Protein AF-0000000083438625 (afdb_homodimer)

Sequence (570 aa):
MAAPTTNSTYMTPGIAPRASGLEGDMKPTLLAFHGSGSNATVHTVQLARLMRVIKGHFEVESLEAPFPSQPGPGVLPFFEGCGPFKRWMQSTVTISDMKAGNSTNAMSPEVEDLVRTTVKRINSSGGKVVGLIGFSQGTKVVAGLLKGCQMRRALADKGADVTELDHLNFALGLSVCGSYPPPLIPPSVTAALEASGMSEEERKELLAKKIELPAFHVQGLQDQWKWAGQGLIDGWYEIGEGKSVVRHWEQGHLYPVKPEESEEIGDWMLGVLGLVEGQMGNQARMAAPTTNSTYMTPGIAPRASGLEGDMKPTLLAFHGSGSNATVHTVQLARLMRVIKGHFEVESLEAPFPSQPGPGVLPFFEGCGPFKRWMQSTVTISDMKAGNSTNAMSPEVEDLVRTTVKRINSSGGKVVGLIGFSQGTKVVAGLLKGCQMRRALADKGADVTELDHLNFALGLSVCGSYPPPLIPPSVTAALEASGMSEEERKELLAKKIELPAFHVQGLQDQWKWAGQGLIDGWYEIGEGKSVVRHWEQGHLYPVKPEESEEIGDWMLGVLGLVEGQMGNQAR

Organism: NCBI:txid156630

Radius of gyration: 29.18 Å; Cα contacts (8 Å, |Δi|>4): 1058; chains: 2; bounding box: 68×134×64 Å

Nearest PDB structures (foldseek):
  5cjj-assembly1_A  TM=3.189E-01  e=8.755E-01  Campylobacter jejuni subsp. jejuni NCTC 11168 = ATCC 700819
  3rm4-assembly1_A  TM=2.642E-01  e=8.248E-01  Homo sapiens
  6le8-assembly1_A  TM=2.563E-01  e=2.019E+00  Caenorhabditis elegans
  6jm8-assembly1_A  TM=2.545E-01  e=2.414E+00  Ostrinia furnacalis
  6jmb-assembly1_A  TM=2.681E-01  e=3.666E+00  Ostrinia furnacalis

Foldseek 3Di:
DDPPPPPPPPPPPPQDPQVVVVPDPDAAEAEEEEAAQAFQVLVCVQCVLLCVQAVVRYHYGYHGADAFDHHDPPCPPVVPPVDRTHHQDHDDDDPVCLVVQVDDQAGDPVNVVRLQVVQVVQVVVVHHHAEYEYAERRVLARLQLLLLLQLLVVLVVVVADSVVVVSSHYQEYEYEQYAADDRHHYVVSVVSLVVSPDDPVVSVVSVQDARFHEYEYEAEPAEPRSVRRVNHCVRHFDDDPNGYDYDYDHDYSGPDDDSVVSNVVNVVVCVSSVNDDDPPPPPPD/DDDPPPPPPPPPPPQDPQVVVVPDPDAAEAEEEEAAQAFQVLVCVQCVLLCVQAVVRYHYGYHGADAFDHHDPPCPPVVPPVDRTHHQDHDDDDPVCLVVQVDDQAGDPVVVVRLQVVQVVQVVVVHHHAEYEYAERRVLARLQLLLLLQLLVVLVVVVADSVVVVSSHYQEYEYEQYAADDRHHYVVSVVSLVVSPDDPVVSVVSVQDARFHEYEYEAEPAEPRSVRRVNHCVRHFDDDPNGYDYDYDHDYSGPDDDSVVSNVVNVVVCVSSVVDPDPPPPVPD

Solvent-accessible surface area (backbone atoms only — not comparable to full-atom values): 30880 Å² total; per-residue (Å²): 134,83,76,79,78,78,77,77,76,76,76,70,74,76,71,71,76,60,64,68,76,66,70,54,97,58,55,42,26,30,43,30,32,38,30,48,16,29,29,28,60,59,38,44,60,63,40,9,67,46,30,66,61,33,53,90,61,35,40,76,49,58,45,62,50,85,30,82,39,64,70,23,89,79,36,60,74,83,47,49,44,58,64,84,24,13,17,79,57,89,66,88,75,54,70,68,37,40,75,68,49,69,46,71,42,65,33,48,68,68,58,48,50,52,52,41,54,49,43,49,53,40,42,75,71,71,36,43,59,42,30,34,35,11,28,26,54,14,20,24,47,42,45,6,48,51,42,38,23,53,48,45,51,56,41,41,75,73,69,39,90,50,72,90,49,63,69,45,56,62,65,38,35,39,26,37,40,27,31,46,34,45,41,23,33,42,58,68,51,58,50,48,55,71,68,58,74,60,52,71,68,53,49,50,50,62,70,65,51,51,35,53,62,28,26,45,35,37,37,21,72,63,19,94,54,39,68,30,19,48,46,26,44,71,70,41,42,38,74,47,91,81,19,22,48,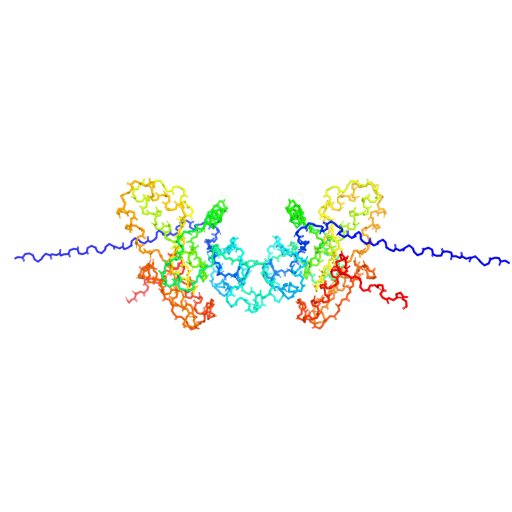81,44,79,44,97,36,42,83,65,69,76,78,53,68,68,56,32,44,51,54,38,52,48,55,33,50,76,52,61,70,52,83,78,88,63,74,84,73,71,120,131,84,76,81,77,78,78,79,76,73,76,71,75,79,70,70,78,61,64,67,74,67,70,55,97,56,55,44,25,29,43,31,31,36,31,48,17,28,28,29,59,60,37,43,60,63,41,8,66,45,31,66,61,34,52,91,61,35,39,75,47,57,44,61,50,86,30,83,38,64,71,23,88,79,36,61,73,84,47,48,43,57,63,82,22,12,17,80,58,89,66,88,75,54,71,69,37,42,75,67,47,70,46,72,40,64,32,48,69,67,58,46,50,52,51,41,52,50,43,48,53,39,41,75,72,71,36,43,58,40,31,34,34,11,29,26,54,14,20,23,46,44,45,5,48,52,43,40,24,54,48,45,51,55,40,41,76,72,69,39,90,50,74,92,48,64,69,44,58,61,66,38,36,38,28,37,40,27,32,45,33,46,40,23,32,42,57,69,50,57,52,47,54,71,67,57,75,62,52,71,69,56,51,49,50,61,70,66,51,51,34,54,63,26,28,45,34,36,39,24,71,63,19,92,55,39,66,30,20,48,47,27,44,71,70,42,41,37,74,46,91,82,19,22,48,80,45,79,44,97,37,41,86,63,70,79,79,53,67,68,56,33,43,50,52,39,52,48,54,32,49,75,52,60,70,51,83,76,87,59,71,80,74,67,124

pLDDT: mean 86.84, std 20.91, range [19.53, 98.94]

InterPro domains:
  IPR005645 Serine hydrolase domain [PF03959] (27-263)
  IPR029058 Alpha/Beta hydrolase fold [G3DSA:3.40.50.1820] (25-273)
  IPR029058 Alpha/Beta hydrolase fold [SSF53474] (23-272)
  IPR050593 Lovastatin nonaketide synthase thioesterase [PTHR48070] (27-269)

Secondary structure (DSSP, 8-state):
-------------------TTTTSSS--EEEEEPPTTB-HHHHHHHTHHHHHHHTTT-EEEEE--SEEE---TTTTTTTTT---EEESSSS---HHHHHHT-S--BPPHHHHHHHHHHHHHHHHTT--EEEEEEETTHHHHHHHHHHHHHHHHHHHHTT---GGGTT---SEEEEES--PSSP-B-HHHHHHHHHT---HHHHHHHHHSPB-S-EEEEEETT-TTHHHHHHHHHHHB-BSTTSEEEEEES-SSS---SHHHHHHHHHHHHHHTT-S----S----/-------------------TTTTSSS--EEEEEPPTTB-HHHHHHHTHHHHHHHTTT-EEEEE--SEEE---TTTTTTTTT---EEESSSS---HHHHHHT-S--BPPHHHHHHHHHHHHHHHHTT--EEEEEEETTHHHHHHHHHHHHHHHHHHHHTT---GGGTT---SEEEEES--PSSP-B-HHHHHHHHHS---HHHHHHHHHSPB-S-EEEEEETT-TTHHHHHHHHHHHB-BSTTSEEEEEES-SSS---SHHHHHHHHHHHHHHTT-S----GGG--

Structure (mmCIF, N/CA/C/O backbone):
data_AF-0000000083438625-model_v1
#
loop_
_entity.id
_entity.type
_entity.pdbx_description
1 polymer 'Serine hydrolase domain-containing protein'
#
loop_
_atom_site.group_PDB
_atom_site.id
_atom_site.type_symbol
_atom_site.label_atom_id
_atom_site.label_alt_id
_atom_site.label_comp_id
_atom_site.label_asym_id
_atom_site.label_entity_id
_atom_site.label_seq_id
_atom_site.pdbx_PDB_ins_code
_atom_site.Cartn_x
_atom_site.Cartn_y
_atom_site.Cartn_z
_atom_site.occupancy
_atom_site.B_iso_or_equiv
_atom_site.auth_seq_id
_atom_site.auth_comp_id
_atom_site.auth_asym_id
_atom_site.auth_atom_id
_atom_site.pdbx_PDB_model_num
ATOM 1 N N . MET A 1 1 ? -18.141 -67.5 -27.641 1 19.72 1 MET A N 1
ATOM 2 C CA . MET A 1 1 ? -16.984 -66.812 -27.062 1 19.72 1 MET A CA 1
ATOM 3 C C . MET A 1 1 ? -17.375 -65.438 -26.562 1 19.72 1 MET A C 1
ATOM 5 O O . MET A 1 1 ? -17.938 -64.625 -27.312 1 19.72 1 MET A O 1
ATOM 9 N N . ALA A 1 2 ? -17.516 -65.25 -25.234 1 22.92 2 ALA A N 1
ATOM 10 C CA . ALA A 1 2 ? -18.109 -64.188 -24.422 1 22.92 2 ALA A CA 1
ATOM 11 C C . ALA A 1 2 ? -17.375 -62.875 -24.609 1 22.92 2 ALA A C 1
ATOM 13 O O . ALA A 1 2 ? -16.141 -62.812 -24.547 1 22.92 2 ALA A O 1
ATOM 14 N N . ALA A 1 3 ? -17.906 -61.969 -25.484 1 27.47 3 ALA A N 1
ATOM 15 C CA . ALA A 1 3 ? -17.375 -60.625 -25.75 1 27.47 3 ALA A CA 1
ATOM 16 C C . ALA A 1 3 ? -17.016 -59.906 -24.453 1 27.47 3 ALA A C 1
ATOM 18 O O . ALA A 1 3 ? -17.828 -59.844 -23.531 1 27.47 3 ALA A O 1
ATOM 19 N N . PRO A 1 4 ? -15.672 -59.844 -24.109 1 27.72 4 PRO A N 1
ATOM 20 C CA . PRO A 1 4 ? -15.258 -59.312 -22.812 1 27.72 4 PRO A CA 1
ATOM 21 C C . PRO A 1 4 ? -15.75 -57.875 -22.609 1 27.72 4 PRO A C 1
ATOM 23 O O . PRO A 1 4 ? -15.734 -57.062 -23.531 1 27.72 4 PRO A O 1
ATOM 26 N N . THR A 1 5 ? -16.875 -57.656 -21.938 1 30.73 5 THR A N 1
ATOM 27 C CA . THR A 1 5 ? -17.484 -56.375 -21.531 1 30.73 5 THR A CA 1
ATOM 28 C C . THR A 1 5 ? -16.484 -55.531 -20.734 1 30.73 5 THR A C 1
ATOM 30 O O . THR A 1 5 ? -16.141 -55.906 -19.609 1 30.73 5 THR A O 1
ATOM 33 N N . THR A 1 6 ? -15.445 -54.938 -21.406 1 27.67 6 THR A N 1
ATOM 34 C CA . THR A 1 6 ? -14.469 -54.094 -20.75 1 27.67 6 THR A CA 1
ATOM 35 C C . THR A 1 6 ? -15.156 -52.969 -19.969 1 27.67 6 THR A C 1
ATOM 37 O O . THR A 1 6 ? -15.922 -52.188 -20.547 1 27.67 6 THR A O 1
ATOM 40 N N . ASN A 1 7 ? -15.586 -53.125 -18.703 1 26.38 7 ASN A N 1
ATOM 41 C CA . ASN A 1 7 ? -16.125 -52.219 -17.703 1 26.38 7 ASN A CA 1
ATOM 42 C C . ASN A 1 7 ? -15.219 -51 -17.5 1 26.38 7 ASN A C 1
ATOM 44 O O . ASN A 1 7 ? -14.156 -51.125 -16.875 1 26.38 7 ASN A O 1
ATOM 48 N N . SER A 1 8 ? -14.938 -50.156 -18.531 1 25.41 8 SER A N 1
ATOM 49 C CA . SER A 1 8 ? -14.117 -48.938 -18.406 1 25.41 8 SER A CA 1
ATOM 50 C C . SER A 1 8 ? -14.617 -48.031 -17.281 1 25.41 8 SER A C 1
ATOM 52 O O . SER A 1 8 ? -15.711 -47.469 -17.375 1 25.41 8 SER A O 1
ATOM 54 N N . THR A 1 9 ? -14.477 -48.375 -15.969 1 26.72 9 THR A N 1
ATOM 55 C CA . THR A 1 9 ? -14.789 -47.562 -14.797 1 26.72 9 THR A CA 1
ATOM 56 C C . THR A 1 9 ? -14.141 -46.188 -14.906 1 26.72 9 THR A C 1
ATOM 58 O O . THR A 1 9 ? -12.914 -46.062 -14.875 1 26.72 9 THR A O 1
ATOM 61 N N . TYR A 1 10 ? -14.641 -45.219 -15.688 1 25.69 10 TYR A N 1
ATOM 62 C CA . TYR A 1 10 ? -14.273 -43.812 -15.727 1 25.69 10 TYR A CA 1
ATOM 63 C C . TYR A 1 10 ? -14.203 -43.25 -14.32 1 25.69 10 TYR A C 1
ATOM 65 O O . TYR A 1 10 ? -15.195 -43.25 -13.586 1 25.69 10 TYR A O 1
ATOM 73 N N . MET A 1 11 ? -13.148 -43.406 -13.562 1 26.11 11 MET A N 1
ATOM 74 C CA . MET A 1 11 ? -12.953 -42.75 -12.266 1 26.11 11 MET A CA 1
ATOM 75 C C . MET A 1 11 ? -13.266 -41.281 -12.359 1 26.11 11 MET A C 1
ATOM 77 O O . MET A 1 11 ? -12.719 -40.562 -13.211 1 26.11 11 MET A O 1
ATOM 81 N N . THR A 1 12 ? -14.484 -40.844 -12.07 1 28.58 12 THR A N 1
ATOM 82 C CA . THR A 1 12 ? -14.945 -39.469 -11.938 1 28.58 12 THR A CA 1
ATOM 83 C C . THR A 1 12 ? -13.922 -38.625 -11.172 1 28.58 12 THR A C 1
ATOM 85 O O . THR A 1 12 ? -13.477 -39.031 -10.086 1 28.58 12 THR A O 1
ATOM 88 N N . PRO A 1 13 ? -13.141 -37.906 -11.828 1 27.86 13 PRO A N 1
ATOM 89 C CA . PRO A 1 13 ? -12.18 -37.031 -11.156 1 27.86 13 PRO A CA 1
ATOM 90 C C . PRO A 1 13 ? -12.742 -36.406 -9.891 1 27.86 13 PRO A C 1
ATOM 92 O O . PRO A 1 13 ? -13.945 -36.125 -9.812 1 27.86 13 PRO A O 1
ATOM 95 N N . GLY A 1 14 ? -12.305 -36.812 -8.711 1 28.48 14 GLY A N 1
ATOM 96 C CA . GLY A 1 14 ? -12.664 -36.281 -7.398 1 28.48 14 GLY A CA 1
ATOM 97 C C . GLY A 1 14 ? -12.883 -34.781 -7.398 1 28.48 14 GLY A C 1
ATOM 98 O O . GLY A 1 14 ? -12.086 -34.031 -7.961 1 28.48 14 GLY A O 1
ATOM 99 N N . ILE A 1 15 ? -14.156 -34.375 -7.516 1 31.38 15 ILE A N 1
ATOM 100 C CA . ILE A 1 15 ? -14.602 -33 -7.309 1 31.38 15 ILE A CA 1
ATOM 101 C C . ILE A 1 15 ? -13.82 -32.375 -6.164 1 31.38 15 ILE A C 1
ATOM 103 O O . ILE A 1 15 ? -13.633 -32.969 -5.113 1 31.38 15 ILE A O 1
ATOM 107 N N . ALA A 1 16 ? -12.93 -31.438 -6.457 1 33.31 16 ALA A N 1
ATOM 108 C CA . ALA A 1 16 ? -12.258 -30.672 -5.418 1 33.31 16 ALA A CA 1
ATOM 109 C C . ALA A 1 16 ? -13.188 -30.391 -4.242 1 33.31 16 ALA A C 1
ATOM 111 O O . ALA A 1 16 ? -14.391 -30.219 -4.426 1 33.31 16 ALA A O 1
ATOM 112 N N . PRO A 1 17 ? -12.938 -30.922 -3.035 1 29.42 17 PRO A N 1
ATOM 113 C CA . PRO A 1 17 ? -13.828 -30.625 -1.909 1 29.42 17 PRO A CA 1
ATOM 114 C C . PRO A 1 17 ? -14.445 -29.234 -2.004 1 29.42 17 PRO A C 1
ATOM 116 O O . PRO A 1 17 ? -13.797 -28.297 -2.461 1 29.42 17 PRO A O 1
ATOM 119 N N . ARG A 1 18 ? -15.688 -29.125 -2.18 1 35.09 18 ARG A N 1
ATOM 120 C CA . ARG A 1 18 ? -16.422 -27.875 -2.023 1 35.09 18 ARG A CA 1
ATOM 121 C C . ARG A 1 18 ? -15.898 -27.078 -0.845 1 35.09 18 ARG A C 1
ATOM 123 O O . ARG A 1 18 ? -15.656 -27.625 0.232 1 35.09 18 ARG A O 1
ATOM 130 N N . ALA A 1 19 ? -15.109 -25.984 -1.171 1 36.28 19 ALA A N 1
ATOM 131 C CA . ALA A 1 19 ? -14.797 -25.141 -0.03 1 36.28 19 ALA A CA 1
ATOM 132 C C . ALA A 1 19 ? -15.984 -25.016 0.917 1 36.28 19 ALA A C 1
ATOM 134 O O . ALA A 1 19 ? -16.812 -24.109 0.785 1 36.28 19 ALA A O 1
ATOM 135 N N . SER A 1 20 ? -16.656 -26.047 1.251 1 38.34 20 SER A N 1
ATOM 136 C CA . SER A 1 20 ? -17.781 -26.141 2.164 1 38.34 20 SER A CA 1
ATOM 137 C C . SER A 1 20 ? -17.625 -25.188 3.346 1 38.34 20 SER A C 1
ATOM 139 O O . SER A 1 20 ? -18.609 -24.781 3.963 1 38.34 20 SER A O 1
ATOM 141 N N . GLY A 1 21 ? -16.375 -25.016 3.799 1 38.19 21 GLY A N 1
ATOM 142 C CA . GLY A 1 21 ? -16.156 -24.25 5.016 1 38.19 21 GLY A CA 1
ATOM 143 C C . GLY A 1 21 ? -16.266 -22.75 4.809 1 38.19 21 GLY A C 1
ATOM 144 O O . GLY A 1 21 ? -15.812 -21.969 5.645 1 38.19 21 GLY A O 1
ATOM 145 N N . LEU A 1 22 ? -16.453 -22.359 3.611 1 46.16 22 LEU A N 1
ATOM 146 C CA . LEU A 1 22 ? -16.625 -20.922 3.436 1 46.16 22 LEU A CA 1
ATOM 147 C C . LEU A 1 22 ? -17.859 -20.422 4.168 1 46.16 22 LEU A C 1
ATOM 149 O O . LEU A 1 22 ? -18.516 -19.484 3.721 1 46.16 22 LEU A O 1
ATOM 153 N N . GLU A 1 23 ? -18.328 -21.203 5 1 41.81 23 GLU A N 1
ATOM 154 C CA . GLU A 1 23 ? -19.516 -20.797 5.75 1 41.81 23 GLU A CA 1
ATOM 155 C C . GLU A 1 23 ? -19.297 -19.469 6.457 1 41.81 23 GLU A C 1
ATOM 157 O O . GLU A 1 23 ? -20.25 -18.844 6.922 1 41.81 23 GLU A O 1
ATOM 162 N N . GLY A 1 24 ? -18.047 -19.188 6.879 1 50.16 24 GLY A N 1
ATOM 163 C CA . GLY A 1 24 ? -17.953 -18.031 7.75 1 50.16 24 GLY A CA 1
ATOM 164 C C . GLY A 1 24 ? -18.094 -16.703 7.004 1 50.16 24 GLY A C 1
ATOM 165 O O . GLY A 1 24 ? -18.031 -16.672 5.773 1 50.16 24 GLY A O 1
ATOM 166 N N . ASP A 1 25 ? -18.641 -15.617 7.602 1 65.25 25 ASP A N 1
ATOM 167 C CA . ASP A 1 25 ? -18.984 -14.242 7.246 1 65.25 25 ASP A CA 1
ATOM 168 C C . ASP A 1 25 ? -17.812 -13.547 6.547 1 65.25 25 ASP A C 1
ATOM 170 O O . ASP A 1 25 ? -18.016 -12.562 5.824 1 65.25 25 ASP A O 1
ATOM 174 N N . MET A 1 26 ? -16.594 -14.289 6.406 1 84.31 26 MET A N 1
ATOM 175 C CA . MET A 1 26 ? -15.477 -13.547 5.832 1 84.31 26 MET A CA 1
ATOM 176 C C . MET A 1 26 ? -15.148 -14.055 4.43 1 84.31 26 MET A C 1
ATOM 178 O O . MET A 1 26 ? -15.164 -15.258 4.184 1 84.31 26 MET A O 1
ATOM 182 N N . LYS A 1 27 ? -14.875 -13.266 3.441 1 92.69 27 LYS A N 1
ATOM 183 C CA . LYS A 1 27 ? -14.461 -13.594 2.082 1 92.69 27 LYS A CA 1
ATOM 184 C C . LYS A 1 27 ? -13.125 -14.336 2.078 1 92.69 27 LYS A C 1
ATOM 186 O O . LYS A 1 27 ? -12.219 -14.008 2.85 1 92.69 27 LYS A O 1
ATOM 191 N N . PRO A 1 28 ? -13.039 -15.469 1.288 1 96.38 28 PRO A N 1
ATOM 192 C CA . PRO A 1 28 ? -11.727 -16.109 1.146 1 96.38 28 PRO A CA 1
ATOM 193 C C . PRO A 1 28 ? -10.656 -15.164 0.608 1 96.38 28 PRO A C 1
ATOM 195 O O . PRO A 1 28 ? -10.977 -14.219 -0.118 1 96.38 28 PRO A O 1
ATOM 198 N N . THR A 1 29 ? -9.422 -15.445 0.95 1 98 29 THR A N 1
ATOM 199 C CA . THR A 1 29 ? -8.344 -14.516 0.632 1 98 29 THR A CA 1
ATOM 200 C C . THR A 1 29 ? -7.43 -15.102 -0.446 1 98 29 THR A C 1
ATOM 202 O O . THR A 1 29 ? -7.121 -16.297 -0.428 1 98 29 THR A O 1
ATOM 205 N N . LEU A 1 30 ? -7.07 -14.25 -1.388 1 98.69 30 LEU A N 1
ATOM 206 C CA . LEU A 1 30 ? -6.004 -14.539 -2.342 1 98.69 30 LEU A CA 1
ATOM 207 C C . LEU A 1 30 ? -4.734 -13.773 -1.986 1 98.69 30 LEU A C 1
ATOM 209 O O . LEU A 1 30 ? -4.789 -12.586 -1.666 1 98.69 30 LEU A O 1
ATOM 213 N N . LEU A 1 31 ? -3.57 -14.453 -2.012 1 98.88 31 LEU A N 1
ATOM 214 C CA . LEU A 1 31 ? -2.293 -13.766 -1.866 1 98.88 31 LEU A CA 1
ATOM 215 C C . LEU A 1 31 ? -1.725 -13.383 -3.229 1 98.88 31 LEU A C 1
ATOM 217 O O . LEU A 1 31 ? -1.714 -14.195 -4.152 1 98.88 31 LEU A O 1
ATOM 221 N N . ALA A 1 32 ? -1.279 -12.141 -3.338 1 98.88 32 ALA A N 1
ATOM 222 C CA . ALA A 1 32 ? -0.79 -11.648 -4.621 1 98.88 32 ALA A CA 1
ATOM 223 C C . ALA A 1 32 ? 0.705 -11.352 -4.562 1 98.88 32 ALA A C 1
ATOM 225 O O . ALA A 1 32 ? 1.182 -10.734 -3.605 1 98.88 32 ALA A O 1
ATOM 226 N N . PHE A 1 33 ? 1.437 -11.797 -5.582 1 98.94 33 PHE A N 1
ATOM 227 C CA . PHE A 1 33 ? 2.885 -11.664 -5.695 1 98.94 33 PHE A CA 1
ATOM 228 C C . PHE A 1 33 ? 3.258 -10.82 -6.906 1 98.94 33 PHE A C 1
ATOM 230 O O . PHE A 1 33 ? 3.031 -11.227 -8.047 1 98.94 33 PHE A O 1
ATOM 237 N N . HIS A 1 34 ? 3.898 -9.641 -6.633 1 98.62 34 HIS A N 1
ATOM 238 C CA . HIS A 1 34 ? 4.188 -8.664 -7.672 1 98.62 34 HIS A CA 1
ATOM 239 C C . HIS A 1 34 ? 5.355 -9.109 -8.547 1 98.62 34 HIS A C 1
ATOM 241 O O . HIS A 1 34 ? 6.027 -10.094 -8.227 1 98.62 34 HIS A O 1
ATOM 247 N N . GLY A 1 35 ? 5.555 -8.438 -9.695 1 97.5 35 GLY A N 1
ATOM 248 C CA . GLY A 1 35 ? 6.691 -8.688 -10.57 1 97.5 35 GLY A CA 1
ATOM 249 C C . GLY A 1 35 ? 8 -8.164 -10.016 1 97.5 35 GLY A C 1
ATOM 250 O O . GLY A 1 35 ? 8.008 -7.457 -9.008 1 97.5 35 GLY A O 1
ATOM 251 N N . SER A 1 36 ? 9.062 -8.523 -10.727 1 96.31 36 SER A N 1
ATOM 252 C CA . SER A 1 36 ? 10.359 -7.992 -10.328 1 96.31 36 SER A CA 1
ATOM 253 C C . SER A 1 36 ? 10.422 -6.48 -10.523 1 96.31 36 SER A C 1
ATOM 255 O O . SER A 1 36 ? 9.922 -5.957 -11.516 1 96.31 36 SER A O 1
ATOM 257 N N . GLY A 1 37 ? 11.117 -5.809 -9.594 1 96.38 37 GLY A N 1
ATOM 258 C CA . GLY A 1 37 ? 11.242 -4.363 -9.695 1 96.38 37 GLY A CA 1
ATOM 259 C C . GLY A 1 37 ? 9.938 -3.633 -9.453 1 96.38 37 GLY A C 1
ATOM 260 O O . GLY A 1 37 ? 9.664 -2.615 -10.094 1 96.38 37 GLY A O 1
ATOM 261 N N . SER A 1 38 ? 9.109 -4.137 -8.633 1 97.06 38 SER A N 1
ATOM 262 C CA . SER A 1 38 ? 7.809 -3.598 -8.25 1 97.06 38 SER A CA 1
ATOM 263 C C . SER A 1 38 ? 7.617 -3.635 -6.738 1 97.06 38 SER A C 1
ATOM 265 O O . SER A 1 38 ? 8.594 -3.611 -5.98 1 97.06 38 SER A O 1
ATOM 267 N N . ASN A 1 39 ? 6.457 -3.455 -6.258 1 97.19 39 ASN A N 1
ATOM 268 C CA . ASN A 1 39 ? 6.125 -3.561 -4.84 1 97.19 39 ASN A CA 1
ATOM 269 C C . ASN A 1 39 ? 4.629 -3.771 -4.629 1 97.19 39 ASN A C 1
ATOM 271 O O . ASN A 1 39 ? 3.877 -3.918 -5.594 1 97.19 39 ASN A O 1
ATOM 275 N N . ALA A 1 40 ? 4.254 -3.93 -3.4 1 97.25 40 ALA A N 1
ATOM 276 C CA . ALA A 1 40 ? 2.861 -4.238 -3.082 1 97.25 40 ALA A CA 1
ATOM 277 C C . ALA A 1 40 ? 1.932 -3.121 -3.549 1 97.25 40 ALA A C 1
ATOM 279 O O . ALA A 1 40 ? 0.833 -3.385 -4.043 1 97.25 40 ALA A O 1
ATOM 280 N N . THR A 1 41 ? 2.375 -1.903 -3.439 1 94.69 41 THR A N 1
ATOM 281 C CA . THR A 1 41 ? 1.57 -0.747 -3.818 1 94.69 41 THR A CA 1
ATOM 282 C C . THR A 1 41 ? 1.309 -0.74 -5.32 1 94.69 41 THR A C 1
ATOM 284 O O . THR A 1 41 ? 0.16 -0.636 -5.758 1 94.69 41 THR A O 1
ATOM 287 N N . VAL A 1 42 ? 2.357 -0.862 -6.051 1 95.19 42 VAL A N 1
ATOM 288 C CA . VAL A 1 42 ? 2.25 -0.879 -7.508 1 95.19 42 VAL A CA 1
ATOM 289 C C . VAL A 1 42 ? 1.36 -2.039 -7.945 1 95.19 42 VAL A C 1
ATOM 291 O O . VAL A 1 42 ? 0.497 -1.873 -8.812 1 95.19 42 VAL A O 1
ATOM 294 N N . HIS A 1 43 ? 1.527 -3.129 -7.285 1 97.5 43 HIS A N 1
ATOM 295 C CA . HIS A 1 43 ? 0.752 -4.305 -7.668 1 97.5 43 HIS A CA 1
ATOM 296 C C . HIS A 1 43 ? -0.729 -4.109 -7.359 1 97.5 43 HIS A C 1
ATOM 298 O O . HIS A 1 43 ? -1.589 -4.555 -8.125 1 97.5 43 HIS A O 1
ATOM 304 N N . THR A 1 44 ? -1.033 -3.531 -6.25 1 95.88 44 THR A N 1
ATOM 305 C CA . THR A 1 44 ? -2.42 -3.242 -5.902 1 95.88 44 THR A CA 1
ATOM 306 C C . THR A 1 44 ? -3.082 -2.391 -6.984 1 95.88 44 THR A C 1
ATOM 308 O O . THR A 1 44 ? -4.219 -2.65 -7.379 1 95.88 44 THR A O 1
ATOM 311 N N . VAL A 1 45 ? -2.322 -1.447 -7.469 1 93.25 45 VAL A N 1
ATOM 312 C CA . VAL A 1 45 ? -2.842 -0.588 -8.523 1 93.25 45 VAL A CA 1
ATOM 313 C C . VAL A 1 45 ? -3.006 -1.396 -9.812 1 93.25 45 VAL A C 1
ATOM 315 O O . VAL A 1 45 ? -4.008 -1.253 -10.516 1 93.25 45 VAL A O 1
ATOM 318 N N . GLN A 1 46 ? -2.07 -2.242 -10.094 1 94.12 46 GLN A N 1
ATOM 319 C CA . GLN A 1 46 ? -2.117 -3.062 -11.297 1 94.12 46 GLN A CA 1
ATOM 320 C C . GLN A 1 46 ? -3.283 -4.043 -11.25 1 94.12 46 GLN A C 1
ATOM 322 O O . GLN A 1 46 ? -3.836 -4.41 -12.289 1 94.12 46 GLN A O 1
ATOM 327 N N . LEU A 1 47 ? -3.732 -4.434 -10.062 1 96.81 47 LEU A N 1
ATOM 328 C CA . LEU A 1 47 ? -4.793 -5.414 -9.859 1 96.81 47 LEU A CA 1
ATOM 329 C C . LEU A 1 47 ? -6.164 -4.746 -9.906 1 96.81 47 LEU A C 1
ATOM 331 O O . LEU A 1 47 ? -7.191 -5.426 -9.852 1 96.81 47 LEU A O 1
ATOM 335 N N . ALA A 1 48 ? -6.23 -3.479 -10.062 1 93.69 48 ALA A N 1
ATOM 336 C CA . ALA A 1 48 ? -7.453 -2.707 -9.852 1 93.69 48 ALA A CA 1
ATOM 337 C C . ALA A 1 48 ? -8.578 -3.203 -10.758 1 93.69 48 ALA A C 1
ATOM 339 O O . ALA A 1 48 ? -9.711 -3.375 -10.312 1 93.69 48 ALA A O 1
ATOM 340 N N . ARG A 1 49 ? -8.305 -3.434 -12.016 1 93.44 49 ARG A N 1
ATOM 341 C CA . ARG A 1 49 ? -9.336 -3.869 -12.945 1 93.44 49 ARG A CA 1
ATOM 342 C C . ARG A 1 49 ? -9.852 -5.262 -12.586 1 93.44 49 ARG A C 1
ATOM 344 O O . ARG A 1 49 ? -11.047 -5.527 -12.664 1 93.44 49 ARG A O 1
ATOM 351 N N . LEU A 1 50 ? -8.953 -6.137 -12.25 1 96.94 50 LEU A N 1
ATOM 352 C CA . LEU A 1 50 ? -9.367 -7.465 -11.812 1 96.94 50 LEU A CA 1
ATOM 353 C C . LEU A 1 50 ? -10.188 -7.379 -10.531 1 96.94 50 LEU A C 1
ATOM 355 O O . LEU A 1 50 ? -11.18 -8.094 -10.375 1 96.94 50 LEU A O 1
ATOM 359 N N . MET A 1 51 ? -9.797 -6.48 -9.633 1 95.88 51 MET A N 1
ATOM 360 C CA . MET A 1 51 ? -10.469 -6.332 -8.344 1 95.88 51 MET A CA 1
ATOM 361 C C . MET A 1 51 ? -11.914 -5.883 -8.531 1 95.88 51 MET A C 1
ATOM 363 O O . MET A 1 51 ? -12.789 -6.254 -7.746 1 95.88 51 MET A O 1
ATOM 367 N N . ARG A 1 52 ? -12.219 -5.195 -9.555 1 92.5 52 ARG A N 1
ATOM 368 C CA . ARG A 1 52 ? -13.586 -4.762 -9.828 1 92.5 52 ARG A CA 1
ATOM 369 C C . ARG A 1 52 ? -14.523 -5.957 -9.984 1 92.5 52 ARG A C 1
ATOM 371 O O . ARG A 1 52 ? -15.695 -5.883 -9.625 1 92.5 52 ARG A O 1
ATOM 378 N N . VAL A 1 53 ? -13.914 -7.02 -10.43 1 94.31 53 VAL A N 1
ATOM 379 C CA . VAL A 1 53 ? -14.766 -8.156 -10.773 1 94.31 53 VAL A CA 1
ATOM 380 C C . VAL A 1 53 ? -14.75 -9.172 -9.633 1 94.31 53 VAL A C 1
ATOM 382 O O . VAL A 1 53 ? -15.719 -9.906 -9.43 1 94.31 53 VAL A O 1
ATOM 385 N N . ILE A 1 54 ? -13.719 -9.133 -8.766 1 96.06 54 ILE A N 1
ATOM 386 C CA . ILE A 1 54 ? -13.617 -10.266 -7.852 1 96.06 54 ILE A CA 1
ATOM 387 C C . ILE A 1 54 ? -13.789 -9.781 -6.414 1 96.06 54 ILE A C 1
ATOM 389 O O . ILE A 1 54 ? -13.945 -10.594 -5.496 1 96.06 54 ILE A O 1
ATOM 393 N N . LYS A 1 55 ? -13.789 -8.492 -6.18 1 93 55 LYS A N 1
ATOM 394 C CA . LYS A 1 55 ? -13.781 -7.953 -4.824 1 93 55 LYS A CA 1
ATOM 395 C C . LYS A 1 55 ? -15.039 -8.367 -4.059 1 93 55 LYS A C 1
ATOM 397 O O . LYS A 1 55 ? -15.047 -8.375 -2.826 1 93 55 LYS A O 1
ATOM 402 N N . GLY A 1 56 ? -16.109 -8.703 -4.715 1 92.69 56 GLY A N 1
ATOM 403 C CA . GLY A 1 56 ? -17.328 -9.156 -4.059 1 92.69 56 GLY A CA 1
ATOM 404 C C . GLY A 1 56 ? -17.203 -10.547 -3.471 1 92.69 56 GLY A C 1
ATOM 405 O O . GLY A 1 56 ? -18 -10.945 -2.623 1 92.69 56 GLY A O 1
ATOM 406 N N . HIS A 1 57 ? -16.172 -11.305 -3.895 1 94.81 57 HIS A N 1
ATOM 407 C CA . HIS A 1 57 ? -16.078 -12.711 -3.525 1 94.81 57 HIS A CA 1
ATOM 408 C C . HIS A 1 57 ? -14.766 -13.008 -2.812 1 94.81 57 HIS A C 1
ATOM 410 O O . HIS A 1 57 ? -14.656 -13.984 -2.074 1 94.81 57 HIS A O 1
ATOM 416 N N . PHE A 1 58 ? -13.789 -12.109 -3.047 1 96.56 58 PHE A N 1
ATOM 417 C CA . PHE A 1 58 ? -12.461 -12.391 -2.527 1 96.56 58 PHE A CA 1
ATOM 418 C C . PHE A 1 58 ? -11.875 -11.156 -1.85 1 96.56 58 PHE A C 1
ATOM 420 O O . PHE A 1 58 ? -12.195 -10.023 -2.219 1 96.56 58 PHE A O 1
ATOM 427 N N . GLU A 1 59 ? -11.102 -11.445 -0.875 1 95.25 59 GLU A N 1
ATOM 428 C CA . GLU A 1 59 ? -10.078 -10.492 -0.449 1 95.25 59 GLU A CA 1
ATOM 429 C C . GLU A 1 59 ? -8.742 -10.773 -1.127 1 95.25 59 GLU A C 1
ATOM 431 O O . GLU A 1 59 ? -8.422 -11.93 -1.42 1 95.25 59 GLU A O 1
ATOM 436 N N . VAL A 1 60 ? -8.055 -9.68 -1.434 1 97.31 60 VAL A N 1
ATOM 437 C CA . VAL A 1 60 ? -6.719 -9.859 -1.998 1 97.31 60 VAL A CA 1
ATOM 438 C C . VAL A 1 60 ? -5.688 -9.148 -1.13 1 97.31 60 VAL A C 1
ATOM 440 O O . VAL A 1 60 ? -5.832 -7.961 -0.83 1 97.31 60 VAL A O 1
ATOM 443 N N . GLU A 1 61 ? -4.754 -9.828 -0.697 1 97.12 61 GLU A N 1
ATOM 444 C CA . GLU A 1 61 ? -3.625 -9.234 0.013 1 97.12 61 GLU A CA 1
ATOM 445 C C . GLU A 1 61 ? -2.357 -9.266 -0.836 1 97.12 61 GLU A C 1
ATOM 447 O O . GLU A 1 61 ? -1.808 -10.344 -1.095 1 97.12 61 GLU A O 1
ATOM 452 N N . SER A 1 62 ? -1.873 -8.07 -1.271 1 97.94 62 SER A N 1
ATOM 453 C CA . SER A 1 62 ? -0.629 -7.957 -2.027 1 97.94 62 SER A CA 1
ATOM 454 C C . SER A 1 62 ? 0.584 -7.996 -1.104 1 97.94 62 SER A C 1
ATOM 456 O O . SER A 1 62 ? 0.759 -7.113 -0.262 1 97.94 62 SER A O 1
ATOM 458 N N . LEU A 1 63 ? 1.4 -9.008 -1.273 1 98.69 63 LEU A N 1
ATOM 459 C CA . LEU A 1 63 ? 2.615 -9.133 -0.474 1 98.69 63 LEU A CA 1
ATOM 460 C C . LEU A 1 63 ? 3.758 -8.336 -1.102 1 98.69 63 LEU A C 1
ATOM 462 O O . LEU A 1 63 ? 3.742 -8.062 -2.303 1 98.69 63 LEU A O 1
ATOM 466 N N . GLU A 1 64 ? 4.691 -7.945 -0.28 1 98.25 64 GLU A N 1
ATOM 467 C CA . GLU A 1 64 ? 5.867 -7.234 -0.775 1 98.25 64 GLU A CA 1
ATOM 468 C C . GLU A 1 64 ? 7.125 -8.086 -0.642 1 98.25 64 GLU A C 1
ATOM 470 O O . GLU A 1 64 ? 7.434 -8.586 0.444 1 98.25 64 GLU A O 1
ATOM 475 N N . ALA A 1 65 ? 7.824 -8.219 -1.719 1 98.69 65 ALA A N 1
ATOM 476 C CA . ALA A 1 65 ? 9.039 -9.023 -1.743 1 98.69 65 ALA A CA 1
ATOM 477 C C . ALA A 1 65 ? 10.102 -8.445 -0.814 1 98.69 65 ALA A C 1
ATOM 479 O O . ALA A 1 65 ? 10.125 -7.238 -0.565 1 98.69 65 ALA A O 1
ATOM 480 N N . PRO A 1 66 ? 10.992 -9.312 -0.355 1 98.12 66 PRO A N 1
ATOM 481 C CA . PRO A 1 66 ? 11.93 -8.875 0.678 1 98.12 66 PRO A CA 1
ATOM 482 C C . PRO A 1 66 ? 13.195 -8.242 0.097 1 98.12 66 PRO A C 1
ATOM 484 O O . PRO A 1 66 ? 13.953 -7.598 0.821 1 98.12 66 PRO A O 1
ATOM 487 N N . PHE A 1 67 ? 13.508 -8.352 -1.174 1 97.69 67 PHE A N 1
ATOM 488 C CA . PHE A 1 67 ? 14.828 -7.957 -1.659 1 97.69 67 PHE A CA 1
ATOM 489 C C . PHE A 1 67 ? 14.75 -6.684 -2.488 1 97.69 67 PHE A C 1
ATOM 491 O O . PHE A 1 67 ? 13.883 -6.559 -3.359 1 97.69 67 PHE A O 1
ATOM 498 N N . PRO A 1 68 ? 15.664 -5.719 -2.236 1 95.75 68 PRO A N 1
ATOM 499 C CA . PRO A 1 68 ? 15.648 -4.469 -3.006 1 95.75 68 PRO A CA 1
ATOM 500 C C . PRO A 1 68 ? 15.93 -4.691 -4.492 1 95.75 68 PRO A C 1
ATOM 502 O O . PRO A 1 68 ? 16.641 -5.629 -4.855 1 95.75 68 PRO A O 1
ATOM 505 N N . SER A 1 69 ? 15.359 -3.818 -5.312 1 95.69 69 SER A N 1
ATOM 506 C CA . SER A 1 69 ? 15.539 -3.92 -6.758 1 95.69 69 SER A CA 1
ATOM 507 C C . SER A 1 69 ? 15.391 -2.559 -7.43 1 95.69 69 SER A C 1
ATOM 509 O O . SER A 1 69 ? 14.766 -1.654 -6.883 1 95.69 69 SER A O 1
ATOM 511 N N . GLN A 1 70 ? 16.047 -2.477 -8.539 1 93.12 70 GLN A N 1
ATOM 512 C CA . GLN A 1 70 ? 15.695 -1.389 -9.445 1 93.12 70 GLN A CA 1
ATOM 513 C C . GLN A 1 70 ? 14.312 -1.593 -10.055 1 93.12 70 GLN A C 1
ATOM 515 O O . GLN A 1 70 ? 13.797 -2.713 -10.07 1 93.12 70 GLN A O 1
ATOM 520 N N . PRO A 1 71 ? 13.711 -0.524 -10.492 1 93.56 71 PRO A N 1
ATOM 521 C CA . PRO A 1 71 ? 12.406 -0.69 -11.125 1 93.56 71 PRO A CA 1
ATOM 522 C C . PRO A 1 71 ? 12.445 -1.635 -12.328 1 93.56 71 PRO A C 1
ATOM 524 O O . PRO A 1 71 ? 13.391 -1.594 -13.117 1 93.56 71 PRO A O 1
ATOM 527 N N . GLY A 1 72 ? 11.445 -2.443 -12.391 1 90.81 72 GLY A N 1
ATOM 528 C CA . GLY A 1 72 ? 11.344 -3.373 -13.5 1 90.81 72 GLY A CA 1
ATOM 529 C C . GLY A 1 72 ? 10.844 -2.729 -14.773 1 90.81 72 GLY A C 1
ATOM 530 O O . GLY A 1 72 ? 10.461 -1.556 -14.773 1 90.81 72 GLY A O 1
ATOM 531 N N . PRO A 1 73 ? 10.828 -3.578 -15.828 1 83.06 73 PRO A N 1
ATOM 532 C CA . PRO A 1 73 ? 10.289 -3.072 -17.094 1 83.06 73 PRO A CA 1
ATOM 533 C C . PRO A 1 73 ? 8.828 -2.639 -16.969 1 83.06 73 PRO A C 1
ATOM 535 O O . PRO A 1 73 ? 8.023 -3.326 -16.344 1 83.06 73 PRO A O 1
ATOM 538 N N . GLY A 1 74 ? 8.531 -1.502 -17.516 1 82.94 74 GLY A N 1
ATOM 539 C CA . GLY A 1 74 ? 7.152 -1.029 -17.562 1 82.94 74 GLY A CA 1
ATOM 540 C C . GLY A 1 74 ? 6.73 -0.316 -16.297 1 82.94 74 GLY A C 1
ATOM 541 O O . GLY A 1 74 ? 5.637 0.25 -16.219 1 82.94 74 GLY A O 1
ATOM 542 N N . VAL A 1 75 ? 7.52 -0.358 -15.258 1 87.88 75 VAL A N 1
ATOM 543 C CA . VAL A 1 75 ? 7.172 0.285 -14 1 87.88 75 VAL A CA 1
ATOM 544 C C . VAL A 1 75 ? 7.363 1.795 -14.117 1 87.88 75 VAL A C 1
ATOM 546 O O . VAL A 1 75 ? 6.504 2.572 -13.688 1 87.88 75 VAL A O 1
ATOM 549 N N . LEU A 1 76 ? 8.531 2.135 -14.672 1 81.69 76 LEU A N 1
ATOM 550 C CA . LEU A 1 76 ? 8.758 3.549 -14.953 1 81.69 76 LEU A CA 1
ATOM 551 C C . LEU A 1 76 ? 8.227 3.916 -16.344 1 81.69 76 LEU A C 1
ATOM 553 O O . LEU A 1 76 ? 8.266 3.1 -17.266 1 81.69 76 LEU A O 1
ATOM 557 N N . PRO A 1 77 ? 7.633 5.094 -16.656 1 78.75 77 PRO A N 1
ATOM 558 C CA . PRO A 1 77 ? 7.57 6.238 -15.742 1 78.75 77 PRO A CA 1
ATOM 559 C C . PRO A 1 77 ? 6.301 6.25 -14.891 1 78.75 77 PRO A C 1
ATOM 561 O O . PRO A 1 77 ? 6.168 7.074 -13.984 1 78.75 77 PRO A O 1
ATOM 564 N N . PHE A 1 78 ? 5.441 5.281 -15.117 1 79.12 78 PHE A N 1
ATOM 565 C CA . PHE A 1 78 ? 4.09 5.344 -14.57 1 79.12 78 PHE A CA 1
ATOM 566 C C . PHE A 1 78 ? 4.117 5.367 -13.047 1 79.12 78 PHE A C 1
ATOM 568 O O . PHE A 1 78 ? 3.271 6.004 -12.422 1 79.12 78 PHE A O 1
ATOM 575 N N . PHE A 1 79 ? 5.07 4.723 -12.484 1 89.5 79 PHE A N 1
ATOM 576 C CA . PHE A 1 79 ? 5.117 4.629 -11.031 1 89.5 79 PHE A CA 1
ATOM 577 C C . PHE A 1 79 ? 6.395 5.258 -10.484 1 89.5 79 PHE A C 1
ATOM 579 O O . PHE A 1 79 ? 6.898 4.852 -9.438 1 89.5 79 PHE A O 1
ATOM 586 N N . GLU A 1 80 ? 6.836 6.191 -11.289 1 86.75 80 GLU A N 1
ATOM 587 C CA . GLU A 1 80 ? 7.957 6.969 -10.773 1 86.75 80 GLU A CA 1
ATOM 588 C C . GLU A 1 80 ? 7.617 7.594 -9.422 1 86.75 80 GLU A C 1
ATOM 590 O O . GLU A 1 80 ? 6.531 8.148 -9.242 1 86.75 80 GLU A O 1
ATOM 595 N N . GLY A 1 81 ? 8.461 7.391 -8.391 1 87.69 81 GLY A N 1
ATOM 596 C CA . GLY A 1 81 ? 8.227 7.953 -7.07 1 87.69 81 GLY A CA 1
ATOM 597 C C . GLY A 1 81 ? 7.535 6.984 -6.125 1 87.69 81 GLY A C 1
A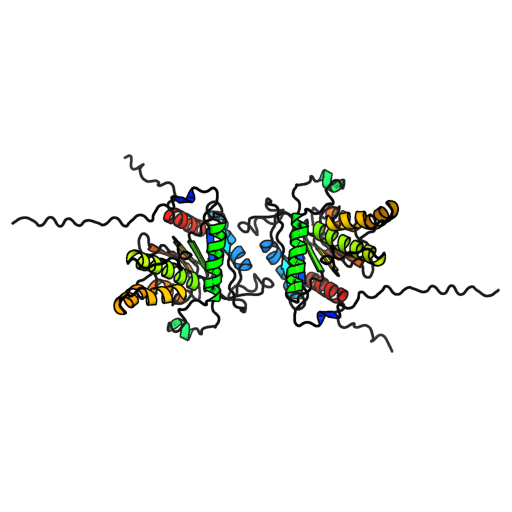TOM 598 O O . GLY A 1 81 ? 7.328 7.297 -4.953 1 87.69 81 GLY A O 1
ATOM 599 N N . CYS A 1 82 ? 7.211 5.801 -6.59 1 91.81 82 CYS A N 1
ATOM 600 C CA . CYS A 1 82 ? 6.473 4.844 -5.777 1 91.81 82 CYS A CA 1
ATOM 601 C C . CYS A 1 82 ? 7.41 3.809 -5.168 1 91.81 82 CYS A C 1
ATOM 603 O O . CYS A 1 82 ? 6.957 2.773 -4.672 1 91.81 82 CYS A O 1
ATOM 605 N N . GLY A 1 83 ? 8.68 4.086 -5.23 1 92.25 83 GLY A N 1
ATOM 606 C CA . GLY A 1 83 ? 9.625 3.174 -4.609 1 92.25 83 GLY A CA 1
ATOM 607 C C . GLY A 1 83 ? 9.57 3.193 -3.094 1 92.25 83 GLY A C 1
ATOM 608 O O . GLY A 1 83 ? 8.781 3.943 -2.508 1 92.25 83 GLY A O 1
ATOM 609 N N . PRO A 1 84 ? 10.453 2.33 -2.43 1 93.12 84 PRO A N 1
ATOM 610 C CA . PRO A 1 84 ? 11.461 1.434 -3.01 1 93.12 84 PRO A CA 1
ATOM 611 C C . PRO A 1 84 ? 10.836 0.23 -3.715 1 93.12 84 PRO A C 1
ATOM 613 O O . PRO A 1 84 ? 9.789 -0.265 -3.293 1 93.12 84 PRO A O 1
ATOM 616 N N . PHE A 1 85 ? 11.508 -0.264 -4.723 1 96 85 PHE A N 1
ATOM 617 C CA . PHE A 1 85 ? 11.055 -1.414 -5.496 1 96 85 PHE A CA 1
ATOM 618 C C . PHE A 1 85 ? 11.758 -2.686 -5.035 1 96 85 PHE A C 1
ATOM 620 O O . PHE A 1 85 ? 12.852 -2.627 -4.465 1 96 85 PHE A O 1
ATOM 627 N N . LYS A 1 86 ? 11.039 -3.814 -5.227 1 98.06 86 LYS A N 1
ATOM 628 C CA . LYS A 1 86 ? 11.477 -5.074 -4.629 1 98.06 86 LYS A CA 1
ATOM 629 C C . LYS A 1 86 ? 11.406 -6.215 -5.645 1 98.06 86 LYS A C 1
ATOM 631 O O . LYS A 1 86 ? 10.82 -6.062 -6.715 1 98.06 86 LYS A O 1
ATOM 636 N N . ARG A 1 87 ? 12.078 -7.293 -5.312 1 97.94 87 ARG A N 1
ATOM 637 C CA . ARG A 1 87 ? 12.016 -8.508 -6.113 1 97.94 87 ARG A CA 1
ATOM 638 C C . ARG A 1 87 ? 12.039 -9.75 -5.23 1 97.94 87 ARG A C 1
ATOM 640 O O . ARG A 1 87 ? 12.414 -9.68 -4.059 1 97.94 87 ARG A O 1
ATOM 647 N N . TRP A 1 88 ? 11.625 -10.875 -5.746 1 98.25 88 TRP A N 1
ATOM 648 C CA . TRP A 1 88 ? 11.422 -12.086 -4.965 1 98.25 88 TRP A CA 1
ATOM 649 C C . TRP A 1 88 ? 12.688 -12.938 -4.941 1 98.25 88 TRP A C 1
ATOM 651 O O . TRP A 1 88 ? 12.836 -13.82 -4.09 1 98.25 88 TRP A O 1
ATOM 661 N N . MET A 1 89 ? 13.578 -12.695 -5.887 1 96.19 89 MET A N 1
ATOM 662 C CA . MET A 1 89 ? 14.836 -13.43 -5.969 1 96.19 89 MET A CA 1
ATOM 663 C C . MET A 1 89 ? 16.016 -12.523 -5.629 1 96.19 89 MET A C 1
ATOM 665 O O . MET A 1 89 ? 16.047 -11.359 -6.027 1 96.19 89 MET A O 1
ATOM 669 N N . GLN A 1 90 ? 16.969 -13.07 -4.93 1 90.25 90 GLN A N 1
ATOM 670 C CA . GLN A 1 90 ? 18.109 -12.305 -4.461 1 90.25 90 GLN A CA 1
ATOM 671 C C . GLN A 1 90 ? 19.016 -11.891 -5.625 1 90.25 90 GLN A C 1
ATOM 673 O O . GLN A 1 90 ? 19.547 -10.781 -5.641 1 90.25 90 GLN A O 1
ATOM 678 N N . SER A 1 91 ? 19.188 -12.797 -6.461 1 81.06 91 SER A N 1
ATOM 679 C CA . SER A 1 91 ? 20.141 -12.516 -7.539 1 81.06 91 SER A CA 1
ATOM 680 C C . SER A 1 91 ? 19.422 -12.367 -8.875 1 81.06 91 SER A C 1
ATOM 682 O O . SER A 1 91 ? 18.344 -12.945 -9.078 1 81.06 91 SER A O 1
ATOM 684 N N . THR A 1 92 ? 20.047 -11.438 -9.602 1 77.12 92 THR A N 1
ATOM 685 C CA . THR A 1 92 ? 19.562 -11.32 -10.977 1 77.12 92 THR A CA 1
ATOM 686 C C . THR A 1 92 ? 20.141 -12.438 -11.844 1 77.12 92 THR A C 1
ATOM 688 O O . THR A 1 92 ? 21.203 -12.977 -11.539 1 77.12 92 THR A O 1
ATOM 691 N N . VAL A 1 93 ? 19.359 -12.898 -12.719 1 76.44 93 VAL A N 1
ATOM 692 C CA . VAL A 1 93 ? 19.781 -13.961 -13.633 1 76.44 93 VAL A CA 1
ATOM 693 C C . VAL A 1 93 ? 19.844 -13.422 -15.055 1 76.44 93 VAL A C 1
ATOM 695 O O . VAL A 1 93 ? 19.031 -12.594 -15.453 1 76.44 93 VAL A O 1
ATOM 698 N N . THR A 1 94 ? 20.875 -13.867 -15.75 1 78.25 94 THR A N 1
ATOM 699 C CA . THR A 1 94 ? 21 -13.469 -17.156 1 78.25 94 THR A CA 1
ATOM 700 C C . THR A 1 94 ? 19.953 -14.156 -18.016 1 78.25 94 THR A C 1
ATOM 702 O O . THR A 1 94 ? 19.391 -15.188 -17.625 1 78.25 94 THR A O 1
ATOM 705 N N . ILE A 1 95 ? 19.766 -13.594 -19.156 1 77.19 95 ILE A N 1
ATOM 706 C CA . ILE A 1 95 ? 18.812 -14.164 -20.094 1 77.19 95 ILE A CA 1
ATOM 707 C C . ILE A 1 95 ? 19.266 -15.562 -20.516 1 77.19 95 ILE A C 1
ATOM 709 O O . ILE A 1 95 ? 18.438 -16.469 -20.641 1 77.19 95 ILE A O 1
ATOM 713 N N . SER A 1 96 ? 20.562 -15.695 -20.688 1 77.25 96 SER A N 1
ATOM 714 C CA . SER A 1 96 ? 21.109 -17 -21.062 1 77.25 96 SER A CA 1
ATOM 715 C C . SER A 1 96 ? 20.844 -18.047 -19.984 1 77.25 96 SER A C 1
ATOM 717 O O . SER A 1 96 ? 20.5 -19.188 -20.297 1 77.25 96 SER A O 1
ATOM 719 N N . ASP A 1 97 ? 20.984 -17.625 -18.797 1 80.56 97 ASP A N 1
ATOM 720 C CA . ASP A 1 97 ? 20.734 -18.547 -17.688 1 80.56 97 ASP A CA 1
ATOM 721 C C . ASP A 1 97 ? 19.25 -18.875 -17.578 1 80.56 97 ASP A C 1
ATOM 723 O O . ASP A 1 97 ? 18.891 -20.016 -17.25 1 80.56 97 ASP A O 1
ATOM 727 N N . MET A 1 98 ? 18.422 -18.031 -17.875 1 76.88 98 MET A N 1
ATOM 728 C CA . MET A 1 98 ? 16.984 -18.234 -17.859 1 76.88 98 MET A CA 1
ATOM 729 C C . MET A 1 98 ? 16.562 -19.266 -18.891 1 76.88 98 MET A C 1
ATOM 731 O O . MET A 1 98 ? 15.82 -20.203 -18.578 1 76.88 98 MET A O 1
ATOM 735 N N . LYS A 1 99 ? 17.188 -19.125 -20.031 1 76.5 99 LYS A N 1
ATOM 736 C CA . LYS A 1 99 ? 16.828 -20 -21.141 1 76.5 99 LYS A CA 1
ATOM 737 C C . LYS A 1 99 ? 17.344 -21.422 -20.906 1 76.5 99 LYS A C 1
ATOM 739 O O . LYS A 1 99 ? 16.719 -22.391 -21.312 1 76.5 99 LYS A O 1
ATOM 744 N N . ALA A 1 100 ? 18.453 -21.438 -20.188 1 76.56 100 ALA A N 1
ATOM 745 C CA . ALA A 1 100 ? 19.094 -22.734 -19.953 1 76.56 100 ALA A CA 1
ATOM 746 C C . ALA A 1 100 ? 18.469 -23.453 -18.766 1 76.56 100 ALA A C 1
ATOM 748 O O . ALA A 1 100 ? 18.75 -24.625 -18.5 1 76.56 100 ALA A O 1
ATOM 749 N N . GLY A 1 101 ? 17.656 -22.797 -18.094 1 76.25 101 GLY A N 1
ATOM 750 C CA . GLY A 1 101 ? 17.062 -23.406 -16.922 1 76.25 101 GLY A CA 1
ATOM 751 C C . GLY A 1 101 ? 18 -23.484 -15.742 1 76.25 101 GLY A C 1
ATOM 752 O O . GLY A 1 101 ? 17.828 -24.328 -14.852 1 76.25 101 GLY A O 1
ATOM 753 N N . ASN A 1 102 ? 19.031 -22.672 -15.695 1 78.69 102 ASN A N 1
ATOM 754 C CA . ASN A 1 102 ? 20.078 -22.719 -14.68 1 78.69 102 ASN A CA 1
ATOM 755 C C . ASN A 1 102 ? 19.766 -21.797 -13.508 1 78.69 102 ASN A C 1
ATOM 757 O O . ASN A 1 102 ? 20.578 -21.641 -12.594 1 78.69 102 ASN A O 1
ATOM 761 N N . SER A 1 103 ? 18.641 -21.344 -13.477 1 85.56 103 SER A N 1
ATOM 762 C CA . SER A 1 103 ? 18.234 -20.5 -12.359 1 85.56 103 SER A CA 1
ATOM 763 C C . SER A 1 103 ? 17.859 -21.328 -11.141 1 85.56 103 SER A C 1
ATOM 765 O O . SER A 1 103 ? 17.531 -22.516 -11.258 1 85.56 103 SER A O 1
ATOM 767 N N . THR A 1 104 ? 17.953 -20.734 -9.992 1 88.75 104 THR A N 1
ATOM 768 C CA . THR A 1 104 ? 17.625 -21.438 -8.758 1 88.75 104 THR A CA 1
ATOM 769 C C . THR A 1 104 ? 16.156 -21.859 -8.758 1 88.75 104 THR A C 1
ATOM 771 O O . THR A 1 104 ? 15.297 -21.156 -9.289 1 88.75 104 THR A O 1
ATOM 774 N N . ASN A 1 105 ? 15.914 -23.047 -8.164 1 92.06 105 ASN A N 1
ATOM 775 C CA . ASN A 1 105 ? 14.555 -23.516 -7.934 1 92.06 105 ASN A CA 1
ATOM 776 C C . ASN A 1 105 ? 14.164 -23.406 -6.461 1 92.06 105 ASN A C 1
ATOM 778 O O . ASN A 1 105 ? 13.094 -23.859 -6.066 1 92.06 105 ASN A O 1
ATOM 782 N N . ALA A 1 106 ? 15.047 -22.844 -5.703 1 94.19 106 ALA A N 1
ATOM 783 C CA . ALA A 1 106 ? 14.805 -22.75 -4.266 1 94.19 106 ALA A CA 1
ATOM 784 C C . ALA A 1 106 ? 14.219 -21.391 -3.898 1 94.19 106 ALA A C 1
ATOM 786 O O . ALA A 1 106 ? 14.781 -20.344 -4.242 1 94.19 106 ALA A O 1
ATOM 787 N N . MET A 1 107 ? 13.094 -21.438 -3.26 1 97.56 107 MET A N 1
ATOM 788 C CA . MET A 1 107 ? 12.547 -20.219 -2.66 1 97.56 107 MET A CA 1
ATOM 789 C C . MET A 1 107 ? 13.422 -19.75 -1.499 1 97.56 107 MET A C 1
ATOM 791 O O . MET A 1 107 ? 13.883 -20.562 -0.698 1 97.56 107 MET A O 1
ATOM 795 N N . SER A 1 108 ? 13.68 -18.438 -1.414 1 97.31 108 SER A N 1
ATOM 796 C CA . SER A 1 108 ? 14.438 -17.953 -0.267 1 97.31 108 SER A CA 1
ATOM 797 C C . SER A 1 108 ? 13.672 -18.172 1.034 1 97.31 108 SER A C 1
ATOM 799 O O . SER A 1 108 ? 12.445 -18.109 1.057 1 97.31 108 SER A O 1
ATOM 801 N N . PRO A 1 109 ? 14.398 -18.438 2.145 1 97.31 109 PRO A N 1
ATOM 802 C CA . PRO A 1 109 ? 13.734 -18.562 3.443 1 97.31 109 PRO A CA 1
ATOM 803 C C . PRO A 1 109 ? 12.906 -17.344 3.816 1 97.31 109 PRO A C 1
ATOM 805 O O . PRO A 1 109 ? 11.875 -17.469 4.477 1 97.31 109 PRO A O 1
ATOM 808 N N . GLU A 1 110 ? 13.352 -16.156 3.373 1 98.06 110 GLU A N 1
ATOM 809 C CA . GLU A 1 110 ? 12.633 -14.922 3.672 1 98.06 110 GLU A CA 1
ATOM 810 C C . GLU A 1 110 ? 11.258 -14.914 3.018 1 98.06 110 GLU A C 1
ATOM 812 O O . GLU A 1 110 ? 10.273 -14.508 3.639 1 98.06 110 GLU A O 1
ATOM 817 N N . VAL A 1 111 ? 11.219 -15.367 1.808 1 98.62 111 VAL A N 1
ATOM 818 C CA . VAL A 1 111 ? 9.961 -15.398 1.073 1 98.62 111 VAL A CA 1
ATOM 819 C C . VAL A 1 111 ? 9.023 -16.438 1.688 1 98.62 111 VAL A C 1
ATOM 821 O O . VAL A 1 111 ? 7.84 -16.172 1.896 1 98.62 111 VAL A O 1
ATOM 824 N N . GLU A 1 112 ? 9.562 -17.625 1.964 1 98.5 112 GLU A N 1
ATOM 825 C CA . GLU A 1 112 ? 8.734 -18.656 2.562 1 98.5 112 GLU A CA 1
ATOM 826 C C . GLU A 1 112 ? 8.18 -18.219 3.91 1 98.5 112 GLU A C 1
ATOM 828 O O . GLU A 1 112 ? 7.004 -18.453 4.211 1 98.5 112 GLU A O 1
ATOM 833 N N . ASP A 1 113 ? 9.031 -17.625 4.727 1 98.38 113 ASP A N 1
ATOM 834 C CA . ASP A 1 113 ? 8.594 -17.141 6.027 1 98.38 113 ASP A CA 1
ATOM 835 C C . ASP A 1 113 ? 7.484 -16.109 5.883 1 98.38 113 ASP A C 1
ATOM 837 O O . ASP A 1 113 ? 6.535 -16.078 6.668 1 98.38 113 ASP A O 1
ATOM 841 N N . LEU A 1 114 ? 7.645 -15.234 4.918 1 98.62 114 LEU A N 1
ATOM 842 C CA . LEU A 1 114 ? 6.629 -14.227 4.641 1 98.62 114 LEU A CA 1
ATOM 843 C C . LEU A 1 114 ? 5.289 -14.875 4.32 1 98.62 114 LEU A C 1
ATOM 845 O O . LEU A 1 114 ? 4.254 -14.484 4.867 1 98.62 114 LEU A O 1
ATOM 849 N N . VAL A 1 115 ? 5.281 -15.875 3.471 1 98.81 115 VAL A N 1
ATOM 850 C CA . VAL A 1 115 ? 4.059 -16.562 3.078 1 98.81 115 VAL A CA 1
ATOM 851 C C . VAL A 1 115 ? 3.459 -17.281 4.281 1 98.81 115 VAL A C 1
ATOM 853 O O . VAL A 1 115 ? 2.268 -17.156 4.566 1 98.81 115 VAL A O 1
ATOM 856 N N . ARG A 1 116 ? 4.316 -18 4.996 1 98.4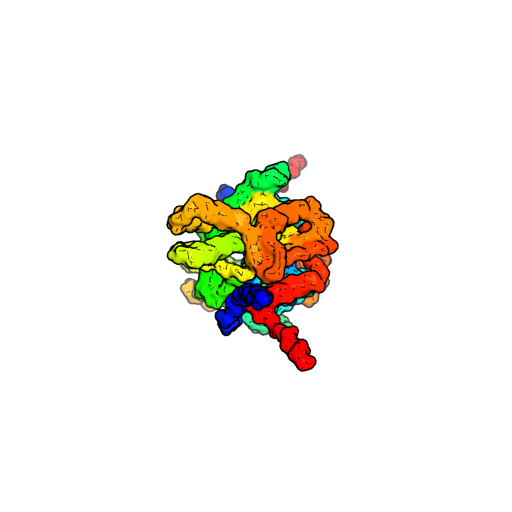4 116 ARG A N 1
ATOM 857 C CA . ARG A 1 116 ? 3.877 -18.781 6.145 1 98.44 116 ARG A CA 1
ATOM 858 C C . ARG A 1 116 ? 3.234 -17.891 7.203 1 98.44 116 ARG A C 1
ATOM 860 O O . ARG A 1 116 ? 2.143 -18.203 7.691 1 98.44 116 ARG A O 1
ATOM 867 N N . THR A 1 117 ? 3.863 -16.859 7.559 1 98.31 117 THR A N 1
ATOM 868 C CA . THR A 1 117 ? 3.365 -15.977 8.609 1 98.31 117 THR A CA 1
ATOM 869 C C . THR A 1 117 ? 2.086 -15.273 8.164 1 98.31 117 THR A C 1
ATOM 871 O O . THR A 1 117 ? 1.187 -15.039 8.977 1 98.31 117 THR A O 1
ATOM 874 N N . THR A 1 118 ? 1.997 -14.93 6.867 1 98.56 118 THR A N 1
ATOM 875 C CA . THR A 1 118 ? 0.797 -14.289 6.344 1 98.56 118 THR A CA 1
ATOM 876 C C . THR A 1 118 ? -0.389 -15.25 6.379 1 98.56 118 THR A C 1
ATOM 878 O O . THR A 1 118 ? -1.473 -14.883 6.84 1 98.56 118 THR A O 1
ATOM 881 N N . VAL A 1 119 ? -0.177 -16.453 5.945 1 98.44 119 VAL A N 1
ATOM 882 C CA . VAL A 1 119 ? -1.237 -17.469 5.953 1 98.44 119 VAL A CA 1
ATOM 883 C C . VAL A 1 119 ? -1.699 -17.719 7.387 1 98.44 119 VAL A C 1
ATOM 885 O O . VAL A 1 119 ? -2.9 -17.766 7.656 1 98.44 119 VAL A O 1
ATOM 888 N N . LYS A 1 120 ? -0.764 -17.797 8.281 1 97.69 120 LYS A N 1
ATOM 889 C CA . LYS A 1 120 ? -1.097 -18.031 9.68 1 97.69 120 LYS A CA 1
ATOM 890 C C . LYS A 1 120 ? -1.907 -16.875 10.258 1 97.69 120 LYS A C 1
ATOM 892 O O . LYS A 1 120 ? -2.887 -17.094 10.977 1 97.69 120 LYS A O 1
ATOM 897 N N . ARG A 1 121 ? -1.49 -15.695 9.977 1 97.25 121 ARG A N 1
ATOM 898 C CA . ARG A 1 121 ? -2.195 -14.516 10.453 1 97.25 121 ARG A CA 1
ATOM 899 C C . ARG A 1 121 ? -3.637 -14.492 9.961 1 97.25 121 ARG A C 1
ATOM 901 O O . ARG A 1 121 ? -4.562 -14.258 10.734 1 97.25 121 ARG A O 1
ATOM 908 N N . ILE A 1 122 ? -3.859 -14.758 8.695 1 96.62 122 ILE A N 1
ATOM 909 C CA . ILE A 1 122 ? -5.188 -14.727 8.094 1 96.62 122 ILE A CA 1
ATOM 910 C C . ILE A 1 122 ? -6.047 -15.844 8.68 1 96.62 122 ILE A C 1
ATOM 912 O O . ILE A 1 122 ? -7.191 -15.609 9.078 1 96.62 122 ILE A O 1
ATOM 916 N N . ASN A 1 123 ? -5.457 -16.969 8.852 1 94.44 123 ASN A N 1
ATOM 917 C CA . ASN A 1 123 ? -6.191 -18.109 9.398 1 94.44 123 ASN A CA 1
ATOM 918 C C . ASN A 1 123 ? -6.574 -17.875 10.859 1 94.44 123 ASN A C 1
ATOM 920 O O . ASN A 1 123 ? -7.691 -18.188 11.266 1 94.44 123 ASN A O 1
ATOM 924 N N . SER A 1 124 ? -5.676 -17.297 11.57 1 94.94 124 SER A N 1
ATOM 925 C CA . SER A 1 124 ? -5.91 -17.062 12.992 1 94.94 124 SER A CA 1
ATOM 926 C C . SER A 1 124 ? -6.984 -16 13.211 1 94.94 124 SER A C 1
ATOM 928 O O . SER A 1 124 ? -7.609 -15.953 14.273 1 94.94 124 SER A O 1
ATOM 930 N N . SER A 1 125 ? -7.203 -15.227 12.234 1 92.75 125 SER A N 1
ATOM 931 C CA . SER A 1 125 ? -8.203 -14.18 12.344 1 92.75 125 SER A CA 1
ATOM 932 C C . SER A 1 125 ? -9.555 -14.641 11.797 1 92.75 125 SER A C 1
ATOM 934 O O . SER A 1 125 ? -10.469 -13.828 11.625 1 92.75 125 SER A O 1
ATOM 936 N N . GLY A 1 126 ? -9.641 -15.922 11.453 1 92.62 126 GLY A N 1
ATOM 937 C CA . GLY A 1 126 ? -10.898 -16.5 11 1 92.62 126 GLY A CA 1
ATOM 938 C C . GLY A 1 126 ? -11.016 -16.547 9.484 1 92.62 126 GLY A C 1
ATOM 939 O O . GLY A 1 126 ? -12.008 -17.062 8.953 1 92.62 126 GLY A O 1
ATOM 940 N N . GLY A 1 127 ? -10.039 -15.992 8.773 1 95.06 127 GLY A N 1
ATOM 941 C CA . GLY A 1 127 ? -10.031 -16.062 7.324 1 95.06 127 GLY A CA 1
ATOM 942 C C . GLY A 1 127 ? -9.398 -17.328 6.785 1 95.06 127 GLY A C 1
ATOM 943 O O . GLY A 1 127 ? -9.008 -18.203 7.551 1 95.06 127 GLY A O 1
ATOM 944 N N . LYS A 1 128 ? -9.391 -17.422 5.473 1 96.56 128 LYS A N 1
ATOM 945 C CA . LYS A 1 128 ? -8.766 -18.562 4.805 1 96.56 128 LYS A CA 1
ATOM 946 C C . LYS A 1 128 ? -8.125 -18.125 3.486 1 96.56 128 LYS A C 1
ATOM 948 O O . LYS A 1 128 ? -8.766 -17.484 2.66 1 96.56 128 LYS A O 1
ATOM 953 N N . VAL A 1 129 ? -6.863 -18.469 3.355 1 98.19 129 VAL A N 1
ATOM 954 C CA . VAL A 1 129 ? -6.195 -18.25 2.076 1 98.19 129 VAL A CA 1
ATOM 955 C C . VAL A 1 129 ? -6.516 -19.406 1.126 1 98.19 129 VAL A C 1
ATOM 957 O O . VAL A 1 129 ? -6.227 -20.562 1.428 1 98.19 129 VAL A O 1
ATOM 960 N N . VAL A 1 130 ? -7.07 -19.078 -0.07 1 97.94 130 VAL A N 1
ATOM 961 C CA . VAL A 1 130 ? -7.582 -20.156 -0.905 1 97.94 130 VAL A CA 1
ATOM 962 C C . VAL A 1 130 ? -6.812 -20.203 -2.223 1 97.94 130 VAL A C 1
ATOM 964 O O . VAL A 1 130 ? -6.895 -21.188 -2.965 1 97.94 130 VAL A O 1
ATOM 967 N N . GLY A 1 131 ? -6.109 -19.125 -2.508 1 98.62 131 GLY A N 1
ATOM 968 C CA . GLY A 1 131 ? -5.449 -19.094 -3.803 1 98.62 131 GLY A CA 1
ATOM 969 C C . GLY A 1 131 ? -4.355 -18.047 -3.893 1 98.62 131 GLY A C 1
ATOM 970 O O . GLY A 1 131 ? -4.027 -17.391 -2.898 1 98.62 131 GLY A O 1
ATOM 971 N N . LEU A 1 132 ? -3.773 -18.031 -5.09 1 98.94 132 LEU A N 1
ATOM 972 C CA . LEU A 1 132 ? -2.582 -17.219 -5.32 1 98.94 132 LEU A CA 1
ATOM 973 C C . LEU A 1 132 ? -2.691 -16.453 -6.637 1 98.94 132 LEU A C 1
ATOM 975 O O . LEU A 1 132 ? -3.254 -16.969 -7.609 1 98.94 132 LEU A O 1
ATOM 979 N N . ILE A 1 133 ? -2.16 -15.242 -6.625 1 98.94 133 ILE A N 1
ATOM 980 C CA . ILE A 1 133 ? -2.033 -14.438 -7.836 1 98.94 133 ILE A CA 1
ATOM 981 C C . ILE A 1 133 ? -0.572 -14.047 -8.039 1 98.94 133 ILE A C 1
ATOM 983 O O . ILE A 1 133 ? 0.085 -13.562 -7.113 1 98.94 133 ILE A O 1
ATOM 987 N N . GLY A 1 134 ? -0.043 -14.281 -9.25 1 98.88 134 GLY A N 1
ATOM 988 C CA . GLY A 1 134 ? 1.314 -13.859 -9.562 1 98.88 134 GLY A CA 1
ATOM 989 C C . GLY A 1 134 ? 1.412 -13.07 -10.852 1 98.88 134 GLY A C 1
ATOM 990 O O . GLY A 1 134 ? 0.721 -13.375 -11.828 1 98.88 134 GLY A O 1
ATOM 991 N N . PHE A 1 135 ? 2.244 -12.031 -10.812 1 98.56 135 PHE A N 1
ATOM 992 C CA . PHE A 1 135 ? 2.605 -11.305 -12.023 1 98.56 135 PHE A CA 1
ATOM 993 C C . PHE A 1 135 ? 4.102 -11.406 -12.289 1 98.56 135 PHE A C 1
ATOM 995 O O . PHE A 1 135 ? 4.918 -11.094 -11.422 1 98.56 135 PHE A O 1
ATOM 1002 N N . SER A 1 136 ? 4.469 -11.758 -13.562 1 97.38 136 SER A N 1
ATOM 1003 C CA . SER A 1 136 ? 5.875 -11.812 -13.953 1 97.38 136 SER A CA 1
ATOM 1004 C C . SER A 1 136 ? 6.691 -12.633 -12.961 1 97.38 136 SER A C 1
ATOM 1006 O O . SER A 1 136 ? 6.387 -13.805 -12.711 1 97.38 136 SER A O 1
ATOM 1008 N N . GLN A 1 137 ? 7.738 -12.102 -12.25 1 97.06 137 GLN A N 1
ATOM 1009 C CA . GLN A 1 137 ? 8.57 -12.883 -11.344 1 97.06 137 GLN A CA 1
ATOM 1010 C C . GLN A 1 137 ? 7.727 -13.523 -10.242 1 97.06 137 GLN A C 1
ATOM 1012 O O . GLN A 1 137 ? 8.055 -14.602 -9.75 1 97.06 137 GLN A O 1
ATOM 1017 N N . GLY A 1 138 ? 6.582 -12.891 -9.891 1 98.56 138 GLY A N 1
ATOM 1018 C CA . GLY A 1 138 ? 5.695 -13.438 -8.875 1 98.56 138 GLY A CA 1
ATOM 1019 C C . GLY A 1 138 ? 5.098 -14.781 -9.266 1 98.56 138 GLY A C 1
ATOM 1020 O O . GLY A 1 138 ? 4.672 -15.547 -8.406 1 98.56 138 GLY A O 1
ATOM 1021 N N . THR A 1 139 ? 5.082 -15.086 -10.539 1 98.75 139 THR A N 1
ATOM 1022 C CA . THR A 1 139 ? 4.504 -16.344 -11 1 98.75 139 THR A CA 1
ATOM 1023 C C . THR A 1 139 ? 5.418 -17.516 -10.648 1 98.75 139 THR A C 1
ATOM 1025 O O . THR A 1 139 ? 4.961 -18.656 -10.547 1 98.75 139 THR A O 1
ATOM 1028 N N . LYS A 1 140 ? 6.746 -17.25 -10.484 1 98.06 140 LYS A N 1
ATOM 1029 C CA . LYS A 1 140 ? 7.648 -18.297 -10.016 1 98.06 140 LYS A CA 1
ATOM 1030 C C . LYS A 1 140 ? 7.32 -18.703 -8.578 1 98.06 140 LYS A C 1
ATOM 1032 O O . LYS A 1 140 ? 7.41 -19.875 -8.227 1 98.06 140 LYS A O 1
ATOM 1037 N N . VAL A 1 141 ? 6.953 -17.688 -7.824 1 98.81 141 VAL A N 1
ATOM 1038 C CA . VAL A 1 141 ? 6.551 -17.953 -6.445 1 98.81 141 VAL A CA 1
ATOM 1039 C C . VAL A 1 141 ? 5.25 -18.75 -6.43 1 98.81 141 VAL A C 1
ATOM 1041 O O . VAL A 1 141 ? 5.145 -19.766 -5.727 1 98.81 141 VAL A O 1
ATOM 1044 N N . VAL A 1 142 ? 4.281 -18.328 -7.23 1 98.94 142 VAL A N 1
ATOM 1045 C CA . VAL A 1 142 ? 2.988 -19 -7.316 1 98.94 142 VAL A CA 1
ATOM 1046 C C . VAL A 1 142 ? 3.184 -20.453 -7.723 1 98.94 142 VAL A C 1
ATOM 1048 O O . VAL A 1 142 ? 2.617 -21.359 -7.105 1 98.94 142 VAL A O 1
ATOM 1051 N N . ALA A 1 143 ? 4.031 -20.688 -8.734 1 98.81 143 ALA A N 1
ATOM 1052 C CA . ALA A 1 143 ? 4.301 -22.047 -9.195 1 98.81 143 ALA A CA 1
ATOM 1053 C C . ALA A 1 143 ? 4.91 -22.891 -8.078 1 98.81 143 ALA A C 1
ATOM 1055 O O . ALA A 1 143 ? 4.516 -24.047 -7.875 1 98.81 143 ALA A O 1
ATOM 1056 N N . GLY A 1 144 ? 5.867 -22.312 -7.383 1 98.56 144 GLY A N 1
ATOM 1057 C CA . GLY A 1 144 ? 6.496 -23.016 -6.281 1 98.56 144 GLY A CA 1
ATOM 1058 C C . GLY A 1 144 ? 5.523 -23.375 -5.176 1 98.56 144 GLY A C 1
ATOM 1059 O O . GLY A 1 144 ? 5.57 -24.5 -4.641 1 98.56 144 GLY A O 1
ATOM 1060 N N . LEU A 1 145 ? 4.66 -22.453 -4.867 1 98.88 145 LEU A N 1
ATOM 1061 C CA . LEU A 1 145 ? 3.691 -22.688 -3.801 1 98.88 145 LEU A CA 1
ATOM 1062 C C . LEU A 1 145 ? 2.662 -23.734 -4.211 1 98.88 145 LEU A C 1
ATOM 1064 O O . LEU A 1 145 ? 2.273 -24.578 -3.402 1 98.88 145 LEU A O 1
ATOM 1068 N N . LEU A 1 146 ? 2.195 -23.719 -5.441 1 98.69 146 LEU A N 1
ATOM 1069 C CA . LEU A 1 146 ? 1.271 -24.734 -5.926 1 98.69 146 LEU A CA 1
ATOM 1070 C C . LEU A 1 146 ? 1.937 -26.109 -5.945 1 98.69 146 LEU A C 1
ATOM 1072 O O . LEU A 1 146 ? 1.32 -27.109 -5.566 1 98.69 146 LEU A O 1
ATOM 1076 N N . LYS A 1 147 ? 3.195 -26.109 -6.363 1 97.81 147 LYS A N 1
ATOM 1077 C CA . LYS A 1 147 ? 3.945 -27.359 -6.328 1 97.81 147 LYS A CA 1
ATOM 1078 C C . LYS A 1 147 ? 4.074 -27.891 -4.902 1 97.81 147 LYS A C 1
ATOM 1080 O O . LYS A 1 147 ? 3.914 -29.078 -4.656 1 97.81 147 LYS A O 1
ATOM 1085 N N . GLY A 1 148 ? 4.387 -26.984 -4.023 1 97.5 148 GLY A N 1
ATOM 1086 C CA . GLY A 1 148 ? 4.465 -27.359 -2.617 1 97.5 148 GLY A CA 1
ATOM 1087 C C . GLY A 1 148 ? 3.168 -27.922 -2.078 1 97.5 148 GLY A C 1
ATOM 1088 O O . GLY A 1 148 ? 3.182 -28.906 -1.322 1 97.5 148 GLY A O 1
ATOM 1089 N N . CYS A 1 149 ? 2.1 -27.344 -2.434 1 97.62 149 CYS A N 1
ATOM 1090 C CA . CYS A 1 149 ? 0.779 -27.828 -2.051 1 97.62 149 CYS A CA 1
ATOM 1091 C C . CYS A 1 149 ? 0.561 -29.25 -2.543 1 97.62 149 CYS A C 1
ATOM 1093 O O . CYS A 1 149 ? 0.084 -30.109 -1.795 1 97.62 149 CYS A O 1
ATOM 1095 N N . GLN A 1 150 ? 0.881 -29.484 -3.77 1 96.25 150 GLN A N 1
ATOM 1096 C CA . GLN A 1 150 ? 0.727 -30.797 -4.367 1 96.25 150 GLN A CA 1
ATOM 1097 C C . GLN A 1 150 ? 1.602 -31.828 -3.654 1 96.25 150 GLN A C 1
ATOM 1099 O O . GLN A 1 150 ? 1.157 -32.938 -3.381 1 96.25 150 GLN A O 1
ATOM 1104 N N . MET A 1 151 ? 2.771 -31.406 -3.33 1 95.25 151 MET A N 1
ATOM 1105 C CA . MET A 1 151 ? 3.697 -32.312 -2.643 1 95.25 151 MET A CA 1
ATOM 1106 C C . MET A 1 151 ? 3.221 -32.594 -1.224 1 95.25 151 MET A C 1
ATOM 1108 O O . MET A 1 151 ? 3.338 -33.719 -0.745 1 95.25 151 MET A O 1
ATOM 1112 N N . ARG A 1 152 ? 2.744 -31.609 -0.579 1 96.62 152 ARG A N 1
ATOM 1113 C CA . ARG A 1 152 ? 2.172 -31.797 0.75 1 96.62 152 ARG A CA 1
ATOM 1114 C C . ARG A 1 152 ? 1.071 -32.844 0.722 1 96.62 152 ARG A C 1
ATOM 1116 O O . ARG A 1 152 ? 1.044 -33.75 1.566 1 96.62 152 ARG A O 1
ATOM 1123 N N . ARG A 1 153 ? 0.198 -32.781 -0.227 1 95.62 153 ARG A N 1
ATOM 1124 C CA . ARG A 1 153 ? -0.908 -33.719 -0.358 1 95.62 153 ARG A CA 1
ATOM 1125 C C . ARG A 1 153 ? -0.394 -35.125 -0.613 1 95.62 153 ARG A C 1
ATOM 1127 O O . ARG A 1 153 ? -0.897 -36.094 -0.031 1 95.62 153 ARG A O 1
ATOM 1134 N N . ALA A 1 154 ? 0.602 -35.25 -1.483 1 93.88 154 ALA A N 1
ATOM 1135 C CA . ALA A 1 154 ? 1.186 -36.562 -1.788 1 93.88 154 ALA A CA 1
ATOM 1136 C C . ALA A 1 154 ? 1.811 -37.188 -0.544 1 93.88 154 ALA A C 1
ATOM 1138 O O . ALA A 1 154 ? 1.651 -38.375 -0.297 1 93.88 154 ALA A O 1
ATOM 1139 N N . LEU A 1 155 ? 2.5 -36.344 0.216 1 94 155 LEU A N 1
ATOM 1140 C CA . LEU A 1 155 ? 3.131 -36.812 1.447 1 94 155 LEU A CA 1
ATOM 1141 C C . LEU A 1 155 ? 2.082 -37.25 2.469 1 94 155 LEU A C 1
ATOM 1143 O O . LEU A 1 155 ? 2.23 -38.281 3.129 1 94 155 LEU A O 1
ATOM 1147 N N . ALA A 1 156 ? 1.074 -36.469 2.551 1 94.69 156 ALA A N 1
ATOM 1148 C CA . ALA A 1 156 ? -0.009 -36.812 3.473 1 94.69 156 ALA A CA 1
ATOM 1149 C C . ALA A 1 156 ? -0.672 -38.125 3.092 1 94.69 156 ALA A C 1
ATOM 1151 O O . ALA A 1 156 ? -0.986 -38.938 3.961 1 94.69 156 ALA A O 1
ATOM 1152 N N . ASP A 1 157 ? -0.931 -38.344 1.848 1 92.75 157 ASP A N 1
ATOM 1153 C CA . ASP A 1 157 ? -1.548 -39.562 1.34 1 92.75 157 ASP A CA 1
ATOM 1154 C C . ASP A 1 157 ? -0.705 -40.781 1.684 1 92.75 157 ASP A C 1
ATOM 1156 O O . ASP A 1 157 ? -1.235 -41.906 1.839 1 92.75 157 ASP A O 1
ATOM 1160 N N . LYS A 1 158 ? 0.591 -40.594 1.848 1 89.69 158 LYS A N 1
ATOM 1161 C CA . LYS A 1 158 ? 1.508 -41.688 2.158 1 89.69 158 LYS A CA 1
ATOM 1162 C C . LYS A 1 158 ? 1.697 -41.844 3.666 1 89.69 158 LYS A C 1
ATOM 1164 O O . LYS A 1 158 ? 2.549 -42.594 4.117 1 89.69 158 LYS A O 1
ATOM 1169 N N . GLY A 1 159 ? 0.992 -41 4.434 1 90.31 159 GLY A N 1
ATOM 1170 C CA . GLY A 1 159 ? 0.976 -41.125 5.883 1 90.31 159 GLY A CA 1
ATOM 1171 C C . GLY A 1 159 ? 2.053 -40.312 6.574 1 90.31 159 GLY A C 1
ATOM 1172 O O . GLY A 1 159 ? 2.289 -40.469 7.773 1 90.31 159 GLY A O 1
ATOM 1173 N N . ALA A 1 160 ? 2.73 -39.469 5.781 1 90.12 160 ALA A N 1
ATOM 1174 C CA . ALA A 1 160 ? 3.762 -38.625 6.387 1 90.12 160 ALA A CA 1
ATOM 1175 C C . ALA A 1 160 ? 3.141 -37.5 7.219 1 90.12 160 ALA A C 1
ATOM 1177 O O . ALA A 1 160 ? 2.006 -37.094 6.969 1 90.12 160 ALA A O 1
ATOM 1178 N N . ASP A 1 161 ? 3.814 -37.062 8.273 1 91.19 161 ASP A N 1
ATOM 1179 C CA . ASP A 1 161 ? 3.408 -35.875 9.039 1 91.19 161 ASP A CA 1
ATOM 1180 C C . ASP A 1 161 ? 3.676 -34.594 8.25 1 91.19 161 ASP A C 1
ATOM 1182 O O . ASP A 1 161 ? 4.832 -34.25 7.992 1 91.19 161 ASP A O 1
ATOM 1186 N N . VAL A 1 162 ? 2.637 -33.844 7.855 1 95.06 162 VAL A N 1
ATOM 1187 C CA . VAL A 1 162 ? 2.793 -32.656 7.035 1 95.06 162 VAL A CA 1
ATOM 1188 C C . VAL A 1 162 ? 2.332 -31.438 7.82 1 95.06 162 VAL A C 1
ATOM 1190 O O . VAL A 1 162 ? 1.955 -30.422 7.23 1 95.06 162 VAL A O 1
ATOM 1193 N N . THR A 1 163 ? 2.402 -31.438 9.141 1 94.12 163 THR A N 1
ATOM 1194 C CA . THR A 1 163 ? 1.938 -30.359 10 1 94.12 163 THR A CA 1
ATOM 1195 C C . THR A 1 163 ? 2.732 -29.078 9.742 1 94.12 163 THR A C 1
ATOM 1197 O O . THR A 1 163 ? 2.178 -27.984 9.766 1 94.12 163 THR A O 1
ATOM 1200 N N . GLU A 1 164 ? 3.998 -29.266 9.438 1 94.19 164 GLU A N 1
ATOM 1201 C CA . GLU A 1 164 ? 4.879 -28.125 9.219 1 94.19 164 GLU A CA 1
ATOM 1202 C C . GLU A 1 164 ? 4.57 -27.453 7.883 1 94.19 164 GLU A C 1
ATOM 1204 O O . GLU A 1 164 ? 5.043 -26.344 7.625 1 94.19 164 GLU A O 1
ATOM 1209 N N . LEU A 1 165 ? 3.75 -28.141 7.062 1 97.38 165 LEU A N 1
ATOM 1210 C CA . LEU A 1 165 ? 3.43 -27.625 5.734 1 97.38 165 LEU A CA 1
ATOM 1211 C C . LEU A 1 165 ? 1.979 -27.156 5.668 1 97.38 165 LEU A C 1
ATOM 1213 O O . LEU A 1 165 ? 1.424 -27 4.578 1 97.38 165 LEU A O 1
ATOM 1217 N N . ASP A 1 166 ? 1.366 -26.844 6.82 1 95.88 166 ASP A N 1
ATOM 1218 C CA . ASP A 1 166 ? -0.06 -26.531 6.902 1 95.88 166 ASP A CA 1
ATOM 1219 C C . ASP A 1 166 ? -0.397 -25.25 6.141 1 95.88 166 ASP A C 1
ATOM 1221 O O . ASP A 1 166 ? -1.527 -25.078 5.68 1 95.88 166 ASP A O 1
ATOM 1225 N N . HIS A 1 167 ? 0.581 -24.359 5.953 1 96.94 167 HIS A N 1
ATOM 1226 C CA . HIS A 1 167 ? 0.335 -23.109 5.266 1 96.94 167 HIS A CA 1
ATOM 1227 C C . HIS A 1 167 ? 0.184 -23.312 3.762 1 96.94 167 HIS A C 1
ATOM 1229 O O . HIS A 1 167 ? -0.295 -22.422 3.051 1 96.94 167 HIS A O 1
ATOM 1235 N N . LEU A 1 168 ? 0.582 -24.469 3.262 1 98.19 168 LEU A N 1
ATOM 1236 C CA . LEU A 1 168 ? 0.531 -24.781 1.836 1 98.19 168 LEU A CA 1
ATOM 1237 C C . LEU A 1 168 ? -0.769 -25.484 1.479 1 98.19 168 LEU A C 1
ATOM 1239 O O . LEU A 1 168 ? -0.766 -26.688 1.194 1 98.19 168 LEU A O 1
ATOM 1243 N N . ASN A 1 169 ? -1.851 -24.859 1.468 1 97.44 169 ASN A N 1
ATOM 1244 C CA . ASN A 1 169 ? -3.176 -25.391 1.161 1 97.44 169 ASN A CA 1
ATOM 1245 C C . ASN A 1 169 ? -3.967 -24.438 0.27 1 97.44 169 ASN A C 1
ATOM 1247 O O . ASN A 1 169 ? -4.887 -23.766 0.736 1 97.44 169 ASN A O 1
ATOM 1251 N N . PHE A 1 170 ? -3.654 -24.453 -0.982 1 98.31 170 PHE A N 1
ATOM 1252 C CA . PHE A 1 170 ? -4.258 -23.547 -1.965 1 98.31 170 PHE A CA 1
ATOM 1253 C C . PHE A 1 170 ? -5.07 -24.344 -2.986 1 98.31 170 PHE A C 1
ATOM 1255 O O . PHE A 1 170 ? -4.707 -25.469 -3.344 1 98.31 170 PHE A O 1
ATOM 1262 N N . ALA A 1 171 ? -6.133 -23.719 -3.5 1 97.81 171 ALA A N 1
ATOM 1263 C CA . ALA A 1 171 ? -7.035 -24.391 -4.434 1 97.81 171 ALA A CA 1
ATOM 1264 C C . ALA A 1 171 ? -6.746 -23.969 -5.871 1 97.81 171 ALA A C 1
ATOM 1266 O O . ALA A 1 171 ? -7.082 -24.688 -6.812 1 97.81 171 ALA A O 1
ATOM 1267 N N . LEU A 1 172 ? -6.125 -22.797 -6.039 1 98.69 172 LEU A N 1
ATOM 1268 C CA . LEU A 1 172 ? -5.969 -22.281 -7.395 1 98.69 172 LEU A CA 1
ATOM 1269 C C . LEU A 1 172 ? -4.852 -21.25 -7.461 1 98.69 172 LEU A C 1
ATOM 1271 O O . LEU A 1 172 ? -4.41 -20.734 -6.43 1 98.69 172 LEU A O 1
ATOM 1275 N N . GLY A 1 173 ? -4.332 -21.031 -8.664 1 98.88 173 GLY A N 1
ATOM 1276 C CA . GLY A 1 173 ? -3.398 -19.953 -8.938 1 98.88 173 GLY A CA 1
ATOM 1277 C C . GLY A 1 173 ? -3.725 -19.188 -10.211 1 98.88 173 GLY A C 1
ATOM 1278 O O . GLY A 1 173 ? -4.176 -19.781 -11.195 1 98.88 173 GLY A O 1
ATOM 1279 N N . LEU A 1 174 ? -3.549 -17.875 -10.141 1 98.94 174 LEU A N 1
ATOM 1280 C CA . LEU A 1 174 ? -3.557 -17.031 -11.328 1 98.94 174 LEU A CA 1
ATOM 1281 C C . LEU A 1 174 ? -2.145 -16.578 -11.68 1 98.94 174 LEU A C 1
ATOM 1283 O O . LEU A 1 174 ? -1.433 -16.031 -10.836 1 98.94 174 LEU A O 1
ATOM 1287 N N . SER A 1 175 ? -1.724 -16.891 -12.859 1 98.81 175 SER A N 1
ATOM 1288 C CA . SER A 1 175 ? -0.405 -16.531 -13.367 1 98.81 175 SER A CA 1
ATOM 1289 C C . SER A 1 175 ? -0.512 -15.602 -14.578 1 98.81 175 SER A C 1
ATOM 1291 O O . SER A 1 175 ? -0.914 -16.031 -15.656 1 98.81 175 SER A O 1
ATOM 1293 N N . VAL A 1 176 ? -0.1 -14.336 -14.383 1 98.69 176 VAL A N 1
ATOM 1294 C CA . VAL A 1 176 ? -0.204 -13.352 -15.453 1 98.69 176 VAL A CA 1
ATOM 1295 C C . VAL A 1 176 ? 1.19 -12.984 -15.961 1 98.69 176 VAL A C 1
ATOM 1297 O O . VAL A 1 176 ? 2.051 -12.57 -15.188 1 98.69 176 VAL A O 1
ATOM 1300 N N . CYS A 1 177 ? 1.43 -13.141 -17.281 1 97.88 177 CYS A N 1
ATOM 1301 C CA . CYS A 1 177 ? 2.715 -12.867 -17.922 1 97.88 177 CYS A CA 1
ATOM 1302 C C . CYS A 1 177 ? 3.848 -13.57 -17.172 1 97.88 177 CYS A C 1
ATOM 1304 O O . CYS A 1 177 ? 4.77 -12.922 -16.672 1 97.88 177 CYS A O 1
ATOM 1306 N N . GLY A 1 178 ? 3.76 -14.922 -17.188 1 97.38 178 GLY A N 1
ATOM 1307 C CA . GLY A 1 178 ? 4.625 -15.781 -16.391 1 97.38 178 GLY A CA 1
ATOM 1308 C C . GLY A 1 178 ? 6.098 -15.578 -16.688 1 97.38 178 GLY A C 1
ATOM 1309 O O . GLY A 1 178 ? 6.477 -15.266 -17.828 1 97.38 178 GLY A O 1
ATOM 1310 N N . SER A 1 179 ? 6.902 -15.805 -15.625 1 94.62 179 SER A N 1
ATOM 1311 C CA . SER A 1 179 ? 8.359 -15.758 -15.734 1 94.62 179 SER A CA 1
ATOM 1312 C C . SER A 1 179 ? 8.93 -17.109 -16.125 1 94.62 179 SER A C 1
ATOM 1314 O O . SER A 1 179 ? 8.18 -18.047 -16.438 1 94.62 179 SER A O 1
ATOM 1316 N N . TYR A 1 180 ? 10.305 -17.25 -16.188 1 93.69 180 TYR A N 1
ATOM 1317 C CA . TYR A 1 180 ? 11.031 -18.406 -16.672 1 93.69 180 TYR A CA 1
ATOM 1318 C C . TYR A 1 180 ? 11.109 -19.5 -15.617 1 93.69 180 TYR A C 1
ATOM 1320 O O . TYR A 1 180 ? 11.016 -19.219 -14.422 1 93.69 180 TYR A O 1
ATOM 1328 N N . PRO A 1 181 ? 11.148 -20.75 -16.016 1 94.44 181 PRO A N 1
ATOM 1329 C CA . PRO A 1 181 ? 11.359 -21.859 -15.094 1 94.44 181 PRO A CA 1
ATOM 1330 C C . PRO A 1 181 ? 12.758 -21.844 -14.477 1 94.44 181 PRO A C 1
ATOM 1332 O O . PRO A 1 181 ? 13.672 -21.219 -15.016 1 94.44 181 PRO A O 1
ATOM 1335 N N . PRO A 1 182 ? 13.008 -22.562 -13.391 1 94.88 182 PRO A N 1
ATOM 1336 C CA . PRO A 1 182 ? 12.047 -23.406 -12.68 1 94.88 182 PRO A CA 1
ATOM 1337 C C . PRO A 1 182 ? 11.242 -22.641 -11.633 1 94.88 182 PRO A C 1
ATOM 1339 O O . PRO A 1 182 ? 11.555 -21.484 -11.352 1 94.88 182 PRO A O 1
ATOM 1342 N N . PRO A 1 183 ? 10.125 -23.266 -11.016 1 96.5 183 PRO A N 1
ATOM 1343 C CA . PRO A 1 183 ? 9.422 -22.688 -9.867 1 96.5 183 PRO A CA 1
ATOM 1344 C C . PRO A 1 183 ? 10.32 -22.516 -8.648 1 96.5 183 PRO A C 1
ATOM 1346 O O . PRO A 1 183 ? 11.352 -23.188 -8.531 1 96.5 183 PRO A O 1
ATOM 1349 N N . LEU A 1 184 ? 9.961 -21.594 -7.781 1 97.12 184 LEU A N 1
ATOM 1350 C CA . LEU A 1 184 ? 10.648 -21.438 -6.504 1 97.12 184 LEU A CA 1
ATOM 1351 C C . LEU A 1 184 ? 10 -22.312 -5.43 1 97.12 184 LEU A C 1
ATOM 1353 O O . LEU A 1 184 ? 9.016 -21.906 -4.809 1 97.12 184 LEU A O 1
ATOM 1357 N N . ILE A 1 185 ? 10.625 -23.438 -5.156 1 96.81 185 ILE A N 1
ATOM 1358 C CA . ILE A 1 185 ? 10.055 -24.438 -4.25 1 96.81 185 ILE A CA 1
ATOM 1359 C C . ILE A 1 185 ? 10.414 -24.078 -2.807 1 96.81 185 ILE A C 1
ATOM 1361 O O . ILE A 1 185 ? 11.586 -23.828 -2.498 1 96.81 185 ILE A O 1
ATOM 1365 N N . PRO A 1 186 ? 9.414 -24.031 -1.917 1 97.75 186 PRO A N 1
ATOM 1366 C CA . PRO A 1 186 ? 9.734 -23.766 -0.514 1 97.75 186 PRO A CA 1
ATOM 1367 C C . PRO A 1 186 ? 10.688 -24.812 0.077 1 97.75 186 PRO A C 1
ATOM 1369 O O . PRO A 1 186 ? 10.469 -26.016 -0.086 1 97.75 186 PRO A O 1
ATOM 1372 N N . PRO A 1 187 ? 11.711 -24.359 0.794 1 96.75 187 PRO A N 1
ATOM 1373 C CA . PRO A 1 187 ? 12.672 -25.297 1.372 1 96.75 187 PRO A CA 1
ATOM 1374 C C . PRO A 1 187 ? 12.031 -26.281 2.346 1 96.75 187 PRO A C 1
ATOM 1376 O O . PRO A 1 187 ? 12.5 -27.406 2.488 1 96.75 187 PRO A O 1
ATOM 1379 N N . SER A 1 188 ? 11 -25.891 2.979 1 96.81 188 SER A N 1
ATOM 1380 C CA . SER A 1 188 ? 10.328 -26.797 3.914 1 96.81 188 SER A CA 1
ATOM 1381 C C . SER A 1 188 ? 9.75 -28.016 3.197 1 96.81 188 SER A C 1
ATOM 1383 O O . SER A 1 188 ? 9.633 -29.094 3.783 1 96.81 188 SER A O 1
ATOM 1385 N N . VAL A 1 189 ? 9.391 -27.828 1.98 1 95.38 189 VAL A N 1
ATOM 1386 C CA . VAL A 1 189 ? 8.852 -28.922 1.18 1 95.38 189 VAL A CA 1
ATOM 1387 C C . VAL A 1 189 ? 9.961 -29.922 0.867 1 95.38 189 VAL A C 1
ATOM 1389 O O . VAL A 1 189 ? 9.773 -31.141 1.008 1 95.38 189 VAL A O 1
ATOM 1392 N N . THR A 1 190 ? 11.102 -29.391 0.442 1 92.12 190 THR A N 1
ATOM 1393 C CA . THR A 1 190 ? 12.25 -30.25 0.164 1 92.12 190 THR A CA 1
ATOM 1394 C C . THR A 1 190 ? 12.68 -31 1.416 1 92.12 190 THR A C 1
ATOM 1396 O O . THR A 1 190 ? 13 -32.188 1.349 1 92.12 190 THR A O 1
ATOM 1399 N N . ALA A 1 191 ? 12.625 -30.375 2.492 1 93.88 191 ALA A N 1
ATOM 1400 C CA . ALA A 1 191 ? 12.984 -31 3.762 1 93.88 191 ALA A CA 1
ATOM 1401 C C . ALA A 1 191 ? 12.008 -32.125 4.125 1 93.88 191 ALA A C 1
ATOM 1403 O O . ALA A 1 191 ? 12.414 -33.156 4.609 1 93.88 191 ALA A O 1
ATOM 1404 N N . ALA A 1 192 ? 10.766 -31.859 3.912 1 94 192 ALA A N 1
ATOM 1405 C CA . ALA A 1 192 ? 9.742 -32.844 4.219 1 94 192 ALA A CA 1
ATOM 1406 C C . ALA A 1 192 ? 9.883 -34.094 3.326 1 94 192 ALA A C 1
ATOM 1408 O O . ALA A 1 192 ? 9.68 -35.219 3.779 1 94 192 ALA A O 1
ATOM 1409 N N . LEU A 1 193 ? 10.227 -33.875 2.127 1 91.31 193 LEU A N 1
ATOM 1410 C CA . LEU A 1 193 ? 10.445 -34.969 1.195 1 91.31 193 LEU A CA 1
ATOM 1411 C C . LEU A 1 193 ? 11.609 -35.875 1.651 1 91.31 193 LEU A C 1
ATOM 1413 O O . LEU A 1 193 ? 11.523 -37.094 1.611 1 91.31 193 LEU A O 1
ATOM 1417 N N . GLU A 1 194 ? 12.625 -35.219 2.076 1 89.44 194 GLU A N 1
ATOM 1418 C CA . GLU A 1 194 ? 13.812 -35.906 2.537 1 89.44 194 GLU A CA 1
ATOM 1419 C C . GLU A 1 194 ? 13.523 -36.719 3.814 1 89.44 194 GLU A C 1
ATOM 1421 O O . GLU A 1 194 ? 14.07 -37.781 4.02 1 89.44 194 GLU A O 1
ATOM 1426 N N . ALA A 1 195 ? 12.602 -36.188 4.605 1 90.31 195 ALA A N 1
ATOM 1427 C CA . ALA A 1 195 ? 12.281 -36.812 5.895 1 90.31 195 ALA A CA 1
ATOM 1428 C C . ALA A 1 195 ? 11.227 -37.906 5.742 1 90.31 195 ALA A C 1
ATOM 1430 O O . ALA A 1 195 ? 10.977 -38.656 6.68 1 90.31 195 ALA A O 1
ATOM 1431 N N . SER A 1 196 ? 10.523 -38.062 4.691 1 87.44 196 SER A N 1
ATOM 1432 C CA . SER A 1 196 ? 9.352 -38.906 4.488 1 87.44 196 SER A CA 1
ATOM 1433 C C . SER A 1 196 ? 9.727 -40.375 4.41 1 87.44 196 SER A C 1
ATOM 1435 O O . SER A 1 196 ? 8.859 -41.25 4.512 1 87.44 196 SER A O 1
ATOM 1437 N N . GLY A 1 197 ? 11.008 -40.781 4.25 1 84.62 197 GLY A N 1
ATOM 1438 C CA . GLY A 1 197 ? 11.414 -42.188 4.113 1 84.62 197 GLY A CA 1
ATOM 1439 C C . GLY A 1 197 ? 11.188 -42.719 2.719 1 84.62 197 GLY A C 1
ATOM 1440 O O . GLY A 1 197 ? 11.391 -43.906 2.477 1 84.62 197 GLY A O 1
ATOM 1441 N N . MET A 1 198 ? 10.703 -41.875 1.819 1 85.62 198 MET A N 1
ATOM 1442 C CA . MET A 1 198 ? 10.508 -42.281 0.433 1 85.62 198 MET A CA 1
ATOM 1443 C C . MET A 1 198 ? 11.836 -42.625 -0.231 1 85.62 198 MET A C 1
ATOM 1445 O O . MET A 1 198 ? 12.875 -42.062 0.142 1 85.62 198 MET A O 1
ATOM 1449 N N . SER A 1 199 ? 11.734 -43.562 -1.203 1 89.25 199 SER A N 1
ATOM 1450 C CA . SER A 1 199 ? 12.938 -43.875 -1.974 1 89.25 199 SER A CA 1
ATOM 1451 C C . SER A 1 199 ? 13.359 -42.688 -2.84 1 89.25 199 SER A C 1
ATOM 1453 O O . SER A 1 199 ? 12.57 -41.781 -3.1 1 89.25 199 SER A O 1
ATOM 1455 N N . GLU A 1 200 ? 14.586 -42.688 -3.193 1 89.12 200 GLU A N 1
ATOM 1456 C CA . GLU A 1 200 ? 15.094 -41.625 -4.078 1 89.12 200 GLU A CA 1
ATOM 1457 C C . GLU A 1 200 ? 14.297 -41.562 -5.375 1 89.12 200 GLU A C 1
ATOM 1459 O O . GLU A 1 200 ? 14.031 -40.469 -5.895 1 89.12 200 GLU A O 1
ATOM 1464 N N . GLU A 1 201 ? 13.953 -42.75 -5.867 1 91.06 201 GLU A N 1
ATOM 1465 C CA . GLU A 1 201 ? 13.188 -42.812 -7.102 1 91.06 201 GLU A CA 1
ATOM 1466 C C . GLU A 1 201 ? 11.797 -42.219 -6.926 1 91.06 201 GLU A C 1
ATOM 1468 O O . GLU A 1 201 ? 11.305 -41.5 -7.805 1 91.06 201 GLU A O 1
ATOM 1473 N N . GLU A 1 202 ? 11.172 -42.469 -5.816 1 88.12 202 GLU A N 1
ATOM 1474 C CA . GLU A 1 202 ? 9.844 -41.906 -5.52 1 88.12 202 GLU A CA 1
ATOM 1475 C C . GLU A 1 202 ? 9.891 -40.406 -5.383 1 88.12 202 GLU A C 1
ATOM 1477 O O . GLU A 1 202 ? 9 -39.688 -5.867 1 88.12 202 GLU A O 1
ATOM 1482 N N . ARG A 1 203 ? 10.867 -39.938 -4.684 1 87.75 203 ARG A N 1
ATOM 1483 C CA . ARG A 1 203 ? 11.047 -38.5 -4.5 1 87.75 203 ARG A CA 1
ATOM 1484 C C . ARG A 1 203 ? 11.25 -37.781 -5.84 1 87.75 203 ARG A C 1
ATOM 1486 O O . ARG A 1 203 ? 10.672 -36.719 -6.086 1 87.75 203 ARG A O 1
ATOM 1493 N N . LYS A 1 204 ? 12.062 -38.406 -6.645 1 87.94 204 LYS A N 1
ATOM 1494 C CA . LYS A 1 204 ? 12.344 -37.844 -7.969 1 87.94 204 LYS A CA 1
ATOM 1495 C C . LYS A 1 204 ? 11.07 -37.781 -8.82 1 87.94 204 LYS A C 1
ATOM 1497 O O . LYS A 1 204 ? 10.867 -36.844 -9.57 1 87.94 204 LYS A O 1
ATOM 1502 N N . GLU A 1 205 ? 10.305 -38.812 -8.734 1 88.81 205 GLU A N 1
ATOM 1503 C CA . GLU A 1 205 ? 9.055 -38.875 -9.484 1 88.81 205 GLU A CA 1
ATOM 1504 C C . GLU A 1 205 ? 8.102 -37.75 -9.023 1 88.81 205 GLU A C 1
ATOM 1506 O O . GLU A 1 205 ? 7.434 -37.125 -9.844 1 88.81 205 GLU A O 1
ATOM 1511 N N . LEU A 1 206 ? 8 -37.562 -7.734 1 87.25 206 LEU A N 1
ATOM 1512 C CA . LEU A 1 206 ? 7.141 -36.531 -7.184 1 87.25 206 LEU A CA 1
ATOM 1513 C C . LEU A 1 206 ? 7.617 -35.156 -7.613 1 87.25 206 LEU A C 1
ATOM 1515 O O . LEU A 1 206 ? 6.801 -34.281 -7.93 1 87.25 206 LEU A O 1
ATOM 1519 N N . LEU A 1 207 ? 8.914 -34.969 -7.621 1 87.25 207 LEU A N 1
ATOM 1520 C CA . LEU A 1 207 ? 9.5 -33.688 -8 1 87.25 207 LEU A CA 1
ATOM 1521 C C . LEU A 1 207 ? 9.32 -33.438 -9.492 1 87.25 207 LEU A C 1
ATOM 1523 O O . LEU A 1 207 ? 9.18 -32.281 -9.922 1 87.25 207 LEU A O 1
ATOM 1527 N N . ALA A 1 208 ? 9.25 -34.469 -10.273 1 90.62 208 ALA A N 1
ATOM 1528 C CA . ALA A 1 208 ? 9.164 -34.344 -11.727 1 90.62 208 ALA A CA 1
ATOM 1529 C C . ALA A 1 208 ? 7.719 -34.156 -12.18 1 90.62 208 ALA A C 1
ATOM 1531 O O . ALA A 1 208 ? 7.469 -33.688 -13.289 1 90.62 208 ALA A O 1
ATOM 1532 N N . LYS A 1 209 ? 6.805 -34.594 -11.328 1 94.75 209 LYS A N 1
ATOM 1533 C CA . LYS A 1 209 ? 5.398 -34.469 -11.695 1 94.75 209 LYS A CA 1
ATOM 1534 C C . LYS A 1 209 ? 4.996 -33.031 -11.891 1 94.75 209 LYS A C 1
ATOM 1536 O O . LYS A 1 209 ? 5.352 -32.156 -11.086 1 94.75 209 LYS A O 1
ATOM 1541 N N . LYS A 1 210 ? 4.27 -32.719 -12.922 1 98 210 LYS A N 1
ATOM 1542 C CA . LYS A 1 210 ? 3.807 -31.375 -13.227 1 98 210 LYS A CA 1
ATOM 1543 C C . LYS A 1 210 ? 2.703 -30.938 -12.266 1 98 210 LYS A C 1
ATOM 1545 O O . LYS A 1 210 ? 2.049 -31.781 -11.648 1 98 210 LYS A O 1
ATOM 1550 N N . ILE A 1 211 ? 2.545 -29.672 -12.125 1 98.5 211 ILE A N 1
ATOM 1551 C CA . ILE A 1 211 ? 1.499 -29.094 -11.281 1 98.5 211 ILE A CA 1
ATOM 1552 C C . ILE A 1 211 ? 0.129 -29.391 -11.883 1 98.5 211 ILE A C 1
ATOM 1554 O O . ILE A 1 211 ? -0.158 -29 -13.016 1 98.5 211 ILE A O 1
ATOM 1558 N N . GLU A 1 212 ? -0.661 -30.078 -11.125 1 98.31 212 GLU A N 1
ATOM 1559 C CA . GLU A 1 212 ? -1.989 -30.453 -11.594 1 98.31 212 GLU A CA 1
ATOM 1560 C C . GLU A 1 212 ? -3.07 -29.594 -10.945 1 98.31 212 GLU A C 1
ATOM 1562 O O . GLU A 1 212 ? -4.223 -29.609 -11.391 1 98.31 212 GLU A O 1
ATOM 1567 N N . LEU A 1 213 ? -2.721 -28.828 -9.914 1 98.25 213 LEU A N 1
ATOM 1568 C CA . LEU A 1 213 ? -3.684 -27.906 -9.32 1 98.25 213 LEU A CA 1
ATOM 1569 C C . LEU A 1 213 ? -4.148 -26.859 -10.328 1 98.25 213 LEU A C 1
ATOM 1571 O O . LEU A 1 213 ? -3.371 -26.453 -11.195 1 98.25 213 LEU A O 1
ATOM 1575 N N . PRO A 1 214 ? -5.402 -26.453 -10.203 1 98.62 214 PRO A N 1
ATOM 1576 C CA . PRO A 1 214 ? -5.945 -25.469 -11.156 1 98.62 214 PRO A CA 1
ATOM 1577 C C . PRO A 1 214 ? -5.141 -24.188 -11.203 1 98.62 214 PRO A C 1
ATOM 1579 O O . PRO A 1 214 ? -4.863 -23.578 -10.164 1 98.62 214 PRO A O 1
ATOM 1582 N N . ALA A 1 215 ? -4.711 -23.781 -12.383 1 98.88 215 ALA A N 1
ATOM 1583 C CA . ALA A 1 215 ? -4.027 -22.516 -12.617 1 98.88 215 ALA A CA 1
ATOM 1584 C C . ALA A 1 215 ? -4.52 -21.844 -13.898 1 98.88 215 ALA A C 1
ATOM 1586 O O . ALA A 1 215 ? -4.738 -22.516 -14.906 1 98.88 215 ALA A O 1
ATOM 1587 N N . PHE A 1 216 ? -4.816 -20.594 -13.828 1 98.88 216 PHE A N 1
ATOM 1588 C CA . PHE A 1 216 ? -5.176 -19.781 -14.984 1 98.88 216 PHE A CA 1
ATOM 1589 C C . PHE A 1 216 ? -3.98 -18.953 -15.461 1 98.88 216 PHE A C 1
ATOM 1591 O O . PHE A 1 216 ? -3.494 -18.078 -14.742 1 98.88 216 PHE A O 1
ATOM 1598 N N . HIS A 1 217 ? -3.518 -19.297 -16.672 1 98.88 217 HIS A N 1
ATOM 1599 C CA . HIS A 1 217 ? -2.355 -18.609 -17.219 1 98.88 217 HIS A CA 1
ATOM 1600 C C . HIS A 1 217 ? -2.768 -17.594 -18.281 1 98.88 217 HIS A C 1
ATOM 1602 O O . HIS A 1 217 ? -3.504 -17.922 -19.219 1 98.88 217 HIS A O 1
ATOM 1608 N N . VAL A 1 218 ? -2.248 -16.344 -18.094 1 98.75 218 VAL A N 1
ATOM 1609 C CA . VAL A 1 218 ? -2.428 -15.305 -19.094 1 98.75 218 VAL A CA 1
ATOM 1610 C C . VAL A 1 218 ? -1.092 -15 -19.766 1 98.75 218 VAL A C 1
ATOM 1612 O O . VAL A 1 218 ? -0.118 -14.641 -19.109 1 98.75 218 VAL A O 1
ATOM 1615 N N . GLN A 1 219 ? -1.062 -15.188 -21.047 1 98 219 GLN A N 1
ATOM 1616 C CA . GLN A 1 219 ? 0.09 -14.844 -21.875 1 98 219 GLN A CA 1
ATOM 1617 C C . GLN A 1 219 ? -0.237 -13.688 -22.828 1 98 219 GLN A C 1
ATOM 1619 O O . GLN A 1 219 ? -1.197 -13.766 -23.594 1 98 219 GLN A O 1
ATOM 1624 N N . GLY A 1 220 ? 0.579 -12.594 -22.719 1 96.94 220 GLY A N 1
ATOM 1625 C CA . GLY A 1 220 ? 0.427 -11.508 -23.672 1 96.94 220 GLY A CA 1
ATOM 1626 C C . GLY A 1 220 ? 1.072 -11.797 -25.016 1 96.94 220 GLY A C 1
ATOM 1627 O O . GLY A 1 220 ? 2.268 -12.094 -25.094 1 96.94 220 GLY A O 1
ATOM 1628 N N . LEU A 1 221 ? 0.323 -11.633 -25.984 1 96.38 221 LEU A N 1
ATOM 1629 C CA . LEU A 1 221 ? 0.817 -11.922 -27.328 1 96.38 221 LEU A CA 1
ATOM 1630 C C . LEU A 1 221 ? 1.938 -10.969 -27.719 1 96.38 221 LEU A C 1
ATOM 1632 O O . LEU A 1 221 ? 2.82 -11.328 -28.5 1 96.38 221 LEU A O 1
ATOM 1636 N N . GLN A 1 222 ? 1.978 -9.75 -27.172 1 95.38 222 GLN A N 1
ATOM 1637 C CA . GLN A 1 222 ? 2.99 -8.742 -27.484 1 95.38 222 GLN A CA 1
ATOM 1638 C C . GLN A 1 222 ? 4.016 -8.625 -26.359 1 95.38 222 GLN A C 1
ATOM 1640 O O . GLN A 1 222 ? 4.777 -7.66 -26.312 1 95.38 222 GLN A O 1
ATOM 1645 N N . ASP A 1 223 ? 3.979 -9.547 -25.438 1 94.94 223 ASP A N 1
ATOM 1646 C CA . ASP A 1 223 ? 4.934 -9.594 -24.328 1 94.94 223 ASP A CA 1
ATOM 1647 C C . ASP A 1 223 ? 6.305 -10.062 -24.812 1 94.94 223 ASP A C 1
ATOM 1649 O O . ASP A 1 223 ? 6.449 -11.188 -25.297 1 94.94 223 ASP A O 1
ATOM 1653 N N . GLN A 1 224 ? 7.367 -9.242 -24.641 1 92.12 224 GLN A N 1
ATOM 1654 C CA . GLN A 1 224 ? 8.719 -9.578 -25.094 1 92.12 224 GLN A CA 1
ATOM 1655 C C . GLN A 1 224 ? 9.258 -10.789 -24.344 1 92.12 224 GLN A C 1
ATOM 1657 O O . GLN A 1 224 ? 10.164 -11.477 -24.812 1 92.12 224 GLN A O 1
ATOM 1662 N N . TRP A 1 225 ? 8.625 -11.109 -23.188 1 92 225 TRP A N 1
ATOM 1663 C CA . TRP A 1 225 ? 9.078 -12.227 -22.359 1 92 225 TRP A CA 1
ATOM 1664 C C . TRP A 1 225 ? 8.125 -13.406 -22.469 1 92 225 TRP A C 1
ATOM 1666 O O . TRP A 1 225 ? 8.133 -14.297 -21.609 1 92 225 TRP A O 1
ATOM 1676 N N . LYS A 1 226 ? 7.297 -13.398 -23.438 1 95.56 226 LYS A N 1
ATOM 1677 C CA . LYS A 1 226 ? 6.301 -14.453 -23.609 1 95.56 226 LYS A CA 1
ATOM 1678 C C . LYS A 1 226 ? 6.953 -15.828 -23.609 1 95.56 226 LYS A C 1
ATOM 1680 O O . LYS A 1 226 ? 6.383 -16.797 -23.094 1 95.56 226 LYS A O 1
ATOM 1685 N N . TRP A 1 227 ? 8.156 -15.938 -24.156 1 94.06 227 TRP A N 1
ATOM 1686 C CA . TRP A 1 227 ? 8.875 -17.203 -24.234 1 94.06 227 TRP A CA 1
ATOM 1687 C C . TRP A 1 227 ? 9.148 -17.766 -22.844 1 94.06 227 TRP A C 1
ATOM 1689 O O . TRP A 1 227 ? 9.125 -18.984 -22.641 1 94.06 227 TRP A O 1
ATOM 1699 N N . ALA A 1 228 ? 9.406 -16.938 -21.906 1 94.25 228 ALA A N 1
ATOM 1700 C CA . ALA A 1 228 ? 9.711 -17.359 -20.547 1 94.25 228 ALA A CA 1
ATOM 1701 C C . ALA A 1 228 ? 8.492 -17.984 -19.891 1 94.25 228 ALA A C 1
ATOM 1703 O O . ALA A 1 228 ? 8.578 -19.078 -19.328 1 94.25 228 ALA A O 1
ATOM 1704 N N . GLY A 1 229 ? 7.344 -17.297 -20.016 1 96.31 229 GLY A N 1
ATOM 1705 C CA . GLY A 1 229 ? 6.105 -17.844 -19.469 1 96.31 229 GLY A CA 1
ATOM 1706 C C . GLY A 1 229 ? 5.695 -19.156 -20.109 1 96.31 229 GLY A C 1
ATOM 1707 O O . GLY A 1 229 ? 5.234 -20.062 -19.406 1 96.31 229 GLY A O 1
ATOM 1708 N N . GLN A 1 230 ? 5.906 -19.203 -21.359 1 97.06 230 GLN A N 1
ATOM 1709 C CA . GLN A 1 230 ? 5.586 -20.438 -22.062 1 97.06 230 GLN A CA 1
ATOM 1710 C C . GLN A 1 230 ? 6.453 -21.594 -21.578 1 97.06 230 GLN A C 1
ATOM 1712 O O . GLN A 1 230 ? 5.973 -22.719 -21.453 1 97.06 230 GLN A O 1
ATOM 1717 N N . GLY A 1 231 ? 7.727 -21.312 -21.344 1 95.56 231 GLY A N 1
ATOM 1718 C CA . GLY A 1 231 ? 8.609 -22.328 -20.797 1 95.56 231 GLY A CA 1
ATOM 1719 C C . GLY A 1 231 ? 8.156 -22.844 -19.453 1 95.56 231 GLY A C 1
ATOM 1720 O O . GLY A 1 231 ? 8.227 -24.047 -19.203 1 95.56 231 GLY A O 1
ATOM 1721 N N . LEU A 1 232 ? 7.695 -21.953 -18.641 1 96.94 232 LEU A N 1
ATOM 1722 C CA . LEU A 1 232 ? 7.191 -22.359 -17.328 1 96.94 232 LEU A CA 1
ATOM 1723 C C . LEU A 1 232 ? 5.941 -23.219 -17.469 1 96.94 232 LEU A C 1
ATOM 1725 O O . LEU A 1 232 ? 5.824 -24.25 -16.812 1 96.94 232 LEU A O 1
ATOM 1729 N N . ILE A 1 233 ? 5.031 -22.812 -18.312 1 98.38 233 ILE A N 1
ATOM 1730 C CA . ILE A 1 233 ? 3.783 -23.547 -18.531 1 98.38 233 ILE A CA 1
ATOM 1731 C C . ILE A 1 233 ? 4.086 -24.938 -19.078 1 98.38 233 ILE A C 1
ATOM 1733 O O . ILE A 1 233 ? 3.645 -25.938 -18.516 1 98.38 233 ILE A O 1
ATOM 1737 N N . ASP A 1 234 ? 4.938 -25.031 -20.094 1 97.19 234 ASP A N 1
ATOM 1738 C CA . ASP A 1 234 ? 5.242 -26.297 -20.766 1 97.19 234 ASP A CA 1
ATOM 1739 C C . ASP A 1 234 ? 5.996 -27.234 -19.844 1 97.19 234 ASP A C 1
ATOM 1741 O O . ASP A 1 234 ? 5.754 -28.453 -19.859 1 97.19 234 ASP A O 1
ATOM 1745 N N . GLY A 1 235 ? 6.797 -26.641 -19.125 1 96 235 GLY A N 1
ATOM 1746 C CA . GLY A 1 235 ? 7.707 -27.469 -18.344 1 96 235 GLY A CA 1
ATOM 1747 C C . GLY A 1 235 ? 7.129 -27.891 -17.016 1 96 235 GLY A C 1
ATOM 1748 O O . GLY A 1 235 ? 7.512 -28.938 -16.469 1 96 235 GLY A O 1
ATOM 1749 N N . TRP A 1 236 ? 6.145 -27.141 -16.5 1 97.19 236 TRP A N 1
ATOM 1750 C CA . TRP A 1 236 ? 5.883 -27.359 -15.086 1 97.19 236 TRP A CA 1
ATOM 1751 C C . TRP A 1 236 ? 4.387 -27.484 -14.82 1 97.19 236 TRP A C 1
ATOM 1753 O O . TRP A 1 236 ? 3.977 -27.906 -13.734 1 97.19 236 TRP A O 1
ATOM 1763 N N . TYR A 1 237 ? 3.543 -27.172 -15.727 1 98.56 237 TYR A N 1
ATOM 1764 C CA . TYR A 1 237 ? 2.104 -27.25 -15.5 1 98.56 237 TYR A CA 1
ATOM 1765 C C . TYR A 1 237 ? 1.464 -28.281 -16.422 1 98.56 237 TYR A C 1
ATOM 1767 O O . TYR A 1 237 ? 1.855 -28.406 -17.594 1 98.56 237 TYR A O 1
ATOM 1775 N N . GLU A 1 238 ? 0.549 -29 -15.938 1 98.5 238 GLU A N 1
ATOM 1776 C CA . GLU A 1 238 ? -0.312 -29.844 -16.766 1 98.5 238 GLU A CA 1
ATOM 1777 C C . GLU A 1 238 ? -1.567 -29.094 -17.203 1 98.5 238 GLU A C 1
ATOM 1779 O O . GLU A 1 238 ? -2.293 -28.547 -16.359 1 98.5 238 GLU A O 1
ATOM 1784 N N . ILE A 1 239 ? -1.757 -29.031 -18.484 1 98 239 ILE A N 1
ATOM 1785 C CA . ILE A 1 239 ? -2.916 -28.359 -19.047 1 98 239 ILE A CA 1
ATOM 1786 C C . ILE A 1 239 ? -4.051 -29.359 -19.25 1 98 239 ILE A C 1
ATOM 1788 O O . ILE A 1 239 ? -3.832 -30.453 -19.766 1 98 239 ILE A O 1
ATOM 1792 N N . GLY A 1 240 ? -5.246 -29.016 -18.797 1 96.56 240 GLY A N 1
ATOM 1793 C CA . GLY A 1 240 ? -6.387 -29.906 -19 1 96.56 240 GLY A CA 1
ATOM 1794 C C . GLY A 1 240 ? -7.559 -29.562 -18.094 1 96.56 240 GLY A C 1
ATOM 1795 O O . GLY A 1 240 ? -7.52 -28.578 -17.359 1 96.56 240 GLY A O 1
ATOM 1796 N N . GLU A 1 241 ? -8.633 -30.344 -18.203 1 93.31 241 GLU A N 1
ATOM 1797 C CA . GLU A 1 241 ? -9.828 -30.141 -17.406 1 93.31 241 GLU A CA 1
ATOM 1798 C C . GLU A 1 241 ? -9.516 -30.266 -15.914 1 93.31 241 GLU A C 1
ATOM 1800 O O . GLU A 1 241 ? -8.875 -31.234 -15.484 1 93.31 241 GLU A O 1
ATOM 1805 N N . GLY A 1 242 ? -9.938 -29.219 -15.164 1 95.19 242 GLY A N 1
ATOM 1806 C CA . GLY A 1 242 ? -9.727 -29.234 -13.727 1 95.19 242 GLY A CA 1
ATOM 1807 C C . GLY A 1 242 ? -8.305 -28.906 -13.328 1 95.19 242 GLY A C 1
ATOM 1808 O O . GLY A 1 242 ? -7.953 -28.938 -12.148 1 95.19 242 GLY A O 1
ATOM 1809 N N . LYS A 1 243 ? -7.48 -28.641 -14.297 1 97.94 243 LYS A N 1
ATOM 1810 C CA . LYS A 1 243 ? -6.078 -28.297 -14.078 1 97.94 243 LYS A CA 1
ATOM 1811 C C . LYS A 1 243 ? -5.77 -26.891 -14.617 1 97.94 243 LYS A C 1
ATOM 1813 O O . LYS A 1 243 ? -6.48 -25.938 -14.312 1 97.94 243 LYS A O 1
ATOM 1818 N N . SER A 1 244 ? -4.699 -26.719 -15.375 1 98.56 244 SER A N 1
ATOM 1819 C CA . SER A 1 244 ? -4.324 -25.406 -15.867 1 98.56 244 SER A CA 1
ATOM 1820 C C . SER A 1 244 ? -5.055 -25.062 -17.156 1 98.56 244 SER A C 1
ATOM 1822 O O . SER A 1 244 ? -5.301 -25.938 -17.984 1 98.56 244 SER A O 1
ATOM 1824 N N . VAL A 1 245 ? -5.449 -23.859 -17.344 1 98.62 245 VAL A N 1
ATOM 1825 C CA . VAL A 1 245 ? -5.938 -23.297 -18.594 1 98.62 245 VAL A CA 1
ATOM 1826 C C . VAL A 1 245 ? -5.043 -22.125 -19.016 1 98.62 245 VAL A C 1
ATOM 1828 O O . VAL A 1 245 ? -4.477 -21.438 -18.172 1 98.62 245 VAL A O 1
ATOM 1831 N N . VAL A 1 246 ? -4.875 -21.938 -20.312 1 98.75 246 VAL A N 1
ATOM 1832 C CA . VAL A 1 246 ? -3.992 -20.906 -20.844 1 98.75 246 VAL A CA 1
ATOM 1833 C C . VAL A 1 246 ? -4.773 -19.984 -21.781 1 98.75 246 VAL A C 1
ATOM 1835 O O . VAL A 1 246 ? -5.5 -20.453 -22.656 1 98.75 246 VAL A O 1
ATOM 1838 N N . ARG A 1 247 ? -4.727 -18.672 -21.531 1 98.62 247 ARG A N 1
ATOM 1839 C CA . ARG A 1 247 ? -5.27 -17.656 -22.438 1 98.62 247 ARG A CA 1
ATOM 1840 C C . ARG A 1 247 ? -4.152 -16.812 -23.047 1 98.62 247 ARG A C 1
ATOM 1842 O O . ARG A 1 247 ? -3.211 -16.422 -22.344 1 98.62 247 ARG A O 1
ATOM 1849 N N . HIS A 1 248 ? -4.223 -16.688 -24.344 1 97.88 248 HIS A N 1
ATOM 1850 C CA . HIS A 1 248 ? -3.371 -15.758 -25.078 1 97.88 248 HIS A CA 1
ATOM 1851 C C . HIS A 1 248 ? -4.152 -14.516 -25.516 1 97.88 248 HIS A C 1
ATOM 1853 O O . HIS A 1 248 ? -5.047 -14.602 -26.359 1 97.88 248 HIS A O 1
ATOM 1859 N N . TRP A 1 249 ? -3.871 -13.398 -24.938 1 97.81 249 TRP A N 1
ATOM 1860 C CA . TRP A 1 249 ? -4.641 -12.188 -25.203 1 97.81 249 TRP A CA 1
ATOM 1861 C C . TRP A 1 249 ? -3.762 -11.109 -25.828 1 97.81 249 TRP A C 1
ATOM 1863 O O . TRP A 1 249 ? -2.537 -11.148 -25.703 1 97.81 249 TRP A O 1
ATOM 1873 N N . GLU A 1 250 ? -4.395 -10.133 -26.562 1 94.94 250 GLU A N 1
ATOM 1874 C CA . GLU A 1 250 ? -3.719 -9.031 -27.234 1 94.94 250 GLU A CA 1
ATOM 1875 C C . GLU A 1 250 ? -3.266 -7.961 -26.234 1 94.94 250 GLU A C 1
ATOM 1877 O O . GLU A 1 250 ? -3.945 -6.949 -26.062 1 94.94 250 GLU A O 1
ATOM 1882 N N . GLN A 1 251 ? -2.086 -8.195 -25.703 1 94.38 251 GLN A N 1
ATOM 1883 C CA . GLN A 1 251 ? -1.515 -7.27 -24.734 1 94.38 251 GLN A CA 1
ATOM 1884 C C . GLN A 1 251 ? -0.012 -7.488 -24.578 1 94.38 251 GLN A C 1
ATOM 1886 O O . GLN A 1 251 ? 0.531 -8.477 -25.078 1 94.38 251 GLN A O 1
ATOM 1891 N N . GLY A 1 252 ? 0.616 -6.527 -24 1 94.12 252 GLY A N 1
ATOM 1892 C CA . GLY A 1 252 ? 2.025 -6.645 -23.672 1 94.12 252 GLY A CA 1
ATOM 1893 C C . GLY A 1 252 ? 2.268 -7.285 -22.328 1 94.12 252 GLY A C 1
ATOM 1894 O O . GLY A 1 252 ? 1.567 -8.227 -21.938 1 94.12 252 GLY A O 1
ATOM 1895 N N . HIS A 1 253 ? 3.363 -6.875 -21.656 1 94.69 253 HIS A N 1
ATOM 1896 C CA . HIS A 1 253 ? 3.73 -7.363 -20.328 1 94.69 253 HIS A CA 1
ATOM 1897 C C . HIS A 1 253 ? 2.988 -6.602 -19.234 1 94.69 253 HIS A C 1
ATOM 1899 O O . HIS A 1 253 ? 3.602 -5.859 -18.469 1 94.69 253 HIS A O 1
ATOM 1905 N N . LEU A 1 254 ? 1.629 -6.766 -19.172 1 94.5 254 LEU A N 1
ATOM 1906 C CA . LEU A 1 254 ? 0.743 -6.059 -18.266 1 94.5 254 LEU A CA 1
ATOM 1907 C C . LEU A 1 254 ? -0.469 -6.914 -17.906 1 94.5 254 LEU A C 1
ATOM 1909 O O . LEU A 1 254 ? -0.683 -7.973 -18.5 1 94.5 254 LEU A O 1
ATOM 1913 N N . TYR A 1 255 ? -1.234 -6.531 -16.938 1 95.62 255 TYR A N 1
ATOM 1914 C CA . TYR A 1 255 ? -2.508 -7.168 -16.609 1 95.62 255 TYR A CA 1
ATOM 1915 C C . TYR A 1 255 ? -3.531 -6.922 -17.719 1 95.62 255 TYR A C 1
ATOM 1917 O O . TYR A 1 255 ? -3.463 -5.914 -18.422 1 95.62 255 TYR A O 1
ATOM 1925 N N . PRO A 1 256 ? -4.523 -7.848 -17.797 1 94.69 256 PRO A N 1
ATOM 1926 C CA . PRO A 1 256 ? -5.562 -7.652 -18.812 1 94.69 256 PRO A CA 1
ATOM 1927 C C . PRO A 1 256 ? -6.27 -6.305 -18.688 1 94.69 256 PRO A C 1
ATOM 1929 O O . PRO A 1 256 ? -6.57 -5.867 -17.562 1 94.69 256 PRO A O 1
ATOM 1932 N N . VAL A 1 257 ? -6.5 -5.711 -19.812 1 89.19 257 VAL A N 1
ATOM 1933 C CA . VAL A 1 257 ? -7.074 -4.371 -19.812 1 89.19 257 VAL A CA 1
ATOM 1934 C C . VAL A 1 257 ? -8.562 -4.445 -20.156 1 89.19 257 VAL A C 1
ATOM 1936 O O . VAL A 1 257 ? -9.367 -3.682 -19.625 1 89.19 257 VAL A O 1
ATOM 1939 N N . LYS A 1 258 ? -8.938 -5.352 -21 1 92.44 258 LYS A N 1
ATOM 1940 C CA . LYS A 1 258 ? -10.336 -5.488 -21.391 1 92.44 258 LYS A CA 1
ATOM 1941 C C . LYS A 1 258 ? -11.18 -6.078 -20.266 1 92.44 258 LYS A C 1
ATOM 1943 O O . LYS A 1 258 ? -10.812 -7.09 -19.672 1 92.44 258 LYS A O 1
ATOM 1948 N N . PRO A 1 259 ? -12.352 -5.461 -20.016 1 92.69 259 PRO A N 1
ATOM 1949 C CA . PRO A 1 259 ? -13.195 -5.93 -18.906 1 92.69 259 PRO A CA 1
ATOM 1950 C C . PRO A 1 259 ? -13.586 -7.398 -19.047 1 92.69 259 PRO A C 1
ATOM 1952 O O . PRO A 1 259 ? -13.648 -8.125 -18.047 1 92.69 259 PRO A O 1
ATOM 1955 N N . GLU A 1 260 ? -13.812 -7.82 -20.25 1 96.12 260 GLU A N 1
ATOM 1956 C CA . GLU A 1 260 ? -14.25 -9.195 -20.484 1 96.12 260 GLU A CA 1
ATOM 1957 C C . GLU A 1 260 ? -13.18 -10.195 -20.062 1 96.12 260 GLU A C 1
ATOM 1959 O O . GLU A 1 260 ? -13.492 -11.305 -19.625 1 96.12 260 GLU A O 1
ATOM 1964 N N . GLU A 1 261 ? -11.938 -9.805 -20.219 1 97.44 261 GLU A N 1
ATOM 1965 C CA . GLU A 1 261 ? -10.836 -10.68 -19.828 1 97.44 261 GLU A CA 1
ATOM 1966 C C . GLU A 1 261 ? -10.766 -10.844 -18.312 1 97.44 261 GLU A C 1
ATOM 1968 O O . GLU A 1 261 ? -10.625 -11.961 -17.812 1 97.44 261 GLU A O 1
ATOM 1973 N N . SER A 1 262 ? -10.938 -9.742 -17.578 1 97.44 262 SER A N 1
ATOM 1974 C CA . SER A 1 262 ? -11.008 -9.812 -16.125 1 97.44 262 SER A CA 1
ATOM 1975 C C . SER A 1 262 ? -12.219 -10.617 -15.664 1 97.44 262 SER A C 1
ATOM 1977 O O . SER A 1 262 ? -12.125 -11.383 -14.703 1 97.44 262 SER A O 1
ATOM 1979 N N . GLU A 1 263 ? -13.32 -10.484 -16.344 1 97.38 263 GLU A N 1
ATOM 1980 C CA . GLU A 1 263 ? -14.531 -11.234 -16.016 1 97.38 263 GLU A CA 1
ATOM 1981 C C . GLU A 1 263 ? -14.312 -12.734 -16.203 1 97.38 263 GLU A C 1
ATOM 1983 O O . GLU A 1 263 ? -14.766 -13.531 -15.375 1 97.38 263 GLU A O 1
ATOM 1988 N N . GLU A 1 264 ? -13.617 -13.102 -17.266 1 98.06 264 GLU A N 1
ATOM 1989 C CA . GLU A 1 264 ? -13.336 -14.516 -17.484 1 98.06 264 GLU A CA 1
ATOM 1990 C C . GLU A 1 264 ? -12.492 -15.094 -16.359 1 98.06 264 GLU A C 1
ATOM 1992 O O . GLU A 1 264 ? -12.75 -16.203 -15.891 1 98.06 264 GLU A O 1
ATOM 1997 N N . ILE A 1 265 ? -11.484 -14.352 -15.945 1 98.44 265 ILE A N 1
ATOM 1998 C CA . ILE A 1 265 ? -10.641 -14.789 -14.844 1 98.44 265 ILE A CA 1
ATOM 1999 C C . ILE A 1 265 ? -11.492 -14.984 -13.594 1 98.44 265 ILE A C 1
ATOM 2001 O O . ILE A 1 265 ? -11.398 -16.016 -12.93 1 98.44 265 ILE A O 1
ATOM 2005 N N . GLY A 1 266 ? -12.328 -14 -13.258 1 97.94 266 GLY A N 1
ATOM 2006 C CA . GLY A 1 266 ? -13.195 -14.086 -12.086 1 97.94 266 GLY A CA 1
ATOM 2007 C C . GLY A 1 266 ? -14.125 -15.281 -12.125 1 97.94 266 GLY A C 1
ATOM 2008 O O . GLY A 1 266 ? -14.242 -16.016 -11.141 1 97.94 266 GLY A O 1
ATOM 2009 N N . ASP A 1 267 ? -14.758 -15.469 -13.281 1 97.25 267 ASP A N 1
ATOM 2010 C CA . ASP A 1 267 ? -15.672 -16.594 -13.453 1 97.25 267 ASP A CA 1
ATOM 2011 C C . ASP A 1 267 ? -14.938 -17.922 -13.258 1 97.25 267 ASP A C 1
ATOM 2013 O O . ASP A 1 267 ? -15.477 -18.844 -12.641 1 97.25 267 ASP A O 1
ATOM 2017 N N . TRP A 1 268 ? -13.812 -18.016 -13.797 1 97.94 268 TRP A N 1
ATOM 2018 C CA . TRP A 1 268 ? -13.016 -19.234 -13.656 1 97.94 268 TRP A CA 1
ATOM 2019 C C . TRP A 1 268 ? -12.695 -19.5 -12.195 1 97.94 268 TRP A C 1
ATOM 2021 O O . TRP A 1 268 ? -12.844 -20.641 -11.727 1 97.94 268 TRP A O 1
ATOM 2031 N N . MET A 1 269 ? -12.227 -18.484 -11.43 1 97.88 269 MET A N 1
ATOM 2032 C CA . MET A 1 269 ? -11.875 -18.641 -10.023 1 97.88 269 MET A CA 1
ATOM 2033 C C . MET A 1 269 ? -13.07 -19.141 -9.219 1 97.88 269 MET A C 1
ATOM 2035 O O . MET A 1 269 ? -12.945 -20.062 -8.414 1 97.88 269 MET A O 1
ATOM 2039 N N . LEU A 1 270 ? -14.203 -18.531 -9.484 1 96.44 270 LEU A N 1
ATOM 2040 C CA . LEU A 1 270 ? -15.422 -18.922 -8.781 1 96.44 270 LEU A CA 1
ATOM 2041 C C . LEU A 1 270 ? -15.82 -20.344 -9.133 1 96.44 270 LEU A C 1
ATOM 2043 O O . LEU A 1 270 ? -16.281 -21.109 -8.273 1 96.44 270 LEU A O 1
ATOM 2047 N N . GLY A 1 271 ? -15.648 -20.703 -10.391 1 95.69 271 GLY A N 1
ATOM 2048 C CA . GLY A 1 271 ? -15.922 -22.062 -10.828 1 95.69 271 GLY A CA 1
ATOM 2049 C C . GLY A 1 271 ? -15.047 -23.094 -10.141 1 95.69 271 GLY A C 1
ATOM 2050 O O . GLY A 1 271 ? -15.539 -24.141 -9.727 1 95.69 271 GLY A O 1
ATOM 2051 N N . VAL A 1 272 ? -13.758 -22.766 -10.008 1 96.69 272 VAL A N 1
ATOM 2052 C CA . VAL A 1 272 ? -12.812 -23.688 -9.383 1 96.69 272 VAL A CA 1
ATOM 2053 C C . VAL A 1 272 ? -13.211 -23.906 -7.922 1 96.69 272 VAL A C 1
ATOM 2055 O O . VAL A 1 272 ? -13.086 -25.016 -7.402 1 96.69 272 VAL A O 1
ATOM 2058 N N . LEU A 1 273 ? -13.75 -22.828 -7.25 1 94.81 273 LEU A N 1
ATOM 2059 C CA . LEU A 1 273 ? -14.07 -22.906 -5.832 1 94.81 273 LEU A CA 1
ATOM 2060 C C . LEU A 1 273 ? -15.492 -23.422 -5.625 1 94.81 273 LEU A C 1
ATOM 2062 O O . LEU A 1 273 ? -15.938 -23.594 -4.488 1 94.81 273 LEU A O 1
ATOM 2066 N N . GLY A 1 274 ? -16.219 -23.688 -6.73 1 88.56 274 GLY A N 1
ATOM 2067 C CA . GLY A 1 274 ? -17.578 -24.172 -6.641 1 88.56 274 GLY A CA 1
ATOM 2068 C C . GLY A 1 274 ? -18.562 -23.109 -6.195 1 88.56 274 GLY A C 1
ATOM 2069 O O . GLY A 1 274 ? -19.578 -23.422 -5.57 1 88.56 274 GLY A O 1
ATOM 2070 N N . LEU A 1 275 ? -18.234 -21.875 -6.277 1 74.31 275 LEU A N 1
ATOM 2071 C CA . LEU A 1 275 ? -19.078 -20.781 -5.824 1 74.31 275 LEU A CA 1
ATOM 2072 C C . LEU A 1 275 ? -19.984 -20.297 -6.949 1 74.31 275 LEU A C 1
ATOM 2074 O O . LEU A 1 275 ? -20.781 -19.375 -6.754 1 74.31 275 LEU A O 1
ATOM 2078 N N . VAL A 1 276 ? -19.953 -20.844 -8.227 1 63.91 276 VAL A N 1
ATOM 2079 C CA . VAL A 1 276 ? -20.891 -20.453 -9.281 1 63.91 276 VAL A CA 1
ATOM 2080 C C . VAL A 1 276 ? -22.156 -21.312 -9.203 1 63.91 276 VAL A C 1
ATOM 2082 O O . VAL A 1 276 ? -22.078 -22.5 -8.891 1 63.91 276 VAL A O 1
ATOM 2085 N N . GLU A 1 277 ? -23.375 -20.891 -8.992 1 49.94 277 GLU A N 1
ATOM 2086 C CA . GLU A 1 277 ? -24.625 -21.609 -9.188 1 49.94 277 GLU A CA 1
ATOM 2087 C C . GLU A 1 277 ? -24.656 -22.312 -10.539 1 49.94 277 GLU A C 1
ATOM 2089 O O . GLU A 1 277 ? -24.312 -21.719 -11.562 1 49.94 277 GLU A O 1
ATOM 2094 N N . GLY A 1 278 ? -24.359 -23.625 -10.719 1 38.47 278 GLY A N 1
ATOM 2095 C CA . GLY A 1 278 ? -24.547 -24.5 -11.859 1 38.47 278 GLY A CA 1
ATOM 2096 C C . GLY A 1 278 ? -25.781 -24.172 -12.68 1 38.47 278 GLY A C 1
ATOM 2097 O O . GLY A 1 278 ? -26.875 -24.031 -12.125 1 38.47 278 GLY A O 1
ATOM 2098 N N . GLN A 1 279 ? -25.812 -23.438 -13.836 1 36.97 279 GLN A N 1
ATOM 2099 C CA . GLN A 1 279 ? -26.719 -23.703 -14.945 1 36.97 279 GLN A CA 1
ATOM 2100 C C . GLN A 1 279 ? -26.781 -25.188 -15.258 1 36.97 279 GLN A C 1
ATOM 2102 O O . GLN A 1 279 ? -26.125 -25.656 -16.188 1 36.97 279 GLN A O 1
ATOM 2107 N N . MET A 1 280 ? -26.688 -26.219 -14.469 1 32.16 280 MET A N 1
ATOM 2108 C CA . MET A 1 280 ? -27.031 -27.547 -14.945 1 32.16 280 MET A CA 1
ATOM 2109 C C . MET A 1 280 ? -28.406 -27.547 -15.617 1 32.16 280 MET A C 1
ATOM 2111 O O . MET A 1 280 ? -28.547 -28.031 -16.75 1 32.16 280 MET A O 1
ATOM 2115 N N . GLY A 1 281 ? -29.594 -28.016 -14.945 1 31.7 281 GLY A N 1
ATOM 2116 C CA . GLY A 1 281 ? -30.688 -28.844 -15.43 1 31.7 281 GLY A CA 1
ATOM 2117 C C . GLY A 1 281 ? -31.609 -28.125 -16.391 1 31.7 281 GLY A C 1
ATOM 2118 O O . GLY A 1 281 ? -32.688 -28.641 -16.734 1 31.7 281 GLY A O 1
ATOM 2119 N N . ASN A 1 282 ? -31.578 -26.906 -16.812 1 29.62 282 ASN A N 1
ATOM 2120 C CA . ASN A 1 282 ? -32.719 -26.734 -17.719 1 29.62 282 ASN A CA 1
ATOM 2121 C C . ASN A 1 282 ? -32.469 -27.391 -19.078 1 29.62 282 ASN A C 1
ATOM 2123 O O . ASN A 1 282 ? -32.094 -26.703 -20.031 1 29.62 282 ASN A O 1
ATOM 2127 N N . GLN A 1 283 ? -31.656 -28.578 -19.312 1 22.53 283 GLN A N 1
ATOM 2128 C CA . GLN A 1 283 ? -32.062 -29.359 -20.469 1 22.53 283 GLN A CA 1
ATOM 2129 C C . GLN A 1 283 ? -33.469 -29.891 -20.297 1 22.53 283 GLN A C 1
ATOM 2131 O O . GLN A 1 283 ? -33.656 -31.047 -19.891 1 22.53 283 GLN A O 1
ATOM 2136 N N . ALA A 1 284 ? -34.469 -29.203 -19.703 1 24.06 284 ALA A N 1
ATOM 2137 C CA . ALA A 1 284 ? -35.844 -29.578 -20.031 1 24.06 284 ALA A CA 1
ATOM 2138 C C . ALA A 1 284 ? -36.094 -29.422 -21.516 1 24.06 284 ALA A C 1
ATOM 2140 O O . ALA A 1 284 ? -36.188 -28.297 -22.031 1 24.06 284 ALA A O 1
ATOM 2141 N N . ARG A 1 285 ? -35.281 -30.188 -22.469 1 20.14 285 ARG A N 1
ATOM 2142 C CA . ARG A 1 285 ? -36.344 -30.484 -23.438 1 20.14 285 ARG A CA 1
ATOM 2143 C C . ARG A 1 285 ? -37.438 -31.359 -22.828 1 20.14 285 ARG A C 1
ATOM 2145 O O . ARG A 1 285 ? -37.125 -32.281 -22.062 1 20.14 285 ARG A O 1
ATOM 2152 N N . MET B 1 1 ? 18.906 67.938 26.281 1 19.53 1 MET B N 1
ATOM 2153 C CA . MET B 1 1 ? 18.047 66.812 26.672 1 19.53 1 MET B CA 1
ATOM 2154 C C . MET B 1 1 ? 18.281 65.625 25.797 1 19.53 1 MET B C 1
ATOM 2156 O O . MET B 1 1 ? 18.266 65.688 24.578 1 19.53 1 MET B O 1
ATOM 2160 N N . ALA B 1 2 ? 18.984 64.625 26.359 1 24.83 2 ALA B N 1
ATOM 2161 C CA . ALA B 1 2 ? 19.562 63.406 25.766 1 24.83 2 ALA B CA 1
ATOM 2162 C C . ALA B 1 2 ? 18.5 62.531 25.094 1 24.83 2 ALA B C 1
ATOM 2164 O O . ALA B 1 2 ? 17.422 62.312 25.672 1 24.83 2 ALA B O 1
ATOM 2165 N N . ALA B 1 3 ? 18.375 62.562 23.75 1 28.39 3 ALA B N 1
ATOM 2166 C CA . ALA B 1 3 ? 17.469 61.781 22.938 1 28.39 3 ALA B CA 1
ATOM 2167 C C . ALA B 1 3 ? 17.484 60.312 23.344 1 28.39 3 ALA B C 1
ATOM 2169 O O . ALA B 1 3 ? 18.562 59.719 23.516 1 28.39 3 ALA B O 1
ATOM 2170 N N . PRO B 1 4 ? 16.391 59.812 24.016 1 28.56 4 PRO B N 1
ATOM 2171 C CA . PRO B 1 4 ? 16.391 58.438 24.531 1 28.56 4 PRO B CA 1
ATOM 2172 C C . PRO B 1 4 ? 16.625 57.375 23.453 1 28.56 4 PRO B C 1
ATOM 2174 O O . PRO B 1 4 ? 16.062 57.5 22.359 1 28.56 4 PRO B O 1
ATOM 2177 N N . THR B 1 5 ? 17.844 56.938 23.219 1 31.27 5 THR B N 1
ATOM 2178 C CA . THR B 1 5 ? 18.266 55.875 22.281 1 31.27 5 THR B CA 1
ATOM 2179 C C . THR B 1 5 ? 17.531 54.594 22.562 1 31.27 5 THR B C 1
ATOM 2181 O O . THR B 1 5 ? 17.734 53.938 23.594 1 31.27 5 THR B O 1
ATOM 2184 N N . THR B 1 6 ? 16.203 54.469 22.234 1 28.2 6 THR B N 1
ATOM 2185 C CA . THR B 1 6 ? 15.414 53.25 22.391 1 28.2 6 THR B CA 1
ATOM 2186 C C . THR B 1 6 ? 16.109 52.062 21.75 1 28.2 6 THR B C 1
ATOM 2188 O O . THR B 1 6 ? 16.391 52.094 20.547 1 28.2 6 THR B O 1
ATOM 2191 N N . ASN B 1 7 ? 17.031 51.344 22.391 1 27.38 7 ASN B N 1
ATOM 2192 C CA . ASN B 1 7 ? 17.734 50.094 22.062 1 27.38 7 ASN B CA 1
ATOM 2193 C C . ASN B 1 7 ? 16.75 48.969 21.703 1 27.38 7 ASN B C 1
ATOM 2195 O O . ASN B 1 7 ? 16.078 48.438 22.578 1 27.38 7 ASN B O 1
ATOM 2199 N N . SER B 1 8 ? 15.914 49.094 20.625 1 26.83 8 SER B N 1
ATOM 2200 C CA . SER B 1 8 ? 14.992 48.031 20.172 1 26.83 8 SER B CA 1
ATOM 2201 C C . SER B 1 8 ? 15.719 46.719 19.969 1 26.83 8 SER B C 1
ATOM 2203 O O . SER B 1 8 ? 16.562 46.594 19.078 1 26.83 8 SER B O 1
ATOM 2205 N N . THR B 1 9 ? 16.125 45.938 21.016 1 27.59 9 THR B N 1
ATOM 2206 C CA . THR B 1 9 ? 16.688 44.594 20.984 1 27.59 9 THR B CA 1
ATOM 2207 C C . THR B 1 9 ? 15.82 43.656 20.156 1 27.59 9 THR B C 1
ATOM 2209 O O . THR B 1 9 ? 14.695 43.344 20.547 1 27.59 9 THR B O 1
ATOM 2212 N N . TYR B 1 10 ? 15.844 43.656 18.828 1 27.12 10 TYR B N 1
ATOM 2213 C CA . TYR B 1 10 ? 15.242 42.688 17.922 1 27.12 10 TYR B CA 1
ATOM 2214 C C . TYR B 1 10 ? 15.586 41.281 18.328 1 27.12 10 TYR B C 1
ATOM 2216 O O . TYR B 1 10 ? 16.766 40.906 18.359 1 27.12 10 TYR B O 1
ATOM 2224 N N . MET B 1 11 ? 14.922 40.688 19.281 1 27.56 11 MET B N 1
ATOM 2225 C CA . MET B 1 11 ? 15.094 39.281 19.625 1 27.56 11 MET B CA 1
ATOM 2226 C C . MET B 1 11 ? 15.094 38.406 18.359 1 27.56 11 MET B C 1
ATOM 2228 O O . MET B 1 11 ? 14.164 38.469 17.562 1 27.56 11 MET B O 1
ATOM 2232 N N . THR B 1 12 ? 16.25 38.125 17.797 1 29.14 12 THR B N 1
ATOM 2233 C CA . THR B 1 12 ? 16.484 37.188 16.688 1 29.14 12 THR B CA 1
ATOM 2234 C C . THR B 1 12 ? 15.688 35.906 16.891 1 29.14 12 THR B C 1
ATOM 2236 O O . THR B 1 12 ? 15.727 35.312 17.953 1 29.14 12 THR B O 1
ATOM 2239 N N . PRO B 1 13 ? 14.641 35.781 16.203 1 28.42 13 PRO B N 1
ATOM 2240 C CA . PRO B 1 13 ? 13.859 34.562 16.312 1 28.42 13 PRO B CA 1
ATOM 2241 C C . PRO B 1 13 ? 14.734 33.312 16.391 1 28.42 13 PRO B C 1
ATOM 2243 O O . PRO B 1 13 ? 15.805 33.25 15.773 1 28.42 13 PRO B O 1
ATOM 2246 N N . GLY B 1 14 ? 14.781 32.625 17.531 1 28.98 14 GLY B N 1
ATOM 2247 C CA . GLY B 1 14 ? 15.508 31.406 17.781 1 28.98 14 GLY B CA 1
ATOM 2248 C C . GLY B 1 14 ? 15.469 30.438 16.609 1 28.98 14 GLY B C 1
ATOM 2249 O O . GLY B 1 14 ? 14.414 30.234 16 1 28.98 14 GLY B O 1
ATOM 2250 N N . ILE B 1 15 ? 16.547 30.422 15.812 1 31.64 15 ILE B N 1
ATOM 2251 C CA . ILE B 1 15 ? 16.797 29.438 14.773 1 31.64 15 ILE B CA 1
ATOM 2252 C C . ILE B 1 15 ? 16.359 28.047 15.258 1 31.64 15 ILE B C 1
ATOM 2254 O O . ILE B 1 15 ? 16.688 27.656 16.375 1 31.64 15 ILE B O 1
ATOM 2258 N N . ALA B 1 16 ? 15.32 27.516 14.703 1 34.19 16 ALA B N 1
ATOM 2259 C CA . ALA B 1 16 ? 14.938 26.141 15 1 34.19 16 ALA B CA 1
ATOM 2260 C C . ALA B 1 16 ? 16.172 25.25 15.148 1 34.19 16 ALA B C 1
ATOM 2262 O O . ALA B 1 16 ? 17.172 25.453 14.469 1 34.19 16 ALA B O 1
ATOM 2263 N N . PRO B 1 17 ? 16.422 24.688 16.344 1 28.84 17 PRO B N 1
ATOM 2264 C CA . PRO B 1 17 ? 17.594 23.812 16.438 1 28.84 17 PRO B CA 1
ATOM 2265 C C . PRO B 1 17 ? 17.875 23.062 15.141 1 28.84 17 PRO B C 1
ATOM 2267 O O . PRO B 1 17 ? 16.938 22.672 14.43 1 28.84 17 PRO B O 1
ATOM 2270 N N . ARG B 1 18 ? 18.969 23.312 14.555 1 33.88 18 ARG B N 1
ATOM 2271 C CA . ARG B 1 18 ? 19.469 22.469 13.477 1 33.88 18 ARG B CA 1
ATOM 2272 C C . ARG B 1 18 ? 19.25 21 13.789 1 33.88 18 ARG B C 1
ATOM 2274 O O . ARG B 1 18 ? 19.422 20.562 14.93 1 33.88 18 ARG B O 1
ATOM 2281 N N . ALA B 1 19 ? 18.359 20.391 13.086 1 37.47 19 ALA B N 1
ATOM 2282 C CA . ALA B 1 19 ? 18.344 18.938 13.219 1 37.47 19 ALA B CA 1
ATOM 2283 C C . ALA B 1 19 ? 19.766 18.391 13.312 1 37.47 19 ALA B C 1
ATOM 2285 O O . ALA B 1 19 ? 20.375 18.031 12.297 1 37.47 19 ALA B O 1
ATOM 2286 N N . SER B 1 20 ? 20.641 19 14.016 1 38.62 20 SER B N 1
ATOM 2287 C CA . SER B 1 20 ? 22.016 18.531 14.219 1 38.62 20 SER B CA 1
ATOM 2288 C C . SER B 1 20 ? 22.078 17.016 14.258 1 38.62 20 SER B C 1
ATOM 2290 O O . SER B 1 20 ? 23.141 16.422 14.008 1 38.62 20 SER B O 1
ATOM 2292 N N . GLY B 1 21 ? 21.078 16.359 14.859 1 37.84 21 GLY B N 1
ATOM 2293 C CA . GLY B 1 21 ? 21.156 14.93 15.086 1 37.84 21 GLY B CA 1
ATOM 2294 C C . GLY B 1 21 ? 20.922 14.109 13.828 1 37.84 21 GLY B C 1
ATOM 2295 O O . GLY B 1 21 ? 20.641 12.906 13.906 1 37.84 21 GLY B O 1
ATOM 2296 N N . LEU B 1 22 ? 20.641 14.742 12.773 1 46.44 22 LEU B N 1
ATOM 2297 C CA . LEU B 1 22 ? 20.516 13.953 11.555 1 46.44 22 LEU B CA 1
ATOM 2298 C C . LEU B 1 22 ? 21.828 13.273 11.195 1 46.44 22 LEU B C 1
ATOM 2300 O O . LEU B 1 22 ? 22.234 13.258 10.031 1 46.44 22 LEU B O 1
ATOM 2304 N N . GLU B 1 23 ? 22.641 13.234 12.117 1 41.47 23 GLU B N 1
ATOM 2305 C CA . GLU B 1 23 ? 23.922 12.602 11.875 1 41.47 23 GLU B CA 1
ATOM 2306 C C . GLU B 1 23 ? 23.766 11.172 11.367 1 41.47 23 GLU B C 1
ATOM 2308 O O . GLU B 1 23 ? 24.719 10.578 10.867 1 41.47 23 GLU B O 1
ATOM 2313 N N . GLY B 1 24 ? 22.688 10.477 11.797 1 50.22 24 GLY B N 1
ATOM 2314 C CA . GLY B 1 24 ? 22.719 9.055 11.484 1 50.22 24 GLY B CA 1
ATOM 2315 C C . GLY B 1 24 ? 22.391 8.766 10.031 1 50.22 24 GLY B C 1
ATOM 2316 O O . GLY B 1 24 ? 21.938 9.641 9.297 1 50.22 24 GLY B O 1
ATOM 2317 N N . ASP B 1 25 ? 22.922 7.695 9.391 1 65.19 25 ASP B N 1
ATOM 2318 C CA . ASP B 1 25 ? 22.906 7.105 8.055 1 65.19 25 ASP B CA 1
ATOM 2319 C C . ASP B 1 25 ? 21.484 6.965 7.531 1 65.19 25 ASP B C 1
ATOM 2321 O O . ASP B 1 25 ? 21.266 6.844 6.32 1 65.19 25 ASP B O 1
ATOM 2325 N N . MET B 1 26 ? 20.438 7.379 8.406 1 84.19 26 MET B N 1
ATOM 2326 C CA . MET B 1 26 ? 19.078 7.129 7.91 1 84.19 26 MET B CA 1
ATOM 2327 C C . MET B 1 26 ? 18.375 8.43 7.559 1 84.19 26 MET B C 1
ATOM 2329 O O . MET B 1 26 ? 18.5 9.422 8.289 1 84.19 26 MET B O 1
ATOM 2333 N N . LYS B 1 27 ? 17.656 8.586 6.496 1 92.62 27 LYS B N 1
ATOM 2334 C CA . LYS B 1 27 ? 16.859 9.734 6.078 1 92.62 27 LYS B CA 1
ATOM 2335 C C . LYS B 1 27 ? 15.742 10.023 7.074 1 92.62 27 LYS B C 1
ATOM 2337 O O . LYS B 1 27 ? 15.117 9.094 7.602 1 92.62 27 LYS B O 1
ATOM 2342 N N . PRO B 1 28 ? 15.562 11.328 7.465 1 96.38 28 PRO B N 1
ATOM 2343 C CA . PRO B 1 28 ? 14.406 11.656 8.305 1 96.38 28 PRO B CA 1
ATOM 2344 C C . PRO B 1 28 ? 13.078 11.25 7.656 1 96.38 28 PRO B C 1
ATOM 2346 O O . PRO B 1 28 ? 12.977 11.203 6.43 1 96.38 28 PRO B O 1
ATOM 2349 N N . THR B 1 29 ? 12.094 11 8.5 1 98 29 THR B N 1
ATOM 2350 C CA . THR B 1 29 ? 10.844 10.445 8 1 98 29 THR B CA 1
ATOM 2351 C C . THR B 1 29 ? 9.719 11.477 8.102 1 98 29 THR B C 1
ATOM 2353 O O . THR B 1 29 ? 9.625 12.203 9.086 1 98 29 THR B O 1
ATOM 2356 N N . LEU B 1 30 ? 8.93 11.547 7.047 1 98.69 30 LEU B N 1
ATOM 2357 C CA . LEU B 1 30 ? 7.66 12.266 7.062 1 98.69 30 LEU B CA 1
ATOM 2358 C C . LEU B 1 30 ? 6.484 11.305 7.145 1 98.69 30 LEU B C 1
ATOM 2360 O O . LEU B 1 30 ? 6.461 10.289 6.445 1 98.69 30 LEU B O 1
ATOM 2364 N N . LEU B 1 31 ? 5.508 11.586 8.016 1 98.88 31 LEU B N 1
ATOM 2365 C CA . LEU B 1 31 ? 4.266 10.82 8.039 1 98.88 31 LEU B CA 1
ATOM 2366 C C . LEU B 1 31 ? 3.211 11.477 7.148 1 98.88 31 LEU B C 1
ATOM 2368 O O . LEU B 1 31 ? 3.018 12.695 7.203 1 98.88 31 LEU B O 1
ATOM 2372 N N . ALA B 1 32 ? 2.562 10.664 6.328 1 98.88 32 ALA B N 1
ATOM 2373 C CA . ALA B 1 32 ? 1.592 11.203 5.379 1 98.88 32 ALA B CA 1
ATOM 2374 C C . ALA B 1 32 ? 0.181 10.719 5.703 1 98.88 32 ALA B C 1
ATOM 2376 O O . ALA B 1 32 ? -0.029 9.539 5.984 1 98.88 32 ALA B O 1
ATOM 2377 N N . PHE B 1 33 ? -0.767 11.656 5.684 1 98.94 33 PHE B N 1
ATOM 2378 C CA . PHE B 1 33 ? -2.168 11.422 6.016 1 98.94 33 PHE B CA 1
ATOM 2379 C C . PHE B 1 33 ? -3.062 11.695 4.812 1 98.94 33 PHE B C 1
ATOM 2381 O O . PHE B 1 33 ? -3.176 12.836 4.359 1 98.94 33 PHE B O 1
ATOM 2388 N N . HIS B 1 34 ? -3.758 10.617 4.336 1 98.62 34 HIS B N 1
ATOM 2389 C CA . HIS B 1 34 ? -4.535 10.68 3.104 1 98.62 34 HIS B CA 1
ATOM 2390 C C . HIS B 1 34 ? -5.844 11.438 3.314 1 98.62 34 HIS B C 1
ATOM 2392 O O . HIS B 1 34 ? -6.199 11.758 4.449 1 98.62 34 HIS B O 1
ATOM 2398 N N . GLY B 1 35 ? -6.527 11.797 2.205 1 97.5 35 GLY B N 1
ATOM 2399 C CA . GLY B 1 35 ? -7.84 12.422 2.264 1 97.5 35 GLY B CA 1
ATOM 2400 C C . GLY B 1 35 ? -8.945 11.453 2.656 1 97.5 35 GLY B C 1
ATOM 2401 O O . GLY B 1 35 ? -8.719 10.25 2.746 1 97.5 35 GLY B O 1
ATOM 2402 N N . SER B 1 36 ? -10.117 12.047 2.871 1 96.31 36 SER B N 1
ATOM 2403 C CA . SER B 1 36 ? -11.266 11.195 3.162 1 96.31 36 SER B CA 1
ATOM 2404 C C . SER B 1 36 ? -11.625 10.328 1.964 1 96.31 36 SER B C 1
ATOM 2406 O O . SER B 1 36 ? -11.586 10.781 0.821 1 96.31 36 SER B O 1
ATOM 2408 N N . GLY B 1 37 ? -12.062 9.086 2.264 1 96.44 37 GLY B N 1
ATOM 2409 C CA . GLY B 1 37 ? -12.438 8.18 1.192 1 96.44 37 GLY B CA 1
ATOM 2410 C C . GLY B 1 37 ? -11.266 7.727 0.353 1 96.44 37 GLY B C 1
ATOM 2411 O O . GLY B 1 37 ? -11.391 7.562 -0.863 1 96.44 37 GLY B O 1
ATOM 2412 N N . SER B 1 38 ? -10.141 7.59 0.912 1 97.12 38 SER B N 1
ATOM 2413 C CA . SER B 1 38 ? -8.883 7.156 0.299 1 97.12 38 SER B CA 1
ATOM 2414 C C . SER B 1 38 ? -8.188 6.102 1.151 1 97.12 38 SER B C 1
ATOM 2416 O O . SER B 1 38 ? -8.836 5.379 1.909 1 97.12 38 SER B O 1
ATOM 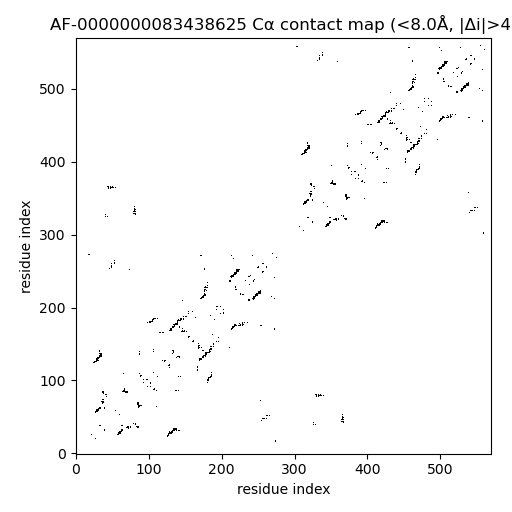2418 N N . ASN B 1 39 ? -6.973 5.824 0.906 1 97.25 39 ASN B N 1
ATOM 2419 C CA . ASN B 1 39 ? -6.164 4.91 1.704 1 97.25 39 ASN B CA 1
ATOM 2420 C C . ASN B 1 39 ? -4.672 5.129 1.468 1 97.25 39 ASN B C 1
ATOM 2422 O O . ASN B 1 39 ? -4.281 6.051 0.751 1 97.25 39 ASN B O 1
ATOM 2426 N N . ALA B 1 40 ? -3.877 4.395 2.186 1 97.31 40 ALA B N 1
ATOM 2427 C CA . ALA B 1 40 ? -2.43 4.586 2.119 1 97.31 40 ALA B CA 1
ATOM 2428 C C . ALA B 1 40 ? -1.907 4.332 0.708 1 97.31 40 ALA B C 1
ATOM 2430 O O . ALA B 1 40 ? -1.018 5.039 0.231 1 97.31 40 ALA B O 1
ATOM 2431 N N . THR B 1 41 ? -2.473 3.377 0.036 1 94.69 41 THR B N 1
ATOM 2432 C CA . THR B 1 41 ? -2.043 3.016 -1.31 1 94.69 41 THR B CA 1
ATOM 2433 C C . THR B 1 41 ? -2.318 4.152 -2.289 1 94.69 41 THR B C 1
ATOM 2435 O O . THR B 1 41 ? -1.422 4.582 -3.018 1 94.69 41 THR B O 1
ATOM 2438 N N . VAL B 1 42 ? -3.518 4.602 -2.271 1 95.25 42 VAL B N 1
ATOM 2439 C CA . VAL B 1 42 ? -3.918 5.695 -3.15 1 95.25 42 VAL B CA 1
ATOM 2440 C C . VAL B 1 42 ? -3.061 6.926 -2.865 1 95.25 42 VAL B C 1
ATOM 2442 O O . VAL B 1 42 ? -2.582 7.586 -3.791 1 95.25 42 VAL B O 1
ATOM 2445 N N . HIS B 1 43 ? -2.816 7.141 -1.628 1 97.5 43 HIS B N 1
ATOM 2446 C CA . HIS B 1 43 ? -2.043 8.32 -1.26 1 97.5 43 HIS B CA 1
ATOM 2447 C C . HIS B 1 43 ? -0.598 8.203 -1.729 1 97.5 43 HIS B C 1
ATOM 2449 O O . HIS B 1 43 ? 0.006 9.188 -2.152 1 97.5 43 HIS B O 1
ATOM 2455 N N . THR B 1 44 ? -0.021 7.055 -1.592 1 95.88 44 THR B N 1
ATOM 2456 C CA . THR B 1 44 ? 1.337 6.824 -2.072 1 95.88 44 THR B CA 1
ATOM 2457 C C . THR B 1 44 ? 1.445 7.148 -3.561 1 95.88 44 THR B C 1
ATOM 2459 O O . THR B 1 44 ? 2.406 7.789 -3.992 1 95.88 44 THR B O 1
ATOM 2462 N N . VAL B 1 45 ? 0.422 6.762 -4.281 1 93.19 45 VAL B N 1
ATOM 2463 C CA . VAL B 1 45 ? 0.406 7.047 -5.711 1 93.19 45 VAL B CA 1
ATOM 2464 C C . VAL B 1 45 ? 0.247 8.547 -5.938 1 93.19 45 VAL B C 1
ATOM 2466 O O . VAL B 1 45 ? 0.914 9.125 -6.797 1 93.19 45 VAL B O 1
ATOM 2469 N N . GLN B 1 46 ? -0.584 9.164 -5.164 1 94.19 46 GLN B N 1
ATOM 2470 C CA . GLN B 1 46 ? -0.824 10.602 -5.293 1 94.19 46 GLN B CA 1
ATOM 2471 C C . GLN B 1 46 ? 0.427 11.398 -4.945 1 94.19 46 GLN B C 1
ATOM 2473 O O . GLN B 1 46 ? 0.641 12.492 -5.48 1 94.19 46 GLN B O 1
ATOM 2478 N N . LEU B 1 47 ? 1.312 10.859 -4.117 1 96.88 47 LEU B N 1
ATOM 2479 C CA . LEU B 1 47 ? 2.52 11.523 -3.645 1 96.88 47 LEU B CA 1
ATOM 2480 C C . LEU B 1 47 ? 3.668 11.336 -4.633 1 96.88 47 LEU B C 1
ATOM 2482 O O . LEU B 1 47 ? 4.746 11.906 -4.449 1 96.88 47 LEU B O 1
ATOM 2486 N N . ALA B 1 48 ? 3.473 10.617 -5.684 1 93.69 48 ALA B N 1
ATOM 2487 C CA . ALA B 1 48 ? 4.555 10.148 -6.539 1 93.69 48 ALA B CA 1
ATOM 2488 C C . ALA B 1 48 ? 5.367 11.312 -7.094 1 93.69 48 ALA B C 1
ATOM 2490 O O . ALA B 1 48 ? 6.602 11.281 -7.09 1 93.69 48 ALA B O 1
ATOM 2491 N N . ARG B 1 49 ? 4.727 12.352 -7.566 1 93.5 49 ARG B N 1
ATOM 2492 C CA . ARG B 1 49 ? 5.438 13.484 -8.148 1 93.5 49 ARG B CA 1
ATOM 2493 C C . ARG B 1 49 ? 6.25 14.227 -7.09 1 93.5 49 ARG B C 1
ATOM 2495 O O . ARG B 1 49 ? 7.379 14.648 -7.348 1 93.5 49 ARG B O 1
ATOM 2502 N N . LEU B 1 50 ? 5.668 14.406 -5.945 1 97 50 LEU B N 1
ATOM 2503 C CA . LEU B 1 50 ? 6.414 15.031 -4.855 1 97 50 LEU B CA 1
ATOM 2504 C C . LEU B 1 50 ? 7.598 14.172 -4.441 1 97 50 LEU B C 1
ATOM 2506 O O . LEU B 1 50 ? 8.68 14.688 -4.164 1 97 50 LEU B O 1
ATOM 2510 N N . MET B 1 51 ? 7.406 12.859 -4.438 1 95.88 51 MET B N 1
ATOM 2511 C CA . MET B 1 51 ? 8.445 11.922 -4.02 1 95.88 51 MET B CA 1
ATOM 2512 C C . MET B 1 51 ? 9.648 11.992 -4.953 1 95.88 51 MET B C 1
ATOM 2514 O O . MET B 1 51 ? 10.789 11.805 -4.523 1 95.88 51 MET B O 1
ATOM 2518 N N . ARG B 1 52 ? 9.469 12.336 -6.164 1 92.5 52 ARG B N 1
ATOM 2519 C CA . ARG B 1 52 ? 10.578 12.461 -7.109 1 92.5 52 ARG B CA 1
ATOM 2520 C C . ARG B 1 52 ? 11.578 13.516 -6.645 1 92.5 52 ARG B C 1
ATOM 2522 O O . ARG B 1 52 ? 12.773 13.398 -6.895 1 92.5 52 ARG B O 1
ATOM 2529 N N . VAL B 1 53 ? 11.039 14.453 -5.922 1 94.38 53 VAL B N 1
ATOM 2530 C CA . VAL B 1 53 ? 11.883 15.594 -5.578 1 94.38 53 VAL B CA 1
ATOM 2531 C C . VAL B 1 53 ? 12.414 15.43 -4.156 1 94.38 53 VAL B C 1
ATOM 2533 O O . VAL B 1 53 ? 13.5 15.922 -3.834 1 94.38 53 VAL B O 1
ATOM 2536 N N . ILE B 1 54 ? 11.75 14.602 -3.324 1 96.12 54 ILE B N 1
ATOM 2537 C CA . ILE B 1 54 ? 12.148 14.672 -1.923 1 96.12 54 ILE B CA 1
ATOM 2538 C C . ILE B 1 54 ? 12.727 13.328 -1.484 1 96.12 54 ILE B C 1
ATOM 2540 O O . ILE B 1 54 ? 13.312 13.219 -0.406 1 96.12 54 ILE B O 1
ATOM 2544 N N . LYS B 1 55 ? 12.594 12.289 -2.291 1 93.12 55 LYS B N 1
ATOM 2545 C CA . LYS B 1 55 ? 12.961 10.938 -1.88 1 93.12 55 LYS B CA 1
ATOM 2546 C C . LYS B 1 55 ? 14.453 10.852 -1.564 1 93.12 55 LYS B C 1
ATOM 2548 O O . LYS B 1 55 ? 14.891 9.953 -0.84 1 93.12 55 LYS B O 1
ATOM 2553 N N . GLY B 1 56 ? 15.289 11.719 -2.076 1 92.69 56 GLY B N 1
ATOM 2554 C CA . GLY B 1 56 ? 16.703 11.734 -1.775 1 92.69 56 GLY B CA 1
ATOM 2555 C C . GLY B 1 56 ? 17.016 12.211 -0.368 1 92.69 56 GLY B C 1
ATOM 2556 O O . GLY B 1 56 ? 18.109 11.977 0.147 1 92.69 56 GLY B O 1
ATOM 2557 N N . HIS B 1 57 ? 16.047 12.867 0.287 1 94.88 57 HIS B N 1
ATOM 2558 C CA . HIS B 1 57 ? 16.297 13.516 1.568 1 94.88 57 HIS B CA 1
ATOM 2559 C C . HIS B 1 57 ? 15.367 12.977 2.652 1 94.88 57 HIS B C 1
ATOM 2561 O O . HIS B 1 57 ? 15.68 13.07 3.842 1 94.88 57 HIS B O 1
ATOM 2567 N N . PHE B 1 58 ? 14.25 12.406 2.191 1 96.62 58 PHE B N 1
ATOM 2568 C CA . PHE B 1 58 ? 13.242 11.992 3.16 1 96.62 58 PHE B CA 1
ATOM 2569 C C . PHE B 1 58 ? 12.734 10.586 2.859 1 96.62 58 PHE B C 1
ATOM 2571 O O . PHE B 1 58 ? 12.734 10.156 1.704 1 96.62 58 PHE B O 1
ATOM 2578 N N . GLU B 1 59 ? 12.391 9.945 3.912 1 95.19 59 GLU B N 1
ATOM 2579 C CA . GLU B 1 59 ? 11.438 8.844 3.814 1 95.19 59 GLU B CA 1
ATOM 2580 C C . GLU B 1 59 ? 10.016 9.312 4.082 1 95.19 59 GLU B C 1
ATOM 2582 O O . GLU B 1 59 ? 9.797 10.242 4.867 1 95.19 59 GLU B O 1
ATOM 2587 N N . VAL B 1 60 ? 9.102 8.703 3.326 1 97.38 60 VAL B N 1
ATOM 2588 C CA . VAL B 1 60 ? 7.703 9.031 3.586 1 97.38 60 VAL B CA 1
ATOM 2589 C C . VAL B 1 60 ? 6.93 7.762 3.93 1 97.38 60 VAL B C 1
ATOM 2591 O O . VAL B 1 60 ? 6.977 6.777 3.186 1 97.38 60 VAL B O 1
ATOM 2594 N N . GLU B 1 61 ? 6.32 7.754 5 1 97.19 61 GLU B N 1
ATOM 2595 C CA . GLU B 1 61 ? 5.422 6.664 5.367 1 97.19 61 GLU B CA 1
ATOM 2596 C C . GLU B 1 61 ? 3.963 7.109 5.324 1 97.19 61 GLU B C 1
ATOM 2598 O O . GLU B 1 61 ? 3.535 7.926 6.145 1 97.19 61 GLU B O 1
ATOM 2603 N N . SER B 1 62 ? 3.176 6.535 4.344 1 97.94 62 SER B N 1
ATOM 2604 C CA . SER B 1 62 ? 1.749 6.82 4.242 1 97.94 62 SER B CA 1
ATOM 2605 C C . SER B 1 62 ? 0.947 5.98 5.234 1 97.94 62 SER B C 1
ATOM 2607 O O . SER B 1 62 ? 0.926 4.754 5.141 1 97.94 62 SER B O 1
ATOM 2609 N N . LEU B 1 63 ? 0.303 6.66 6.172 1 98.69 63 LEU B N 1
ATOM 2610 C CA . LEU B 1 63 ? -0.528 5.961 7.148 1 98.69 63 LEU B CA 1
ATOM 2611 C C . LEU B 1 63 ? -1.927 5.715 6.59 1 98.69 63 LEU B C 1
ATOM 2613 O O . LEU B 1 63 ? -2.367 6.41 5.672 1 98.69 63 LEU B O 1
ATOM 2617 N N . GLU B 1 64 ? -2.578 4.707 7.109 1 98.25 64 GLU B N 1
ATOM 2618 C CA . GLU B 1 64 ? -3.947 4.41 6.699 1 98.25 64 GLU B CA 1
ATOM 2619 C C . GLU B 1 64 ? -4.934 4.68 7.832 1 98.25 64 GLU B C 1
ATOM 2621 O O . GLU B 1 64 ? -4.766 4.172 8.945 1 98.25 64 GLU B O 1
ATOM 2626 N N . AL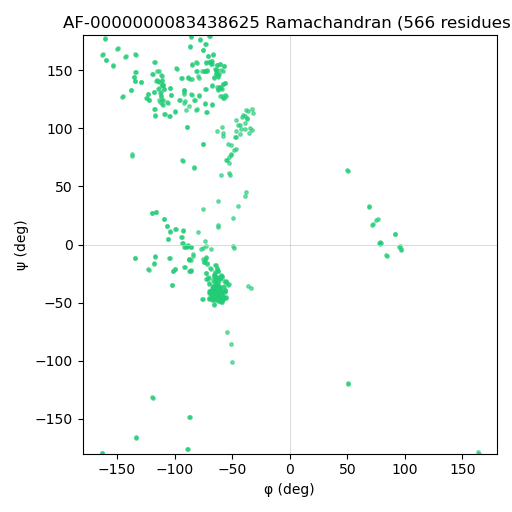A B 1 65 ? -5.93 5.441 7.523 1 98.69 65 ALA B N 1
ATOM 2627 C CA . ALA B 1 65 ? -6.934 5.805 8.516 1 98.69 65 ALA B CA 1
ATOM 2628 C C . ALA B 1 65 ? -7.691 4.57 9.008 1 98.69 65 ALA B C 1
ATOM 2630 O O . ALA B 1 65 ? -7.812 3.582 8.281 1 98.69 65 ALA B O 1
ATOM 2631 N N . PRO B 1 66 ? -8.219 4.68 10.219 1 98.19 66 PRO B N 1
ATOM 2632 C CA . PRO B 1 66 ? -8.812 3.484 10.828 1 98.19 66 PRO B CA 1
ATOM 2633 C C . PRO B 1 66 ? -10.281 3.297 10.461 1 98.19 66 PRO B C 1
ATOM 2635 O O . PRO B 1 66 ? -10.844 2.219 10.672 1 98.19 66 PRO B O 1
ATOM 2638 N N . PHE B 1 67 ? -10.984 4.246 9.891 1 97.69 67 PHE B N 1
ATOM 2639 C CA . PHE B 1 67 ? -12.438 4.137 9.773 1 97.69 67 PHE B CA 1
ATOM 2640 C C . PHE B 1 67 ? -12.844 3.91 8.32 1 97.69 67 PHE B C 1
ATOM 2642 O O . PHE B 1 67 ? -12.367 4.602 7.422 1 97.69 67 PHE B O 1
ATOM 2649 N N . PRO B 1 68 ? -13.758 2.934 8.086 1 95.81 68 PRO B N 1
ATOM 2650 C CA . PRO B 1 68 ? -14.211 2.672 6.715 1 95.81 68 PRO B CA 1
ATOM 2651 C C . PRO B 1 68 ? -14.945 3.859 6.098 1 95.81 68 PRO B C 1
ATOM 2653 O O . PRO B 1 68 ? -15.586 4.633 6.812 1 95.81 68 PRO B O 1
ATOM 2656 N N . SER B 1 69 ? -14.844 3.973 4.781 1 95.69 69 SER B N 1
ATOM 2657 C CA . SER B 1 69 ? -15.492 5.07 4.066 1 95.69 69 SER B CA 1
ATOM 2658 C C . SER B 1 69 ? -15.805 4.684 2.625 1 95.69 69 SER B C 1
ATOM 2660 O O . SER B 1 69 ? -15.172 3.779 2.068 1 95.69 69 SER B O 1
ATOM 2662 N N . GLN B 1 70 ? -16.781 5.344 2.131 1 93.25 70 GLN B N 1
ATOM 2663 C CA . GLN B 1 70 ? -16.953 5.34 0.681 1 93.25 70 GLN B CA 1
ATOM 2664 C C . GLN B 1 70 ? -15.844 6.133 -0 1 93.25 70 GLN B C 1
ATOM 2666 O O . GLN B 1 70 ? -15.195 6.969 0.63 1 93.25 70 GLN B O 1
ATOM 2671 N N . PRO B 1 71 ? -15.609 5.828 -1.251 1 93.69 71 PRO B N 1
ATOM 2672 C CA . PRO B 1 71 ? -14.586 6.609 -1.952 1 93.69 71 PRO B CA 1
ATOM 2673 C C . PRO B 1 71 ? -14.883 8.109 -1.956 1 93.69 71 PRO B C 1
ATOM 2675 O O . PRO B 1 71 ? -16.031 8.508 -2.129 1 93.69 71 PRO B O 1
ATOM 2678 N N . GLY B 1 72 ? -13.852 8.852 -1.735 1 90.94 72 GLY B N 1
ATOM 2679 C CA . GLY B 1 72 ? -14 10.305 -1.746 1 90.94 72 GLY B CA 1
ATOM 2680 C C . GLY B 1 72 ? -14.07 10.883 -3.145 1 90.94 72 GLY B C 1
ATOM 2681 O O . GLY B 1 72 ? -13.898 10.164 -4.133 1 90.94 72 GLY B O 1
ATOM 2682 N N . PRO B 1 73 ? -14.281 12.203 -3.156 1 83.12 73 PRO B N 1
ATOM 2683 C CA . PRO B 1 73 ? -14.289 12.875 -4.457 1 83.12 73 PRO B CA 1
ATOM 2684 C C . PRO B 1 73 ? -12.969 12.734 -5.207 1 83.12 73 PRO B C 1
ATOM 2686 O O . PRO B 1 73 ? -11.898 12.852 -4.602 1 83.12 73 PRO B O 1
ATOM 2689 N N . GLY B 1 74 ? -13.047 12.445 -6.453 1 83.12 74 GLY B N 1
ATOM 2690 C CA . GLY B 1 74 ? -11.859 12.375 -7.293 1 83.12 74 GLY B CA 1
ATOM 2691 C C . GLY B 1 74 ? -11.141 11.039 -7.211 1 83.12 74 GLY B C 1
ATOM 2692 O O . GLY B 1 74 ? -10.195 10.789 -7.957 1 83.12 74 GLY B O 1
ATOM 2693 N N . VAL B 1 75 ? -11.523 10.188 -6.301 1 88.06 75 VAL B N 1
ATOM 2694 C CA . VAL B 1 75 ? -10.867 8.898 -6.145 1 88.06 75 VAL B CA 1
ATOM 2695 C C . VAL B 1 75 ? -11.328 7.949 -7.25 1 88.06 75 VAL B C 1
ATOM 2697 O O . VAL B 1 75 ? -10.508 7.258 -7.863 1 88.06 75 VAL B O 1
ATOM 2700 N N . LEU B 1 76 ? -12.648 7.945 -7.426 1 81.94 76 LEU B N 1
ATOM 2701 C CA . LEU B 1 76 ? -13.172 7.176 -8.547 1 81.94 76 LEU B CA 1
ATOM 2702 C C . LEU B 1 76 ? -13.219 8.023 -9.812 1 81.94 76 LEU B C 1
ATOM 2704 O O . LEU B 1 76 ? -13.453 9.234 -9.75 1 81.94 76 LEU B O 1
ATOM 2708 N N . PRO B 1 77 ? -12.977 7.566 -11.062 1 79.06 77 PRO B N 1
ATOM 2709 C CA . PRO B 1 77 ? -12.781 6.152 -11.383 1 79.06 77 PRO B CA 1
ATOM 2710 C C . PRO B 1 77 ? -11.32 5.73 -11.328 1 79.06 77 PRO B C 1
ATOM 2712 O O . PRO B 1 77 ? -11.008 4.539 -11.445 1 79.06 77 PRO B O 1
ATOM 2715 N N . PHE B 1 78 ? -10.445 6.664 -11.055 1 79.56 78 PHE B N 1
ATOM 2716 C CA . PHE B 1 78 ? -9.016 6.445 -11.25 1 79.56 78 PHE B CA 1
ATOM 2717 C C . PHE B 1 78 ? -8.523 5.309 -10.359 1 79.56 78 PHE B C 1
ATOM 2719 O O . PHE B 1 78 ? -7.621 4.562 -10.742 1 79.56 78 PHE B O 1
ATOM 2726 N N . PHE B 1 79 ? -9.117 5.172 -9.227 1 89.69 79 PHE B N 1
ATOM 2727 C CA . PHE B 1 79 ? -8.641 4.164 -8.281 1 89.69 79 PHE B CA 1
ATOM 2728 C C . PHE B 1 79 ? -9.742 3.146 -7.988 1 89.69 79 PHE B C 1
ATOM 2730 O O . PHE B 1 79 ? -9.781 2.572 -6.898 1 89.69 79 PHE B O 1
ATOM 2737 N N . GLU B 1 80 ? -10.562 3.043 -8.992 1 86.88 80 GLU B N 1
ATOM 2738 C CA . GLU B 1 80 ? -11.547 1.97 -8.867 1 86.88 80 GLU B CA 1
ATOM 2739 C C . GLU B 1 80 ? -10.867 0.623 -8.641 1 86.88 80 GLU B C 1
ATOM 2741 O O . GLU B 1 80 ? -9.883 0.301 -9.312 1 86.88 80 GLU B O 1
ATOM 2746 N N . GLY B 1 81 ? -11.273 -0.14 -7.598 1 87.88 81 GLY B N 1
ATOM 2747 C CA . GLY B 1 81 ? -10.688 -1.439 -7.309 1 87.88 81 GLY B CA 1
ATOM 2748 C C . GLY B 1 81 ? -9.578 -1.375 -6.281 1 87.88 81 GLY B C 1
ATOM 2749 O O . GLY B 1 81 ? -9.023 -2.406 -5.891 1 87.88 81 GLY B O 1
ATOM 2750 N N . CYS B 1 82 ? -9.242 -0.2 -5.805 1 91.88 82 CYS B N 1
ATOM 2751 C CA . CYS B 1 82 ? -8.125 -0.039 -4.875 1 91.88 82 CYS B CA 1
ATOM 2752 C C . CYS B 1 82 ? -8.625 0.054 -3.438 1 91.88 82 CYS B C 1
ATOM 2754 O O . CYS B 1 82 ? -7.875 0.448 -2.541 1 91.88 82 CYS B O 1
ATOM 2756 N N . GLY B 1 83 ? -9.875 -0.281 -3.242 1 92.31 83 GLY B N 1
ATOM 2757 C CA . GLY B 1 83 ? -10.398 -0.28 -1.886 1 92.31 83 GLY B CA 1
ATOM 2758 C C . GLY B 1 83 ? -9.82 -1.389 -1.024 1 92.31 83 GLY B C 1
ATOM 2759 O O . GLY B 1 83 ? -9.016 -2.191 -1.495 1 92.31 83 GLY B O 1
ATOM 2760 N N . PRO B 1 84 ? -10.273 -1.437 0.312 1 93.31 84 PRO B N 1
ATOM 2761 C CA . PRO B 1 84 ? -11.266 -0.578 0.969 1 93.31 84 PRO B CA 1
ATOM 2762 C C . PRO B 1 84 ? -10.742 0.835 1.223 1 93.31 84 PRO B C 1
ATOM 2764 O O . PRO B 1 84 ? -9.555 1.019 1.495 1 93.31 84 PRO B O 1
ATOM 2767 N N . PHE B 1 85 ? -11.633 1.792 1.197 1 96.06 85 PHE B N 1
ATOM 2768 C CA . PHE B 1 85 ? -11.305 3.193 1.427 1 96.06 85 PHE B CA 1
ATOM 2769 C C . PHE B 1 85 ? -11.594 3.59 2.869 1 96.06 85 PHE B C 1
ATOM 2771 O O . PHE B 1 85 ? -12.414 2.961 3.537 1 96.06 85 PHE B O 1
ATOM 2778 N N . LYS B 1 86 ? -10.812 4.586 3.338 1 98.06 86 LYS B N 1
ATOM 2779 C CA . LYS B 1 86 ? -10.805 4.918 4.758 1 98.06 86 LYS B CA 1
ATOM 2780 C C . LYS B 1 86 ? -10.906 6.426 4.973 1 98.06 86 LYS B C 1
ATOM 2782 O O . LYS B 1 86 ? -10.75 7.203 4.027 1 98.06 86 LYS B O 1
ATOM 2787 N N . ARG B 1 87 ? -11.25 6.793 6.184 1 97.94 87 ARG B N 1
ATOM 2788 C CA . ARG B 1 87 ? -11.266 8.203 6.578 1 97.94 87 ARG B CA 1
ATOM 2789 C C . ARG B 1 87 ? -10.789 8.375 8.016 1 97.94 87 ARG B C 1
ATOM 2791 O O . ARG B 1 87 ? -10.75 7.406 8.781 1 97.94 87 ARG B O 1
ATOM 2798 N N . TRP B 1 88 ? -10.414 9.555 8.398 1 98.25 88 TRP B N 1
ATOM 2799 C CA . TRP B 1 88 ? -9.766 9.82 9.68 1 98.25 88 TRP B CA 1
ATOM 2800 C C . TRP B 1 88 ? -10.797 10.172 10.75 1 98.25 88 TRP B C 1
ATOM 2802 O O . TRP B 1 88 ? -10.5 10.117 11.945 1 98.25 88 TRP B O 1
ATOM 2812 N N . MET B 1 89 ? -11.984 10.562 10.32 1 96.31 89 MET B N 1
ATOM 2813 C CA . MET B 1 89 ? -13.062 10.914 11.242 1 96.31 89 MET B CA 1
ATOM 2814 C C . MET B 1 89 ? -14.18 9.875 11.188 1 96.31 89 MET B C 1
ATOM 2816 O O . MET B 1 89 ? -14.531 9.383 10.109 1 96.31 89 MET B O 1
ATOM 2820 N N . GLN B 1 90 ? -14.727 9.578 12.328 1 90.5 90 GLN B N 1
ATOM 2821 C CA . GLN B 1 90 ? -15.75 8.539 12.43 1 90.5 90 GLN B CA 1
ATOM 2822 C C . GLN B 1 90 ? -17.047 8.977 11.758 1 90.5 90 GLN B C 1
ATOM 2824 O O . GLN B 1 90 ? -17.719 8.172 11.125 1 90.5 90 GLN B O 1
ATOM 2829 N N . SER B 1 91 ? -17.344 10.164 11.977 1 81.25 91 SER B N 1
ATOM 2830 C CA . SER B 1 91 ? -18.641 10.617 11.461 1 81.25 91 SER B CA 1
ATOM 2831 C C . SER B 1 91 ? -18.453 11.617 10.328 1 81.25 91 SER B C 1
ATOM 2833 O O . SER B 1 91 ? -17.438 12.305 10.258 1 81.25 91 SER B O 1
ATOM 2835 N N . THR B 1 92 ? -19.453 11.438 9.43 1 77.56 92 THR B N 1
ATOM 2836 C CA . THR B 1 92 ? -19.484 12.445 8.375 1 77.56 92 THR B CA 1
ATOM 2837 C C . THR B 1 92 ? -20.141 13.727 8.883 1 77.56 92 THR B C 1
ATOM 2839 O O . THR B 1 92 ? -20.906 13.703 9.844 1 77.56 92 THR B O 1
ATOM 2842 N N . VAL B 1 93 ? -19.656 14.805 8.422 1 77.25 93 VAL B N 1
ATOM 2843 C CA . VAL B 1 93 ? -20.188 16.109 8.812 1 77.25 93 VAL B CA 1
ATOM 2844 C C . VAL B 1 93 ? -20.828 16.781 7.602 1 77.25 93 VAL B C 1
ATOM 2846 O O . VAL B 1 93 ? -20.344 16.656 6.477 1 77.25 93 VAL B O 1
ATOM 2849 N N . THR B 1 94 ? -21.938 17.422 7.879 1 79 94 THR B N 1
ATOM 2850 C CA . THR B 1 94 ? -22.609 18.172 6.812 1 79 94 THR B CA 1
ATOM 2851 C C . THR B 1 94 ? -21.812 19.422 6.445 1 79 94 THR B C 1
ATOM 2853 O O . THR B 1 94 ? -21 19.891 7.23 1 79 94 THR B O 1
ATOM 2856 N N . ILE B 1 95 ? -22.141 19.922 5.297 1 78.12 95 ILE B N 1
ATOM 2857 C CA . ILE B 1 95 ? -21.484 21.125 4.832 1 78.12 95 ILE B CA 1
ATOM 2858 C C . ILE B 1 95 ? -21.828 22.297 5.766 1 78.12 95 ILE B C 1
ATOM 2860 O O . ILE B 1 95 ? -20.969 23.125 6.074 1 78.12 95 ILE B O 1
ATOM 2864 N N . SER B 1 96 ? -23.062 22.312 6.219 1 78.5 96 SER B N 1
ATOM 2865 C CA . SER B 1 96 ? -23.484 23.359 7.137 1 78.5 96 SER B CA 1
ATOM 2866 C C . SER B 1 96 ? -22.688 23.297 8.445 1 78.5 96 SER B C 1
ATOM 2868 O O . SER B 1 96 ? -22.297 24.344 8.977 1 78.5 96 SER B O 1
ATOM 2870 N N . ASP B 1 97 ? -22.469 22.141 8.875 1 81.12 97 ASP B N 1
ATOM 2871 C CA . ASP B 1 97 ? -21.719 21.969 10.117 1 81.12 97 ASP B CA 1
ATOM 2872 C C . ASP B 1 97 ? -20.25 22.344 9.914 1 81.12 97 ASP B C 1
ATOM 2874 O O . ASP B 1 97 ? -19.609 22.906 10.812 1 81.12 97 ASP B O 1
ATOM 2878 N N . MET B 1 98 ? -19.734 22.109 8.82 1 77.94 98 MET B N 1
ATOM 2879 C CA . MET B 1 98 ? -18.359 22.469 8.484 1 77.94 98 MET B CA 1
ATOM 2880 C C . MET B 1 98 ? -18.156 23.984 8.492 1 77.94 98 MET B C 1
ATOM 2882 O O . MET B 1 98 ? -17.203 24.484 9.094 1 77.94 98 MET B O 1
ATOM 2886 N N . LYS B 1 99 ? -19.156 24.625 7.922 1 77.88 99 LYS B N 1
ATOM 2887 C CA . LYS B 1 99 ? -19.062 26.078 7.793 1 77.88 99 LYS B CA 1
ATOM 2888 C C . LYS B 1 99 ? -19.234 26.766 9.148 1 77.88 99 LYS B C 1
ATOM 2890 O O . LYS B 1 99 ? -18.609 27.797 9.406 1 77.88 99 LYS B O 1
ATOM 2895 N N . ALA B 1 100 ? -20 26.078 9.969 1 77.75 100 ALA B N 1
ATOM 2896 C CA . ALA B 1 100 ? -20.297 26.656 11.273 1 77.75 100 ALA B CA 1
ATOM 2897 C C . ALA B 1 100 ? -19.188 26.359 12.281 1 77.75 100 ALA B C 1
ATOM 2899 O O . ALA B 1 100 ? -19.188 26.906 13.383 1 77.75 100 ALA B O 1
ATOM 2900 N N . GLY B 1 101 ? -18.344 25.562 11.922 1 77 101 GLY B N 1
ATOM 2901 C CA . GLY B 1 101 ? -17.281 25.203 12.844 1 77 101 GLY B CA 1
ATOM 2902 C C . GLY B 1 101 ? -17.734 24.234 13.93 1 77 101 GLY B C 1
ATOM 2903 O O . GLY B 1 101 ? -17.125 24.172 15 1 77 101 GLY B O 1
ATOM 2904 N N . ASN B 1 102 ? -18.812 23.5 13.703 1 79.19 102 ASN B N 1
ATOM 2905 C CA . ASN B 1 102 ? -19.422 22.625 14.703 1 79.19 102 ASN B CA 1
ATOM 2906 C C . ASN B 1 102 ? -18.891 21.203 14.602 1 79.19 102 ASN B C 1
ATOM 2908 O O . ASN B 1 102 ? -19.359 20.312 15.312 1 79.19 102 ASN B O 1
ATOM 2912 N N . SER B 1 103 ? -17.906 21.047 13.906 1 85.81 103 SER B N 1
ATOM 2913 C CA . SER B 1 103 ? -17.297 19.719 13.805 1 85.81 103 SER B CA 1
ATOM 2914 C C . SER B 1 103 ? -16.391 19.438 15.008 1 85.81 103 SER B C 1
ATOM 2916 O O . SER B 1 103 ? -15.953 20.359 15.695 1 85.81 103 SER B O 1
ATOM 2918 N N . THR B 1 104 ? -16.172 18.188 15.273 1 89.06 104 THR B N 1
ATOM 2919 C CA . THR B 1 104 ? -15.336 17.812 16.406 1 89.06 104 THR B CA 1
ATOM 2920 C C . THR B 1 104 ? -13.914 18.328 16.219 1 89.06 104 THR B C 1
ATOM 2922 O O . THR B 1 104 ? -13.406 18.391 15.094 1 89.06 104 THR B O 1
ATOM 2925 N N . ASN B 1 105 ? -13.297 18.719 17.344 1 92.19 105 ASN B N 1
ATOM 2926 C CA . ASN B 1 105 ? -11.883 19.062 17.359 1 92.19 105 ASN B CA 1
ATOM 2927 C C . ASN B 1 105 ? -11.039 17.984 18.016 1 92.19 105 ASN B C 1
ATOM 2929 O O . ASN B 1 105 ? -9.836 18.156 18.203 1 92.19 105 ASN B O 1
ATOM 2933 N N . ALA B 1 106 ? -11.68 16.922 18.359 1 94.19 106 ALA B N 1
ATOM 2934 C CA . ALA B 1 106 ? -10.984 15.836 19.047 1 94.19 106 ALA B CA 1
ATOM 2935 C C . ALA B 1 106 ? -10.523 14.766 18.062 1 94.19 106 ALA B C 1
ATOM 2937 O O . ALA B 1 106 ? -11.328 14.234 17.297 1 94.19 106 ALA B O 1
ATOM 2938 N N . MET B 1 107 ? -9.258 14.508 18.094 1 97.56 107 MET B N 1
ATOM 2939 C CA . MET B 1 107 ? -8.734 13.352 17.375 1 97.56 107 MET B CA 1
ATOM 2940 C C . MET B 1 107 ? -9.219 12.055 18.016 1 97.56 107 MET B C 1
ATOM 2942 O O . MET B 1 107 ? -9.242 11.93 19.234 1 97.56 107 MET B O 1
ATOM 2946 N N . SER B 1 108 ? -9.633 11.078 17.203 1 97.31 108 SER B N 1
ATOM 2947 C CA . SER B 1 108 ? -10.023 9.797 17.781 1 97.31 108 SER B CA 1
ATOM 2948 C C . SER B 1 108 ? -8.836 9.109 18.453 1 97.31 108 SER B C 1
ATOM 2950 O O . SER B 1 108 ? -7.695 9.242 17.984 1 97.31 108 SER B O 1
ATOM 2952 N N . PRO B 1 109 ? -9.086 8.352 19.531 1 97.31 109 PRO B N 1
ATOM 2953 C CA . PRO B 1 109 ? -8.008 7.598 20.172 1 97.31 109 PRO B CA 1
ATOM 2954 C C . PRO B 1 109 ? -7.305 6.645 19.219 1 97.31 109 PRO B C 1
ATOM 2956 O O . PRO B 1 109 ? -6.098 6.406 19.344 1 97.31 109 PRO B O 1
ATOM 2959 N N . GLU B 1 110 ? -8.055 6.113 18.234 1 98.06 110 GLU B N 1
ATOM 2960 C CA . GLU B 1 110 ? -7.48 5.191 17.266 1 98.06 110 GLU B CA 1
ATOM 2961 C C . GLU B 1 110 ? -6.426 5.883 16.406 1 98.06 110 GLU B C 1
ATOM 2963 O O . GLU B 1 110 ? -5.363 5.316 16.141 1 98.06 110 GLU B O 1
ATOM 2968 N N . VAL B 1 111 ? -6.738 7.074 16 1 98.62 111 VAL B N 1
ATOM 2969 C CA . VAL B 1 111 ? -5.816 7.832 15.164 1 98.62 111 VAL B CA 1
ATOM 2970 C C . VAL B 1 111 ? -4.582 8.219 15.977 1 98.62 111 VAL B C 1
ATOM 2972 O O . VAL B 1 111 ? -3.453 8.086 15.5 1 98.62 111 VAL B O 1
ATOM 2975 N N . GLU B 1 112 ? -4.801 8.719 17.188 1 98.56 112 GLU B N 1
ATOM 2976 C CA . GLU B 1 112 ? -3.662 9.102 18.016 1 98.56 112 GLU B CA 1
ATOM 2977 C C . GLU B 1 112 ? -2.754 7.906 18.281 1 98.56 112 GLU B C 1
ATOM 2979 O O . GLU B 1 112 ? -1.529 8.031 18.234 1 98.56 112 GLU B O 1
ATOM 2984 N N . ASP B 1 113 ? -3.355 6.781 18.625 1 98.38 113 ASP B N 1
ATOM 2985 C CA . ASP B 1 113 ? -2.58 5.57 18.891 1 98.38 113 ASP B CA 1
ATOM 2986 C C . ASP B 1 113 ? -1.766 5.168 17.672 1 98.38 113 ASP B C 1
ATOM 2988 O O . ASP B 1 113 ? -0.621 4.73 17.797 1 98.38 113 ASP B O 1
ATOM 2992 N N . LEU B 1 114 ? -2.377 5.27 16.516 1 98.62 114 LEU B N 1
ATOM 2993 C CA . LEU B 1 114 ? -1.69 4.965 15.266 1 98.62 114 LEU B CA 1
ATOM 2994 C C . LEU B 1 114 ? -0.457 5.844 15.094 1 98.62 114 LEU B C 1
ATOM 2996 O O . LEU B 1 114 ? 0.625 5.352 14.773 1 98.62 114 LEU B O 1
ATOM 3000 N N . VAL B 1 115 ? -0.5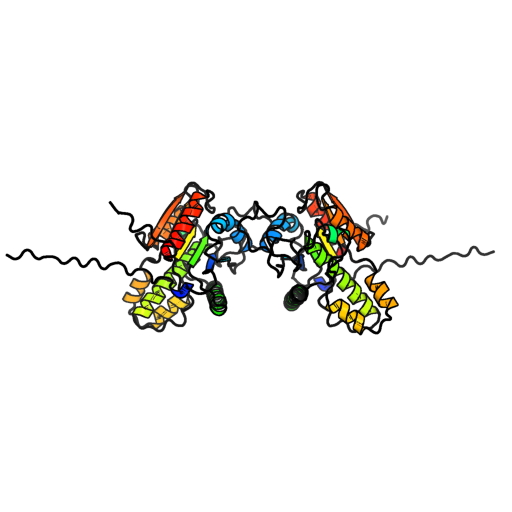9 7.137 15.328 1 98.81 115 VAL B N 1
ATOM 3001 C CA . VAL B 1 115 ? 0.519 8.07 15.18 1 98.81 115 VAL B CA 1
ATOM 3002 C C . VAL B 1 115 ? 1.598 7.766 16.219 1 98.81 115 VAL B C 1
ATOM 3004 O O . VAL B 1 115 ? 2.779 7.656 15.875 1 98.81 115 VAL B O 1
ATOM 3007 N N . ARG B 1 116 ? 1.161 7.578 17.453 1 98.44 116 ARG B N 1
ATOM 3008 C CA . ARG B 1 116 ? 2.086 7.328 18.547 1 98.44 116 ARG B CA 1
ATOM 3009 C C . ARG B 1 116 ? 2.904 6.066 18.312 1 98.44 116 ARG B C 1
ATOM 3011 O O . ARG B 1 116 ? 4.129 6.082 18.438 1 98.44 116 ARG B O 1
ATOM 3018 N N . THR B 1 117 ? 2.279 5.012 17.969 1 98.31 117 THR B N 1
ATOM 3019 C CA . THR B 1 117 ? 2.961 3.74 17.766 1 98.31 117 THR B CA 1
ATOM 3020 C C . THR B 1 117 ? 3.883 3.801 16.562 1 98.31 117 THR B C 1
ATOM 3022 O O . THR B 1 117 ? 4.957 3.193 16.547 1 98.31 117 THR B O 1
ATOM 3025 N N . THR B 1 118 ? 3.463 4.535 15.508 1 98.62 118 THR B N 1
ATOM 3026 C CA . THR B 1 118 ? 4.297 4.684 14.32 1 98.62 118 THR B CA 1
ATOM 3027 C C . THR B 1 118 ? 5.559 5.48 14.641 1 98.62 118 THR B C 1
ATOM 3029 O O . THR B 1 118 ? 6.664 5.074 14.281 1 98.62 118 THR B O 1
ATOM 3032 N N . VAL B 1 119 ? 5.406 6.566 15.352 1 98.44 119 VAL B N 1
ATOM 3033 C CA . VAL B 1 119 ? 6.547 7.395 15.727 1 98.44 119 VAL B CA 1
ATOM 3034 C C . VAL B 1 119 ? 7.504 6.586 16.594 1 98.44 119 VAL B C 1
ATOM 3036 O O . VAL B 1 119 ? 8.719 6.613 16.391 1 98.44 119 VAL B O 1
ATOM 3039 N N . LYS B 1 120 ? 6.961 5.844 17.5 1 97.69 120 LYS B N 1
ATOM 3040 C CA . LYS B 1 120 ? 7.785 5.023 18.391 1 97.69 120 LYS B CA 1
ATOM 3041 C C . LYS B 1 120 ? 8.547 3.963 17.594 1 97.69 120 LYS B C 1
ATOM 3043 O O . LYS B 1 120 ? 9.734 3.738 17.844 1 97.69 120 LYS B O 1
ATOM 3048 N N . ARG B 1 121 ? 7.879 3.314 16.719 1 97.25 121 ARG B N 1
ATOM 3049 C CA . ARG B 1 121 ? 8.508 2.289 15.883 1 97.25 121 ARG B CA 1
ATOM 3050 C C . ARG B 1 121 ? 9.672 2.867 15.086 1 97.25 121 ARG B C 1
ATOM 3052 O O . ARG B 1 121 ? 10.758 2.291 15.055 1 97.25 121 ARG B O 1
ATOM 3059 N N . ILE B 1 122 ? 9.492 4.016 14.461 1 96.69 122 ILE B N 1
ATOM 3060 C CA . ILE B 1 122 ? 10.508 4.645 13.625 1 96.69 122 ILE B CA 1
ATOM 3061 C C . ILE B 1 122 ? 11.68 5.094 14.492 1 96.69 122 ILE B C 1
ATOM 3063 O O . ILE B 1 122 ? 12.836 4.824 14.164 1 96.69 122 ILE B O 1
ATOM 306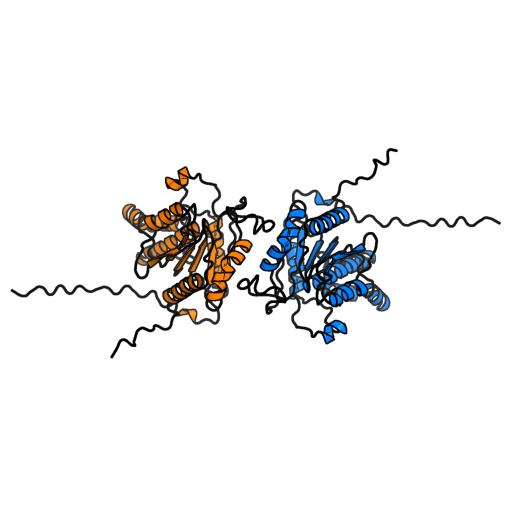7 N N . ASN B 1 123 ? 11.359 5.617 15.617 1 94.38 123 ASN B N 1
ATOM 3068 C CA . ASN B 1 123 ? 12.414 6.082 16.516 1 94.38 123 ASN B CA 1
ATOM 3069 C C . ASN B 1 123 ? 13.227 4.922 17.078 1 94.38 123 ASN B C 1
ATOM 3071 O O . ASN B 1 123 ? 14.453 5.012 17.172 1 94.38 123 ASN B O 1
ATOM 3075 N N . SER B 1 124 ? 12.547 3.879 17.391 1 94.88 124 SER B N 1
ATOM 3076 C CA . SER B 1 124 ? 13.211 2.719 17.969 1 94.88 124 SER B CA 1
ATOM 3077 C C . SER B 1 124 ? 14.117 2.031 16.953 1 94.88 124 SER B C 1
ATOM 3079 O O . SER B 1 124 ? 15.055 1.318 17.328 1 94.88 124 SER B O 1
ATOM 3081 N N . SER B 1 125 ? 13.859 2.26 15.734 1 92.75 125 SER B N 1
ATOM 3082 C CA . SER B 1 125 ? 14.664 1.64 14.68 1 92.75 125 SER B CA 1
ATOM 3083 C C . SER B 1 125 ? 15.797 2.555 14.242 1 92.75 125 SER B C 1
ATOM 3085 O O . SER B 1 125 ? 16.469 2.285 13.242 1 92.75 125 SER B O 1
ATOM 3087 N N . GLY B 1 126 ? 15.969 3.67 14.945 1 92.56 126 GLY B N 1
ATOM 3088 C CA . GLY B 1 126 ? 17.062 4.582 14.672 1 92.56 126 GLY B CA 1
ATOM 3089 C C . GLY B 1 126 ? 16.672 5.742 13.773 1 92.56 126 GLY B C 1
ATOM 3090 O O . GLY B 1 126 ? 17.484 6.625 13.492 1 92.56 126 GLY B O 1
ATOM 3091 N N . GLY B 1 127 ? 15.43 5.73 13.289 1 95 127 GLY B N 1
ATOM 3092 C CA . GLY B 1 127 ? 14.93 6.836 12.477 1 95 127 GLY B CA 1
ATOM 3093 C C . GLY B 1 127 ? 14.359 7.973 13.305 1 95 127 GLY B C 1
ATOM 3094 O O . GLY B 1 127 ? 14.398 7.93 14.539 1 95 127 GLY B O 1
ATOM 3095 N N . LYS B 1 128 ? 13.93 9.008 12.609 1 96.56 128 LYS B N 1
ATOM 3096 C CA . LYS B 1 128 ? 13.297 10.148 13.258 1 96.56 128 LYS B CA 1
ATOM 3097 C C . LYS B 1 128 ? 12.188 10.727 12.391 1 96.56 128 LYS B C 1
ATOM 3099 O O . LYS B 1 128 ? 12.391 11.008 11.203 1 96.56 128 LYS B O 1
ATOM 3104 N N . VAL B 1 129 ? 11.031 10.859 13 1 98.19 129 VAL B N 1
ATOM 3105 C CA . VAL B 1 129 ? 9.938 11.547 12.312 1 98.19 129 VAL B CA 1
ATOM 3106 C C . VAL B 1 129 ? 10.094 13.055 12.484 1 98.19 129 VAL B C 1
ATOM 3108 O O . VAL B 1 129 ? 10.109 13.555 13.617 1 98.19 129 VAL B O 1
ATOM 3111 N N . VAL B 1 130 ? 10.148 13.797 11.352 1 97.88 130 VAL B N 1
ATOM 3112 C CA . VAL B 1 130 ? 10.508 15.203 11.469 1 97.88 130 VAL B CA 1
ATOM 3113 C C . VAL B 1 130 ? 9.352 16.078 10.992 1 97.88 130 VAL B C 1
ATOM 3115 O O . VAL B 1 130 ? 9.328 17.281 11.242 1 97.88 130 VAL B O 1
ATOM 3118 N N . GLY B 1 131 ? 8.43 15.453 10.273 1 98.62 131 GLY B N 1
ATOM 3119 C CA . GLY B 1 131 ? 7.375 16.281 9.719 1 98.62 131 GLY B CA 1
ATOM 3120 C C . GLY B 1 131 ? 6.164 15.477 9.273 1 98.62 131 GLY B C 1
ATOM 3121 O O . GLY B 1 131 ? 6.098 14.266 9.492 1 98.62 131 GLY B O 1
ATOM 3122 N N . LEU B 1 132 ? 5.211 16.25 8.75 1 98.94 132 LEU B N 1
ATOM 3123 C CA . LEU B 1 132 ? 3.9 15.695 8.422 1 98.94 132 LEU B CA 1
ATOM 3124 C C . LEU B 1 132 ? 3.43 16.172 7.055 1 98.94 132 LEU B C 1
ATOM 3126 O O . LEU B 1 132 ? 3.691 17.312 6.664 1 98.94 132 LEU B O 1
ATOM 3130 N N . ILE B 1 133 ? 2.752 15.273 6.355 1 98.94 133 ILE B N 1
ATOM 3131 C CA . ILE B 1 133 ? 2.09 15.602 5.102 1 98.94 133 ILE B CA 1
ATOM 3132 C C . ILE B 1 133 ? 0.605 15.266 5.195 1 98.94 133 ILE B C 1
ATOM 3134 O O . ILE B 1 133 ? 0.238 14.172 5.621 1 98.94 133 ILE B O 1
ATOM 3138 N N . GLY B 1 134 ? -0.264 16.219 4.84 1 98.88 134 GLY B N 1
ATOM 3139 C CA . GLY B 1 134 ? -1.694 15.953 4.812 1 98.88 134 GLY B CA 1
ATOM 3140 C C . GLY B 1 134 ? -2.35 16.359 3.504 1 98.88 134 GLY B C 1
ATOM 3141 O O . GLY B 1 134 ? -1.992 17.375 2.916 1 98.88 134 GLY B O 1
ATOM 3142 N N . PHE B 1 135 ? -3.271 15.516 3.049 1 98.56 135 PHE B N 1
ATOM 3143 C CA . PHE B 1 135 ? -4.137 15.859 1.926 1 98.56 135 PHE B CA 1
ATOM 3144 C C . PHE B 1 135 ? -5.598 15.891 2.357 1 98.56 135 PHE B C 1
ATOM 3146 O O . PHE B 1 135 ? -6.102 14.922 2.924 1 98.56 135 PHE B O 1
ATOM 3153 N N . SER B 1 136 ? -6.32 16.984 1.99 1 97.31 136 SER B N 1
ATOM 3154 C CA . SER B 1 136 ? -7.75 17.078 2.281 1 97.31 136 SER B CA 1
ATOM 3155 C C . SER B 1 136 ? -8.031 16.766 3.746 1 97.31 136 SER B C 1
ATOM 3157 O O . SER B 1 136 ? -7.48 17.406 4.645 1 97.31 136 SER B O 1
ATOM 3159 N N . GLN B 1 137 ? -8.844 15.742 4.137 1 97.06 137 GLN B N 1
ATOM 3160 C CA . GLN B 1 137 ? -9.18 15.469 5.527 1 97.06 137 GLN B CA 1
ATOM 3161 C C . GLN B 1 137 ? -7.922 15.211 6.355 1 97.06 137 GLN B C 1
ATOM 3163 O O . GLN B 1 137 ? -7.887 15.516 7.551 1 97.06 137 GLN B O 1
ATOM 3168 N N . GLY B 1 138 ? -6.844 14.719 5.703 1 98.62 138 GLY B N 1
ATOM 3169 C CA . GLY B 1 138 ? -5.586 14.484 6.398 1 98.62 138 GLY B CA 1
ATOM 3170 C C . GLY B 1 138 ? -4.957 15.75 6.941 1 98.62 138 GLY B C 1
ATOM 3171 O O . GLY B 1 138 ? -4.148 15.695 7.871 1 98.62 138 GLY B O 1
ATOM 3172 N N . THR B 1 139 ? -5.328 16.891 6.414 1 98.75 139 THR B N 1
ATOM 3173 C CA . THR B 1 139 ? -4.754 18.156 6.871 1 98.75 139 THR B CA 1
ATOM 3174 C C . THR B 1 139 ? -5.297 18.531 8.25 1 98.75 139 THR B C 1
ATOM 3176 O O . THR B 1 139 ? -4.656 19.281 8.984 1 98.75 139 THR B O 1
ATOM 3179 N N . LYS B 1 140 ? -6.508 18.016 8.602 1 98.12 140 LYS B N 1
ATOM 3180 C CA . LYS B 1 140 ? -7.02 18.234 9.953 1 98.12 140 LYS B CA 1
ATOM 3181 C C . LYS B 1 140 ? -6.164 17.5 10.984 1 98.12 140 LYS B C 1
ATOM 3183 O O . LYS B 1 140 ? -5.941 18 12.086 1 98.12 140 LYS B O 1
ATOM 3188 N N . VAL B 1 141 ? -5.723 16.328 10.555 1 98.81 141 VAL B N 1
ATOM 3189 C CA . VAL B 1 141 ? -4.836 15.555 11.422 1 98.81 141 VAL B CA 1
ATOM 3190 C C . VAL B 1 141 ? -3.504 16.281 11.578 1 98.81 141 VAL B C 1
ATOM 3192 O O . VAL B 1 141 ? -3.008 16.453 12.695 1 98.81 141 VAL B O 1
ATOM 3195 N N . VAL B 1 142 ? -2.941 16.734 10.469 1 98.94 142 VAL B N 1
ATOM 3196 C CA . VAL B 1 142 ? -1.666 17.453 10.461 1 98.94 142 VAL B CA 1
ATOM 3197 C C . VAL B 1 142 ? -1.758 18.688 11.352 1 98.94 142 VAL B C 1
ATOM 3199 O O . VAL B 1 142 ? -0.881 18.922 12.188 1 98.94 142 VAL B O 1
ATOM 3202 N N . ALA B 1 143 ? -2.855 19.453 11.227 1 98.81 143 ALA B N 1
ATOM 3203 C CA . ALA B 1 143 ? -3.049 20.641 12.039 1 98.81 143 ALA B CA 1
ATOM 3204 C C . ALA B 1 143 ? -3.102 20.297 13.523 1 98.81 143 ALA B C 1
ATOM 3206 O O . ALA B 1 143 ? -2.484 20.969 14.352 1 98.81 143 ALA B O 1
ATOM 3207 N N . GLY B 1 144 ? -3.83 19.234 13.828 1 98.56 144 GLY B N 1
ATOM 3208 C CA . GLY B 1 144 ? -3.922 18.797 15.211 1 98.56 144 GLY B CA 1
ATOM 3209 C C . GLY B 1 144 ? -2.584 18.391 15.797 1 98.56 144 GLY B C 1
ATOM 3210 O O . GLY B 1 144 ? -2.273 18.734 16.938 1 98.56 144 GLY B O 1
ATOM 3211 N N . LEU B 1 145 ? -1.828 17.688 15.008 1 98.88 145 LEU B N 1
ATOM 3212 C CA . LEU B 1 145 ? -0.53 17.219 15.469 1 98.88 145 LEU B CA 1
ATOM 3213 C C . LEU B 1 145 ? 0.446 18.375 15.641 1 98.88 145 LEU B C 1
ATOM 3215 O O . LEU B 1 145 ? 1.215 18.406 16.609 1 98.88 145 LEU B O 1
ATOM 3219 N N . LEU B 1 146 ? 0.454 19.344 14.75 1 98.69 146 LEU B N 1
ATOM 3220 C CA . LEU B 1 146 ? 1.305 20.516 14.891 1 98.69 146 LEU B CA 1
ATOM 3221 C C . LEU B 1 146 ? 0.896 21.328 16.109 1 98.69 146 LEU B C 1
ATOM 3223 O O . LEU B 1 146 ? 1.753 21.812 16.859 1 98.69 146 LEU B O 1
ATOM 3227 N N . LYS B 1 147 ? -0.419 21.453 16.297 1 97.88 147 LYS B N 1
ATOM 3228 C CA . LYS B 1 147 ? -0.907 22.125 17.5 1 97.88 147 LYS B CA 1
ATOM 3229 C C . LYS B 1 147 ? -0.455 21.422 18.766 1 97.88 147 LYS B C 1
ATOM 3231 O O . LYS B 1 147 ? -0.035 22.062 19.734 1 97.88 147 LYS B O 1
ATOM 3236 N N . GLY B 1 148 ? -0.58 20.125 18.734 1 97.5 148 GLY B N 1
ATOM 3237 C CA . GLY B 1 148 ? -0.115 19.328 19.859 1 97.5 148 GLY B CA 1
ATOM 3238 C C . GLY B 1 148 ? 1.361 19.516 20.156 1 97.5 148 GLY B C 1
ATOM 3239 O O . GLY B 1 148 ? 1.761 19.609 21.312 1 97.5 148 GLY B O 1
ATOM 3240 N N . CYS B 1 149 ? 2.139 19.562 19.141 1 97.56 149 CYS B N 1
ATOM 3241 C CA . CYS B 1 149 ? 3.57 19.812 19.266 1 97.56 149 CYS B CA 1
ATOM 3242 C C . CYS B 1 149 ? 3.828 21.141 19.938 1 97.56 149 CYS B C 1
ATOM 3244 O O . CYS B 1 149 ? 4.66 21.25 20.844 1 97.56 149 CYS B O 1
ATOM 3246 N N . GLN B 1 150 ? 3.148 22.141 19.5 1 96.19 150 GLN B N 1
ATOM 3247 C CA . GLN B 1 150 ? 3.295 23.484 20.062 1 96.19 150 GLN B CA 1
ATOM 3248 C C . GLN B 1 150 ? 2.891 23.516 21.531 1 96.19 150 GLN B C 1
ATOM 3250 O O . GLN B 1 150 ? 3.574 24.125 22.359 1 96.19 150 GLN B O 1
ATOM 3255 N N . MET B 1 151 ? 1.855 22.812 21.812 1 95.19 151 MET B N 1
ATOM 3256 C CA . MET B 1 151 ? 1.372 22.766 23.188 1 95.19 151 MET B CA 1
ATOM 3257 C C . MET B 1 151 ? 2.344 21.984 24.078 1 95.19 151 MET B C 1
ATOM 3259 O O . MET B 1 151 ? 2.578 22.375 25.234 1 95.19 151 MET B O 1
ATOM 3263 N N . ARG B 1 152 ? 2.852 20.938 23.562 1 96.62 152 ARG B N 1
ATOM 3264 C CA . ARG B 1 152 ? 3.867 20.188 24.297 1 96.62 152 ARG B CA 1
ATOM 3265 C C . ARG B 1 152 ? 5.043 21.078 24.688 1 96.62 152 ARG B C 1
ATOM 3267 O O . ARG B 1 152 ? 5.496 21.062 25.828 1 96.62 152 ARG B O 1
ATOM 3274 N N . ARG B 1 153 ? 5.516 21.859 23.766 1 95.56 153 ARG B N 1
ATOM 3275 C CA . ARG B 1 153 ? 6.641 22.75 24 1 95.56 153 ARG B CA 1
ATOM 3276 C C . ARG B 1 153 ? 6.301 23.797 25.062 1 95.56 153 ARG B C 1
ATOM 3278 O O . ARG B 1 153 ? 7.117 24.094 25.938 1 95.56 153 ARG B O 1
ATOM 3285 N N . ALA B 1 154 ? 5.09 24.344 24.969 1 93.75 154 ALA B N 1
ATOM 3286 C CA . ALA B 1 154 ? 4.648 25.344 25.953 1 93.75 154 ALA B CA 1
ATOM 3287 C C . ALA B 1 154 ? 4.594 24.75 27.359 1 93.75 154 ALA B C 1
ATOM 3289 O O . ALA B 1 154 ? 5.012 25.391 28.328 1 93.75 154 ALA B O 1
ATOM 3290 N N . LEU B 1 155 ? 4.09 23.531 27.438 1 94 155 LEU B N 1
ATOM 3291 C CA . LEU B 1 155 ? 3.998 22.844 28.719 1 94 155 LEU B CA 1
ATOM 3292 C C . LEU B 1 155 ? 5.387 22.547 29.266 1 94 155 LEU B C 1
ATOM 3294 O O . LEU B 1 155 ? 5.637 22.719 30.469 1 94 155 LEU B O 1
ATOM 3298 N N . ALA B 1 156 ? 6.219 22.141 28.422 1 94.69 156 ALA B N 1
ATOM 3299 C CA . ALA B 1 156 ? 7.594 21.844 28.828 1 94.69 156 ALA B CA 1
ATOM 3300 C C . ALA B 1 156 ? 8.281 23.109 29.344 1 94.69 156 ALA B C 1
ATOM 3302 O O . ALA B 1 156 ? 9 23.078 30.344 1 94.69 156 ALA B O 1
ATOM 3303 N N . ASP B 1 157 ? 8.125 24.203 28.688 1 92.69 157 ASP B N 1
ATOM 3304 C CA . ASP B 1 157 ? 8.719 25.484 29.062 1 92.69 157 ASP B CA 1
ATOM 3305 C C . ASP B 1 157 ? 8.242 25.922 30.453 1 92.69 157 ASP B C 1
ATOM 3307 O O . ASP B 1 157 ? 8.961 26.625 31.156 1 92.69 157 ASP B O 1
ATOM 3311 N N . LYS B 1 158 ? 7.066 25.453 30.844 1 89.62 158 LYS B N 1
ATOM 3312 C CA . LYS B 1 158 ? 6.496 25.812 32.125 1 89.62 158 LYS B CA 1
ATOM 3313 C C . LYS B 1 158 ? 6.859 24.781 33.188 1 89.62 158 LYS B C 1
ATOM 3315 O O . LYS B 1 158 ? 6.348 24.828 34.312 1 89.62 158 LYS B O 1
ATOM 3320 N N . GLY B 1 159 ? 7.641 23.766 32.781 1 90.31 159 GLY B N 1
ATOM 3321 C CA . GLY B 1 159 ? 8.172 22.797 33.75 1 90.31 159 GLY B CA 1
ATOM 3322 C C . GLY B 1 159 ? 7.285 21.594 33.938 1 90.31 159 GLY B C 1
ATOM 3323 O O . GLY B 1 159 ? 7.5 20.781 34.844 1 90.31 159 GLY B O 1
ATOM 3324 N N . ALA B 1 160 ? 6.258 21.5 33.062 1 90.12 160 ALA B N 1
ATOM 3325 C CA . ALA B 1 160 ? 5.375 20.328 33.156 1 90.12 160 ALA B CA 1
ATOM 3326 C C . ALA B 1 160 ? 6.062 19.078 32.625 1 90.12 160 ALA B C 1
ATOM 3328 O O . ALA B 1 160 ? 6.965 19.172 31.781 1 90.12 160 ALA B O 1
ATOM 3329 N N . ASP B 1 161 ? 5.73 17.922 33.156 1 91.12 161 ASP B N 1
ATOM 3330 C CA . ASP B 1 161 ? 6.184 16.641 32.625 1 91.12 161 ASP B CA 1
ATOM 3331 C C . ASP B 1 161 ? 5.461 16.328 31.312 1 91.12 161 ASP B C 1
ATOM 3333 O O . ASP B 1 161 ? 4.25 16.109 31.297 1 91.12 161 ASP B O 1
ATOM 3337 N N . VAL B 1 162 ? 6.168 16.281 30.172 1 95 162 VAL B N 1
ATOM 3338 C CA . VAL B 1 162 ? 5.555 16.047 28.859 1 95 162 VAL B CA 1
ATOM 3339 C C . VAL B 1 162 ? 6.059 14.734 28.266 1 95 162 VAL B C 1
ATOM 3341 O O . VAL B 1 162 ? 6.043 14.555 27.047 1 95 162 VAL B O 1
ATOM 3344 N N . THR B 1 163 ? 6.441 13.766 29.078 1 94.06 163 THR B N 1
ATOM 3345 C CA . THR B 1 163 ? 6.996 12.492 28.641 1 94.06 163 THR B CA 1
ATOM 3346 C C . THR B 1 163 ? 5.973 11.711 27.812 1 94.06 163 THR B C 1
ATOM 3348 O O . THR B 1 163 ? 6.324 11.047 26.844 1 94.06 163 THR B O 1
ATOM 3351 N N . GLU B 1 164 ? 4.73 11.852 28.203 1 94.19 164 GLU B N 1
ATOM 3352 C CA . GLU B 1 164 ? 3.664 11.117 27.531 1 94.19 164 GLU B CA 1
ATOM 3353 C C . GLU B 1 164 ? 3.387 11.688 26.156 1 94.19 164 GLU B C 1
ATOM 3355 O O . GLU B 1 164 ? 2.684 11.07 25.344 1 94.19 164 GLU B O 1
ATOM 3360 N N . LEU B 1 165 ? 3.982 12.883 25.891 1 97.44 165 LEU B N 1
ATOM 3361 C CA . LEU B 1 165 ? 3.746 13.562 24.609 1 97.44 165 LEU B CA 1
ATOM 3362 C C . LEU B 1 165 ? 4.992 13.531 23.734 1 97.44 165 LEU B C 1
ATOM 3364 O O . LEU B 1 165 ? 5.113 14.305 22.781 1 97.44 165 LEU B O 1
ATOM 3368 N N . ASP B 1 166 ? 5.902 12.57 23.984 1 95.88 166 ASP B N 1
ATOM 3369 C CA . ASP B 1 166 ? 7.207 12.531 23.328 1 95.88 166 ASP B CA 1
ATOM 3370 C C . ASP B 1 166 ? 7.059 12.297 21.828 1 95.88 166 ASP B C 1
ATOM 3372 O O . ASP B 1 166 ? 7.922 12.695 21.031 1 95.88 166 ASP B O 1
ATOM 3376 N N . HIS B 1 167 ? 5.953 11.695 21.391 1 96.94 167 HIS B N 1
ATOM 3377 C CA . HIS B 1 167 ? 5.75 11.398 19.984 1 96.94 167 HIS B CA 1
ATOM 3378 C C . HIS B 1 167 ? 5.41 12.664 19.203 1 96.94 167 HIS B C 1
ATOM 3380 O O . HIS B 1 167 ? 5.477 12.672 17.969 1 96.94 167 HIS B O 1
ATOM 3386 N N . LEU B 1 168 ? 5.055 13.734 19.891 1 98.19 168 LEU B N 1
ATOM 3387 C CA . LEU B 1 168 ? 4.66 14.992 19.25 1 98.19 168 LEU B CA 1
ATOM 3388 C C . LEU B 1 168 ? 5.855 15.93 19.125 1 98.19 168 LEU B C 1
ATOM 3390 O O . LEU B 1 168 ? 5.938 16.938 19.828 1 98.19 168 LEU B O 1
ATOM 3394 N N . ASN B 1 169 ? 6.754 15.688 18.281 1 97.44 169 ASN B N 1
ATOM 3395 C CA . ASN B 1 169 ? 7.961 16.469 18.031 1 97.44 169 ASN B CA 1
ATOM 3396 C C . ASN B 1 169 ? 8.242 16.625 16.547 1 97.44 169 ASN B C 1
ATOM 3398 O O . ASN B 1 169 ? 9.164 16 16.016 1 97.44 169 ASN B O 1
ATOM 3402 N N . PHE B 1 170 ? 7.52 17.469 15.914 1 98.31 170 PHE B N 1
ATOM 3403 C CA . PHE B 1 170 ? 7.602 17.703 14.477 1 98.31 170 PHE B CA 1
ATOM 3404 C C . PHE B 1 170 ? 8.125 19.094 14.18 1 98.31 170 PHE B C 1
ATOM 3406 O O . PHE B 1 170 ? 7.836 20.047 14.906 1 98.31 170 PHE B O 1
ATOM 3413 N N . ALA B 1 171 ? 8.828 19.234 13.047 1 97.81 171 ALA B N 1
ATOM 3414 C CA . ALA B 1 171 ? 9.453 20.5 12.68 1 97.81 171 ALA B CA 1
ATOM 3415 C C . ALA B 1 171 ? 8.625 21.234 11.625 1 97.81 171 ALA B C 1
ATOM 3417 O O . ALA B 1 171 ? 8.727 22.453 11.492 1 97.81 171 ALA B O 1
ATOM 3418 N N . LEU B 1 172 ? 7.805 20.469 10.883 1 98.69 172 LEU B N 1
ATOM 3419 C CA . LEU B 1 172 ? 7.117 21.094 9.766 1 98.69 172 LEU B CA 1
ATOM 3420 C C . LEU B 1 172 ? 5.895 20.281 9.344 1 98.69 172 LEU B C 1
ATOM 3422 O O . LEU B 1 172 ? 5.758 19.125 9.734 1 98.69 172 LEU B O 1
ATOM 3426 N N . GLY B 1 173 ? 4.973 20.938 8.656 1 98.88 173 GLY B N 1
ATOM 3427 C CA . GLY B 1 173 ? 3.844 20.281 8.016 1 98.88 173 GLY B CA 1
ATOM 3428 C C . GLY B 1 173 ? 3.594 20.766 6.602 1 98.88 173 GLY B C 1
ATOM 3429 O O . GLY B 1 173 ? 3.77 21.938 6.297 1 98.88 173 GLY B O 1
ATOM 3430 N N . LEU B 1 174 ? 3.238 19.797 5.738 1 98.94 174 LEU B N 1
ATOM 3431 C CA . LEU B 1 174 ? 2.703 20.109 4.414 1 98.94 174 LEU B CA 1
ATOM 3432 C C . LEU B 1 174 ? 1.203 19.844 4.359 1 98.94 174 LEU B C 1
ATOM 3434 O O . LEU B 1 174 ? 0.75 18.75 4.699 1 98.94 174 LEU B O 1
ATOM 3438 N N . SER B 1 175 ? 0.465 20.844 4.035 1 98.88 175 SER B N 1
ATOM 3439 C CA . SER B 1 175 ? -0.988 20.766 3.924 1 98.88 175 SER B CA 1
ATOM 3440 C C . SER B 1 175 ? -1.449 21.047 2.498 1 98.88 175 SER B C 1
ATOM 3442 O O . SER B 1 175 ? -1.382 22.188 2.031 1 98.88 175 SER B O 1
ATOM 3444 N N . VAL B 1 176 ? -1.967 20.016 1.826 1 98.69 176 VAL B N 1
ATOM 3445 C CA . VAL B 1 176 ? -2.395 20.156 0.439 1 98.69 176 VAL B CA 1
ATOM 3446 C C . VAL B 1 176 ? -3.916 20.078 0.355 1 98.69 176 VAL B C 1
ATOM 3448 O O . VAL B 1 176 ? -4.516 19.094 0.804 1 98.69 176 VAL B O 1
ATOM 3451 N N . CYS B 1 177 ? -4.566 21.109 -0.24 1 97.88 177 CYS B N 1
ATOM 3452 C CA . CYS B 1 177 ? -6.016 21.188 -0.372 1 97.88 177 CYS B CA 1
ATOM 3453 C C . CYS B 1 177 ? -6.703 20.922 0.966 1 97.88 177 CYS B C 1
ATOM 3455 O O . CYS B 1 177 ? -7.488 19.984 1.099 1 97.88 177 CYS B O 1
ATOM 3457 N N . GLY B 1 178 ? -6.418 21.859 1.912 1 97.38 178 GLY B N 1
ATOM 3458 C CA . GLY B 1 178 ? -6.809 21.703 3.305 1 97.38 178 GLY B CA 1
ATOM 3459 C C . GLY B 1 178 ? -8.305 21.562 3.49 1 97.38 178 GLY B C 1
ATOM 3460 O O . GLY B 1 178 ? -9.094 22.109 2.723 1 97.38 178 GLY B O 1
ATOM 3461 N N . SER B 1 179 ? -8.648 20.812 4.562 1 94.62 179 SER B N 1
ATOM 3462 C CA . SER B 1 179 ? -10.039 20.625 4.965 1 94.62 179 SER B CA 1
ATOM 3463 C C . SER B 1 179 ? -10.484 21.719 5.926 1 94.62 179 SER B C 1
ATOM 3465 O O . SER B 1 179 ? -9.758 22.688 6.152 1 94.62 179 SER B O 1
ATOM 3467 N N . TYR B 1 180 ? -11.758 21.625 6.469 1 93.75 180 TYR B N 1
ATOM 3468 C CA . TYR B 1 180 ? -12.422 22.656 7.281 1 93.75 180 TYR B CA 1
ATOM 3469 C C . TYR B 1 180 ? -11.953 22.578 8.727 1 93.75 180 TYR B C 1
ATOM 3471 O O . TYR B 1 180 ? -11.5 21.531 9.188 1 93.75 180 TYR B O 1
ATOM 3479 N N . PRO B 1 181 ? -11.93 23.703 9.414 1 94.5 181 PRO B N 1
ATOM 3480 C CA . PRO B 1 181 ? -11.641 23.719 10.844 1 94.5 181 PRO B CA 1
ATOM 3481 C C . PRO B 1 181 ? -12.727 23.047 11.68 1 94.5 181 PRO B C 1
ATOM 3483 O O . PRO B 1 181 ? -13.859 22.875 11.211 1 94.5 181 PRO B O 1
ATOM 3486 N N . PRO B 1 182 ? -12.477 22.688 12.938 1 94.94 182 PRO B N 1
ATOM 3487 C CA . PRO B 1 182 ? -11.203 22.875 13.633 1 94.94 182 PRO B CA 1
ATOM 3488 C C . PRO B 1 182 ? -10.227 21.734 13.406 1 94.94 182 PRO B C 1
ATOM 3490 O O . PRO B 1 182 ? -10.594 20.703 12.828 1 94.94 182 PRO B O 1
ATOM 3493 N N . PRO B 1 183 ? -8.891 21.859 13.844 1 96.56 183 PRO B N 1
ATOM 3494 C CA . PRO B 1 183 ? -7.93 20.75 13.867 1 96.56 183 PRO B CA 1
ATOM 3495 C C . PRO B 1 183 ? -8.375 19.594 14.766 1 96.56 183 PRO B C 1
ATOM 3497 O O . PRO B 1 183 ? -9.188 19.797 15.672 1 96.56 183 PRO B O 1
ATOM 3500 N N . LEU B 1 184 ? -7.883 18.406 14.469 1 97.12 184 LEU B N 1
ATOM 3501 C CA . LEU B 1 184 ? -8.102 17.266 15.344 1 97.12 184 LEU B CA 1
ATOM 3502 C C . LEU B 1 184 ? -7 17.156 16.391 1 97.12 184 LEU B C 1
ATOM 3504 O O . LEU B 1 184 ? -5.938 16.578 16.125 1 97.12 184 LEU B O 1
ATOM 3508 N N . ILE B 1 185 ? -7.309 17.609 17.594 1 96.81 185 ILE B N 1
ATOM 3509 C CA . ILE B 1 185 ? -6.309 17.703 18.656 1 96.81 185 ILE B CA 1
ATOM 3510 C C . ILE B 1 185 ? -6.211 16.359 19.375 1 96.81 185 ILE B C 1
ATOM 3512 O O . ILE B 1 185 ? -7.227 15.781 19.781 1 96.81 185 ILE B O 1
ATOM 3516 N N . PRO B 1 186 ? -4.977 15.828 19.531 1 97.81 186 PRO B N 1
ATOM 3517 C CA . PRO B 1 186 ? -4.84 14.578 20.266 1 97.81 186 PRO B CA 1
ATOM 3518 C C . PRO B 1 186 ? -5.355 14.688 21.703 1 97.81 186 PRO B C 1
ATOM 3520 O O . PRO B 1 186 ? -5.031 15.641 22.422 1 97.81 186 PRO B O 1
ATOM 3523 N N . PRO B 1 187 ? -6.125 13.695 22.141 1 96.75 187 PRO B N 1
ATOM 3524 C CA . PRO B 1 187 ? -6.672 13.742 23.5 1 96.75 187 PRO B CA 1
ATOM 3525 C C . PRO B 1 187 ? -5.586 13.789 24.578 1 96.75 187 PRO B C 1
ATOM 3527 O O . PRO B 1 187 ? -5.797 14.359 25.641 1 96.75 187 PRO B O 1
ATOM 3530 N N . SER B 1 188 ? -4.473 13.242 24.312 1 96.81 188 SER B N 1
ATOM 3531 C CA . SER B 1 188 ? -3.389 13.258 25.281 1 96.81 188 SER B CA 1
ATOM 3532 C C . SER B 1 188 ? -2.91 14.68 25.562 1 96.81 188 SER B C 1
ATOM 3534 O O . SER B 1 188 ? -2.436 14.984 26.656 1 96.81 188 SER B O 1
ATOM 3536 N N . VAL B 1 189 ? -3.025 15.508 24.594 1 95.38 189 VAL B N 1
ATOM 3537 C CA . VAL B 1 189 ? -2.633 16.906 24.734 1 95.38 189 VAL B CA 1
ATOM 3538 C C . VAL B 1 189 ? -3.609 17.625 25.656 1 95.38 189 VAL B C 1
ATOM 3540 O O . VAL B 1 189 ? -3.195 18.359 26.562 1 95.38 189 VAL B O 1
ATOM 3543 N N . THR B 1 190 ? -4.887 17.391 25.422 1 92.06 190 THR B N 1
ATOM 3544 C CA . THR B 1 190 ? -5.918 17.984 26.281 1 92.06 190 THR B CA 1
ATOM 3545 C C . THR B 1 190 ? -5.762 17.5 27.719 1 92.06 190 THR B C 1
ATOM 3547 O O . THR B 1 190 ? -5.891 18.281 28.656 1 92.06 190 THR B O 1
ATOM 3550 N N . ALA B 1 191 ? -5.453 16.297 27.859 1 93.88 191 ALA B N 1
ATOM 3551 C CA . ALA B 1 191 ? -5.258 15.734 29.188 1 93.88 191 ALA B CA 1
ATOM 3552 C C . ALA B 1 191 ? -4.047 16.359 29.875 1 93.88 191 ALA B C 1
ATOM 3554 O O . ALA B 1 191 ? -4.09 16.641 31.078 1 93.88 191 ALA B O 1
ATOM 3555 N N . ALA B 1 192 ? -3.016 16.547 29.156 1 94 192 ALA B N 1
ATOM 3556 C CA . ALA B 1 192 ? -1.804 17.141 29.703 1 94 192 ALA B CA 1
ATOM 3557 C C . ALA B 1 192 ? -2.047 18.594 30.125 1 94 192 ALA B C 1
ATOM 3559 O O . ALA B 1 192 ? -1.532 19.031 31.156 1 94 192 ALA B O 1
ATOM 3560 N N . LEU B 1 193 ? -2.814 19.266 29.406 1 91.25 193 LEU B N 1
ATOM 3561 C CA . LEU B 1 193 ? -3.164 20.641 29.734 1 91.25 193 LEU B CA 1
ATOM 3562 C C . LEU B 1 193 ? -3.945 20.703 31.047 1 91.25 193 LEU B C 1
ATOM 3564 O O . LEU B 1 193 ? -3.68 21.562 31.891 1 91.25 193 LEU B O 1
ATOM 3568 N N . GLU B 1 194 ? -4.832 19.797 31.156 1 89.5 194 GLU B N 1
ATOM 3569 C CA . GLU B 1 194 ? -5.66 19.734 32.375 1 89.5 194 GLU B CA 1
ATOM 3570 C C . GLU B 1 194 ? -4.832 19.375 33.594 1 89.5 194 GLU B C 1
ATOM 3572 O O . GLU B 1 194 ? -5.102 19.844 34.688 1 89.5 194 GLU B O 1
ATOM 3577 N N . ALA B 1 195 ? -3.789 18.609 33.344 1 90.25 195 ALA B N 1
ATOM 3578 C CA . ALA B 1 195 ? -2.959 18.109 34.438 1 90.25 195 ALA B CA 1
ATOM 3579 C C . ALA B 1 195 ? -1.858 19.109 34.781 1 90.25 195 ALA B C 1
ATOM 3581 O O . ALA B 1 195 ? -1.176 18.969 35.812 1 90.25 195 ALA B O 1
ATOM 3582 N N . SER B 1 196 ? -1.552 20.109 34.062 1 87.5 196 SER B N 1
ATOM 3583 C CA . SER B 1 196 ? -0.398 21 34.156 1 87.5 196 SER B CA 1
ATOM 3584 C C . SER B 1 196 ? -0.54 21.984 35.312 1 87.5 196 SER B C 1
ATOM 3586 O O . SER B 1 196 ? 0.432 22.625 35.719 1 87.5 196 SER B O 1
ATOM 3588 N N . GLY B 1 197 ? -1.711 22.156 35.969 1 84.75 197 GLY B N 1
ATOM 3589 C CA . GLY B 1 197 ? -1.914 23.125 37.062 1 84.75 197 GLY B CA 1
ATOM 3590 C C . GLY B 1 197 ? -2.1 24.547 36.562 1 84.75 197 GLY B C 1
ATOM 3591 O O . GLY B 1 197 ? -2.191 25.469 37.344 1 84.75 197 GLY B O 1
ATOM 3592 N N . MET B 1 198 ? -2.104 24.703 35.25 1 85.56 198 MET B N 1
ATOM 3593 C CA . MET B 1 198 ? -2.338 26.031 34.656 1 85.56 198 MET B CA 1
ATOM 3594 C C . MET B 1 198 ? -3.75 26.516 34.969 1 85.56 198 MET B C 1
ATOM 3596 O O . MET B 1 198 ? -4.664 25.703 35.125 1 85.56 198 MET B O 1
ATOM 3600 N N . SER B 1 199 ? -3.84 27.875 35.031 1 89.19 199 SER B N 1
ATOM 3601 C CA . SER B 1 199 ? -5.168 28.453 35.219 1 89.19 199 SER B CA 1
ATOM 3602 C C . SER B 1 199 ? -6.043 28.234 34 1 89.19 199 SER B C 1
ATOM 3604 O O . SER B 1 199 ? -5.535 27.953 32.906 1 89.19 199 SER B O 1
ATOM 3606 N N . GLU B 1 200 ? -7.297 28.297 34.188 1 89.12 200 GLU B N 1
ATOM 3607 C CA . GLU B 1 200 ? -8.234 28.172 33.062 1 89.12 200 GLU B CA 1
ATOM 3608 C C . GLU B 1 200 ? -7.945 29.203 31.984 1 89.12 200 GLU B C 1
ATOM 3610 O O . GLU B 1 200 ? -8.047 28.906 30.797 1 89.12 200 GLU B O 1
ATOM 3615 N N . GLU B 1 201 ? -7.613 30.391 32.438 1 91.12 201 GLU B N 1
ATOM 3616 C CA . GLU B 1 201 ? -7.309 31.469 31.516 1 91.12 201 GLU B CA 1
ATOM 3617 C C . GLU B 1 201 ? -6.055 31.172 30.703 1 91.12 201 GLU B C 1
ATOM 3619 O O . GLU B 1 201 ? -6.02 31.406 29.484 1 91.12 201 GLU B O 1
ATOM 3624 N N . GLU B 1 202 ? -5.07 30.609 31.312 1 88 202 GLU B N 1
ATOM 3625 C CA . GLU B 1 202 ? -3.828 30.25 30.641 1 88 202 GLU B CA 1
ATOM 3626 C C . GLU B 1 202 ? -4.059 29.125 29.625 1 88 202 GLU B C 1
ATOM 3628 O O . GLU B 1 202 ? -3.508 29.172 28.516 1 88 202 GLU B O 1
ATOM 3633 N N . ARG B 1 203 ? -4.797 28.156 30.031 1 87.69 203 ARG B N 1
ATOM 3634 C CA . ARG B 1 203 ? -5.117 27.047 29.141 1 87.69 203 ARG B CA 1
ATOM 3635 C C . ARG B 1 203 ? -5.879 27.531 27.906 1 87.69 203 ARG B C 1
ATOM 3637 O O . ARG B 1 203 ? -5.594 27.094 26.797 1 87.69 203 ARG B O 1
ATOM 3644 N N . LYS B 1 204 ? -6.809 28.406 28.156 1 88.06 204 LYS B N 1
ATOM 3645 C CA . LYS B 1 204 ? -7.602 28.953 27.062 1 88.06 204 LYS B CA 1
ATOM 3646 C C . LYS B 1 204 ? -6.727 29.75 26.094 1 88.06 204 LYS B C 1
ATOM 3648 O O . LYS B 1 204 ? -6.934 29.688 24.875 1 88.06 204 LYS B O 1
ATOM 3653 N N . GLU B 1 205 ? -5.828 30.484 26.625 1 88.88 205 GLU B N 1
ATOM 3654 C CA . GLU B 1 205 ? -4.914 31.266 25.797 1 88.88 205 GLU B CA 1
ATOM 3655 C C . GLU B 1 205 ? -4.047 30.344 24.938 1 88.88 205 GLU B C 1
ATOM 3657 O O . GLU B 1 205 ? -3.809 30.641 23.766 1 88.88 205 GLU B O 1
ATOM 3662 N N . LEU B 1 206 ? -3.551 29.281 25.531 1 87.19 206 LEU B N 1
ATOM 3663 C CA . LEU B 1 206 ? -2.727 28.328 24.797 1 87.19 206 LEU B CA 1
ATOM 3664 C C . LEU B 1 206 ? -3.529 27.641 23.688 1 87.19 206 LEU B C 1
ATOM 3666 O O . LEU B 1 206 ? -3.021 27.438 22.594 1 87.19 206 LEU B O 1
ATOM 3670 N N . LEU B 1 207 ? -4.766 27.328 24 1 87.44 207 LEU B N 1
ATOM 3671 C CA . LEU B 1 207 ? -5.641 26.656 23.031 1 87.44 207 LEU B CA 1
ATOM 3672 C C . LEU B 1 207 ? -6.027 27.609 21.906 1 87.44 207 LEU B C 1
ATOM 3674 O O . LEU B 1 207 ? -6.223 27.188 20.766 1 87.44 207 LEU B O 1
ATOM 3678 N N . ALA B 1 208 ? -6.055 28.891 22.188 1 90.62 208 ALA B N 1
ATOM 3679 C CA . ALA B 1 208 ? -6.492 29.891 21.219 1 90.62 208 ALA B CA 1
ATOM 3680 C C . ALA B 1 208 ? -5.34 30.328 20.312 1 90.62 208 ALA B C 1
ATOM 3682 O O . ALA B 1 208 ? -5.562 30.875 19.234 1 90.62 208 ALA B O 1
ATOM 3683 N N . LYS B 1 209 ? -4.133 30.125 20.812 1 94.75 209 LYS B N 1
ATOM 3684 C CA . LYS B 1 209 ? -2.975 30.547 20.031 1 94.75 209 LYS B CA 1
ATOM 3685 C C . LYS B 1 209 ? -2.898 29.781 18.719 1 94.75 209 LYS B C 1
ATOM 3687 O O . LYS B 1 209 ? -3.08 28.562 18.688 1 94.75 209 LYS B O 1
ATOM 3692 N N . LYS B 1 210 ? -2.631 30.453 17.641 1 98 210 LYS B N 1
ATOM 3693 C CA . LYS B 1 210 ? -2.52 29.859 16.312 1 98 210 LYS B CA 1
ATOM 3694 C C . LYS B 1 210 ? -1.235 29.047 16.188 1 98 210 LYS B C 1
ATOM 3696 O O . LYS B 1 210 ? -0.284 29.25 16.938 1 98 210 LYS B O 1
ATOM 3701 N N . ILE B 1 211 ? -1.238 28.125 15.289 1 98.5 211 ILE B N 1
ATOM 3702 C CA . ILE B 1 211 ? -0.073 27.297 15.008 1 98.5 211 ILE B CA 1
ATOM 3703 C C . ILE B 1 211 ? 1.035 28.156 14.398 1 98.5 211 ILE B C 1
ATOM 3705 O O . ILE B 1 211 ? 0.847 28.766 13.352 1 98.5 211 ILE B O 1
ATOM 3709 N N . GLU B 1 212 ? 2.141 28.172 15.07 1 98.31 212 GLU B N 1
ATOM 3710 C CA . GLU B 1 212 ? 3.271 28.984 14.617 1 98.31 212 GLU B CA 1
ATOM 3711 C C . GLU B 1 212 ? 4.355 28.109 14 1 98.31 212 GLU B C 1
ATOM 3713 O O . GLU B 1 212 ? 5.27 28.609 13.344 1 98.31 212 GLU B O 1
ATOM 3718 N N . LEU B 1 213 ? 4.258 26.781 14.164 1 98.25 213 LEU B N 1
ATOM 3719 C CA . LEU B 1 213 ? 5.211 25.875 13.523 1 98.25 213 LEU B CA 1
ATOM 3720 C C . LEU B 1 213 ? 5.129 26 12.008 1 98.25 213 LEU B C 1
ATOM 3722 O O . LEU B 1 213 ? 4.051 26.234 11.453 1 98.25 213 LEU B O 1
ATOM 3726 N N . PRO B 1 214 ? 6.277 25.828 11.344 1 98.62 214 PRO B N 1
ATOM 3727 C CA . PRO B 1 214 ? 6.305 25.969 9.883 1 98.62 214 PRO B CA 1
ATOM 3728 C C . PRO B 1 214 ? 5.34 25.016 9.18 1 98.62 214 PRO B C 1
ATOM 3730 O O . PRO B 1 214 ? 5.348 23.812 9.453 1 98.62 214 PRO B O 1
ATOM 3733 N N . ALA B 1 215 ? 4.477 25.547 8.344 1 98.88 215 ALA B N 1
ATOM 3734 C CA . ALA B 1 215 ? 3.566 24.766 7.512 1 98.88 215 ALA B CA 1
ATOM 3735 C C . ALA B 1 215 ? 3.477 25.344 6.102 1 98.88 215 ALA B C 1
ATOM 3737 O O . ALA B 1 215 ? 3.438 26.562 5.926 1 98.88 215 ALA B O 1
ATOM 3738 N N . PHE B 1 216 ? 3.578 24.5 5.113 1 98.88 216 PHE B N 1
ATOM 3739 C CA . PHE B 1 216 ? 3.383 24.875 3.717 1 98.88 216 PHE B CA 1
ATOM 3740 C C . PHE B 1 216 ? 1.983 24.484 3.248 1 98.88 216 PHE B C 1
ATOM 3742 O O . PHE B 1 216 ? 1.641 23.312 3.195 1 98.88 216 PHE B O 1
ATOM 3749 N N . HIS B 1 217 ? 1.207 25.516 2.941 1 98.88 217 HIS B N 1
ATOM 3750 C CA . HIS B 1 217 ? -0.169 25.297 2.514 1 98.88 217 HIS B CA 1
ATOM 3751 C C . HIS B 1 217 ? -0.312 25.453 1.005 1 98.88 217 HIS B C 1
ATOM 3753 O O . HIS B 1 217 ? 0.105 26.469 0.443 1 98.88 217 HIS B O 1
ATOM 3759 N N . VAL B 1 218 ? -0.931 24.406 0.375 1 98.81 218 VAL B N 1
ATOM 3760 C CA . VAL B 1 218 ? -1.273 24.484 -1.042 1 98.81 218 VAL B CA 1
ATOM 3761 C C . VAL B 1 218 ? -2.791 24.562 -1.203 1 98.81 218 VAL B C 1
ATOM 3763 O O . VAL B 1 218 ? -3.518 23.672 -0.738 1 98.81 218 VAL B O 1
ATOM 3766 N N . GLN B 1 219 ? -3.221 25.609 -1.811 1 98 219 GLN B N 1
ATOM 3767 C CA . GLN B 1 219 ? -4.625 25.797 -2.156 1 98 219 GLN B CA 1
ATOM 3768 C C . GLN B 1 219 ? -4.828 25.781 -3.67 1 98 219 GLN B C 1
ATOM 3770 O O . GLN B 1 219 ? -4.184 26.547 -4.395 1 98 219 GLN B O 1
ATOM 3775 N N . GLY B 1 220 ? -5.727 24.859 -4.133 1 96.94 220 GLY B N 1
ATOM 3776 C CA . GLY B 1 220 ? -6.082 24.859 -5.543 1 96.94 220 GLY B CA 1
ATOM 3777 C C . GLY B 1 220 ? -7.094 25.938 -5.898 1 96.94 220 GLY B C 1
ATOM 3778 O O . GLY B 1 220 ? -8.172 26 -5.312 1 96.94 220 GLY B O 1
ATOM 3779 N N . LEU B 1 221 ? -6.762 26.656 -6.855 1 96.5 221 LEU B N 1
ATOM 3780 C CA . LEU B 1 221 ? -7.633 27.75 -7.262 1 96.5 221 LEU B CA 1
ATOM 3781 C C . LEU B 1 221 ? -8.961 27.234 -7.805 1 96.5 221 LEU B C 1
ATOM 3783 O O . LEU B 1 221 ? -9.984 27.891 -7.695 1 96.5 221 LEU B O 1
ATOM 3787 N N . GLN B 1 222 ? -8.992 26.016 -8.367 1 95.38 222 GLN B N 1
ATOM 3788 C CA . GLN B 1 222 ? -10.195 25.422 -8.938 1 95.38 222 GLN B CA 1
ATOM 3789 C C . GLN B 1 222 ? -10.781 24.359 -8.008 1 95.38 222 GLN B C 1
ATOM 3791 O O . GLN B 1 222 ? -11.625 23.562 -8.422 1 95.38 222 GLN B O 1
ATOM 3796 N N . ASP B 1 223 ? -10.297 24.297 -6.801 1 94.94 223 ASP B N 1
ATOM 3797 C CA . ASP B 1 223 ? -10.797 23.359 -5.793 1 94.94 223 ASP B CA 1
ATOM 3798 C C . ASP B 1 223 ? -12.164 23.812 -5.266 1 94.94 223 ASP B C 1
ATOM 3800 O O . ASP B 1 223 ? -12.289 24.891 -4.684 1 94.94 223 ASP B O 1
ATOM 3804 N N . GLN B 1 224 ? -13.203 22.969 -5.402 1 92.06 224 GLN B N 1
ATOM 3805 C CA . GLN B 1 224 ? -14.547 23.312 -4.953 1 92.06 224 GLN B CA 1
ATOM 3806 C C . GLN B 1 224 ? -14.594 23.469 -3.438 1 92.06 224 GLN B C 1
ATOM 3808 O O . GLN B 1 224 ? -15.492 24.141 -2.91 1 92.06 224 GLN B O 1
ATOM 3813 N N . TRP B 1 225 ? -13.562 22.938 -2.744 1 91.94 225 TRP B N 1
ATOM 3814 C CA . TRP B 1 225 ? -13.531 23 -1.286 1 91.94 225 TRP B CA 1
ATOM 3815 C C . TRP B 1 225 ? -12.5 24.016 -0.806 1 91.94 225 TRP B C 1
ATOM 3817 O O . TRP B 1 225 ? -12.078 23.984 0.355 1 91.94 225 TRP B O 1
ATOM 3827 N N . LYS B 1 226 ? -12.062 24.859 -1.662 1 95.56 226 LYS B N 1
ATOM 3828 C CA . LYS B 1 226 ? -11.039 25.844 -1.331 1 95.56 226 LYS B CA 1
ATOM 3829 C C . LYS B 1 226 ? -11.422 26.656 -0.097 1 95.56 226 LYS B C 1
ATOM 3831 O O . LYS B 1 226 ? -10.57 27 0.719 1 95.56 226 LYS B O 1
ATOM 3836 N N . TRP B 1 227 ? -12.711 26.922 0.081 1 94.06 227 TRP B N 1
ATOM 3837 C CA . TRP B 1 227 ? -13.203 27.719 1.203 1 94.06 227 TRP B CA 1
ATOM 3838 C C . TRP B 1 227 ? -12.898 27.031 2.529 1 94.06 227 TRP B C 1
ATOM 3840 O O . TRP B 1 227 ? -12.617 27.688 3.529 1 94.06 227 TRP B O 1
ATOM 3850 N N . ALA B 1 228 ? -12.945 25.75 2.549 1 94.19 228 ALA B N 1
ATOM 3851 C CA . ALA B 1 228 ? -12.695 24.984 3.77 1 94.19 228 ALA B CA 1
ATOM 3852 C C . ALA B 1 228 ? -11.234 25.109 4.207 1 94.19 228 ALA B C 1
ATOM 3854 O O . ALA B 1 228 ? -10.961 25.422 5.367 1 94.19 228 ALA B O 1
ATOM 3855 N N . GLY B 1 229 ? -10.328 24.938 3.24 1 96.38 229 GLY B N 1
ATOM 3856 C CA . GLY B 1 229 ? -8.914 25.094 3.527 1 96.38 229 GLY B CA 1
ATOM 3857 C C . GLY B 1 229 ? -8.539 26.484 3.973 1 96.38 229 GLY B C 1
ATOM 3858 O O . GLY B 1 229 ? -7.734 26.656 4.887 1 96.38 229 GLY B O 1
ATOM 3859 N N . GLN B 1 230 ? -9.164 27.406 3.34 1 97.06 230 GLN B N 1
ATOM 3860 C CA . GLN B 1 230 ? -8.914 28.797 3.711 1 97.06 230 GLN B CA 1
ATOM 3861 C C . GLN B 1 230 ? -9.367 29.078 5.141 1 97.06 230 GLN B C 1
ATOM 3863 O O . GLN B 1 230 ? -8.695 29.812 5.879 1 97.06 230 GLN B O 1
ATOM 3868 N N . GLY B 1 231 ? -10.508 28.516 5.508 1 95.56 231 GLY B N 1
ATOM 3869 C CA . GLY B 1 231 ? -10.977 28.656 6.875 1 95.56 231 GLY B CA 1
ATOM 3870 C C . GLY B 1 231 ? -10.016 28.078 7.902 1 95.56 231 GLY B C 1
ATOM 3871 O O . GLY B 1 231 ? -9.797 28.688 8.961 1 95.56 231 GLY B O 1
ATOM 3872 N N . LEU B 1 232 ? -9.453 26.953 7.57 1 96.94 232 LEU B N 1
ATOM 3873 C CA . LEU B 1 232 ? -8.477 26.344 8.461 1 96.94 232 LEU B CA 1
ATOM 3874 C C . LEU B 1 232 ? -7.23 27.219 8.586 1 96.94 232 LEU B C 1
ATOM 3876 O O . LEU B 1 232 ? -6.734 27.438 9.695 1 96.94 232 LEU B O 1
ATOM 3880 N N . ILE B 1 233 ? -6.734 27.719 7.48 1 98.38 233 ILE B N 1
ATOM 3881 C CA . ILE B 1 233 ? -5.539 28.547 7.457 1 98.38 233 ILE B CA 1
ATOM 3882 C C . ILE B 1 233 ? -5.785 29.828 8.258 1 98.38 233 ILE B C 1
ATOM 3884 O O . ILE B 1 233 ? -5.027 30.156 9.172 1 98.38 233 ILE B O 1
ATOM 3888 N N . ASP B 1 234 ? -6.902 30.516 8.016 1 97.25 234 ASP B N 1
ATOM 3889 C CA . ASP B 1 234 ? -7.219 31.797 8.641 1 97.25 234 ASP B CA 1
ATOM 3890 C C . ASP B 1 234 ? -7.449 31.625 10.141 1 97.25 234 ASP B C 1
ATOM 3892 O O . ASP B 1 234 ? -7.039 32.469 10.938 1 97.25 234 ASP B O 1
ATOM 3896 N N . GLY B 1 235 ? -8.039 30.562 10.406 1 96 235 GLY B N 1
ATOM 3897 C CA . GLY B 1 235 ? -8.484 30.406 11.773 1 96 235 GLY B CA 1
ATOM 3898 C C . GLY B 1 235 ? -7.426 29.797 12.68 1 96 235 GLY B C 1
ATOM 3899 O O . GLY B 1 235 ? -7.434 30.031 13.891 1 96 235 GLY B O 1
ATOM 3900 N N . TRP B 1 236 ? -6.461 29.078 12.086 1 97.19 236 TRP B N 1
ATOM 3901 C CA . TRP B 1 236 ? -5.699 28.234 13 1 97.19 236 TRP B CA 1
ATOM 3902 C C . TRP B 1 236 ? -4.203 28.359 12.734 1 97.19 236 TRP B C 1
ATOM 3904 O O . TRP B 1 236 ? -3.385 27.906 13.539 1 97.19 236 TRP B O 1
ATOM 3914 N N . TYR B 1 237 ? -3.787 28.938 11.68 1 98.56 237 TYR B N 1
ATOM 3915 C CA . TYR B 1 237 ? -2.365 29.062 11.375 1 98.56 237 TYR B CA 1
ATOM 3916 C C . TYR B 1 237 ? -1.931 30.516 11.367 1 98.56 237 TYR B C 1
ATOM 3918 O O . TYR B 1 237 ? -2.678 31.391 10.914 1 98.56 237 TYR B O 1
ATOM 3926 N N . GLU B 1 238 ? -0.789 30.797 11.852 1 98.5 238 GLU B N 1
ATOM 3927 C CA . GLU B 1 238 ? -0.143 32.094 11.695 1 98.5 238 GLU B CA 1
ATOM 3928 C C . GLU B 1 238 ? 0.755 32.125 10.461 1 98.5 238 GLU B C 1
ATOM 3930 O O . GLU B 1 238 ? 1.634 31.266 10.305 1 98.5 238 GLU B O 1
ATOM 3935 N N . ILE B 1 239 ? 0.472 33.031 9.594 1 98 239 ILE B N 1
ATOM 3936 C CA . ILE B 1 239 ? 1.248 33.188 8.367 1 98 239 ILE B CA 1
ATOM 3937 C C . ILE B 1 239 ? 2.383 34.188 8.586 1 98 239 ILE B C 1
ATOM 3939 O O . ILE B 1 239 ? 2.174 35.25 9.164 1 98 239 ILE B O 1
ATOM 3943 N N . GLY B 1 240 ? 3.602 33.812 8.219 1 96.62 240 GLY B N 1
ATOM 3944 C CA . GLY B 1 240 ? 4.73 34.719 8.359 1 96.62 240 GLY B CA 1
ATOM 3945 C C . GLY B 1 240 ? 6.07 34.031 8.25 1 96.62 240 GLY B C 1
ATOM 3946 O O . GLY B 1 240 ? 6.133 32.812 7.98 1 96.62 240 GLY B O 1
ATOM 3947 N N . GLU B 1 241 ? 7.148 34.781 8.367 1 93.38 241 GLU B N 1
ATOM 3948 C CA . GLU B 1 241 ? 8.5 34.25 8.289 1 93.38 241 GLU B CA 1
ATOM 3949 C 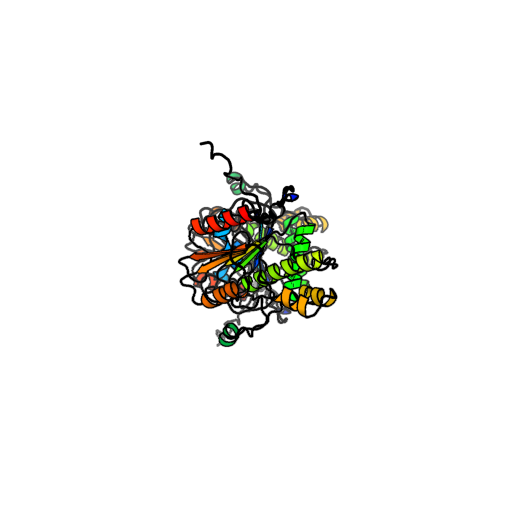C . GLU B 1 241 ? 8.742 33.188 9.359 1 93.38 241 GLU B C 1
ATOM 3951 O O . GLU B 1 241 ? 8.445 33.406 10.539 1 93.38 241 GLU B O 1
ATOM 3956 N N . GLY B 1 242 ? 9.219 32.031 8.891 1 95.25 242 GLY B N 1
ATOM 3957 C CA . GLY B 1 242 ? 9.523 30.953 9.828 1 95.25 242 GLY B CA 1
ATOM 3958 C C . GLY B 1 242 ? 8.281 30.203 10.297 1 95.25 242 GLY B C 1
ATOM 3959 O O . GLY B 1 242 ? 8.375 29.312 11.133 1 95.25 242 GLY B O 1
ATOM 3960 N N . LYS B 1 243 ? 7.152 30.609 9.812 1 97.94 243 LYS B N 1
ATOM 3961 C CA . LYS B 1 243 ? 5.875 29.984 10.172 1 97.94 243 LYS B CA 1
ATOM 3962 C C . LYS B 1 243 ? 5.184 29.406 8.945 1 97.94 243 LYS B C 1
ATOM 3964 O O . LYS B 1 243 ? 5.793 28.656 8.18 1 97.94 243 LYS B O 1
ATOM 3969 N N . SER B 1 244 ? 3.904 29.688 8.734 1 98.56 244 SER B N 1
ATOM 3970 C CA . SER B 1 244 ? 3.182 29.109 7.605 1 98.56 244 SER B CA 1
ATOM 3971 C C . SER B 1 244 ? 3.361 29.953 6.344 1 98.56 244 SER B C 1
ATOM 3973 O O . SER B 1 244 ? 3.445 31.172 6.414 1 98.56 244 SER B O 1
ATOM 3975 N N . VAL B 1 245 ? 3.479 29.344 5.227 1 98.62 245 VAL B N 1
ATOM 3976 C CA . VAL B 1 245 ? 3.412 29.953 3.906 1 98.62 245 VAL B CA 1
ATOM 3977 C C . VAL B 1 245 ? 2.256 29.359 3.111 1 98.62 245 VAL B C 1
ATOM 3979 O O . VAL B 1 245 ? 1.904 28.188 3.297 1 98.62 245 VAL B O 1
ATOM 3982 N N . VAL B 1 246 ? 1.633 30.156 2.256 1 98.75 246 VAL B N 1
ATOM 3983 C CA . VAL B 1 246 ? 0.474 29.719 1.489 1 98.75 246 VAL B CA 1
ATOM 3984 C C . VAL B 1 246 ? 0.73 29.922 -0.002 1 98.75 246 VAL B C 1
ATOM 3986 O O . VAL B 1 246 ? 1.18 30.984 -0.42 1 98.75 246 VAL B O 1
ATOM 3989 N N . ARG B 1 247 ? 0.558 28.844 -0.806 1 98.62 247 ARG B N 1
ATOM 3990 C CA . ARG B 1 247 ? 0.589 28.922 -2.264 1 98.62 247 ARG B CA 1
ATOM 3991 C C . ARG B 1 247 ? -0.786 28.641 -2.855 1 98.62 247 ARG B C 1
ATOM 3993 O O . ARG B 1 247 ? -1.48 27.719 -2.406 1 98.62 247 ARG B O 1
ATOM 4000 N N . HIS B 1 248 ? -1.185 29.516 -3.744 1 97.88 248 HIS B N 1
ATOM 4001 C CA . HIS B 1 248 ? -2.373 29.297 -4.562 1 97.88 248 HIS B CA 1
ATOM 4002 C C . HIS B 1 248 ? -1.998 28.922 -5.988 1 97.88 248 HIS B C 1
ATOM 4004 O O . HIS B 1 248 ? -1.449 29.734 -6.734 1 97.88 248 HIS B O 1
ATOM 4010 N N . TRP B 1 249 ? -2.236 27.719 -6.371 1 97.88 249 TRP B N 1
ATOM 4011 C CA . TRP B 1 249 ? -1.805 27.219 -7.676 1 97.88 249 TRP B CA 1
ATOM 4012 C C . TRP B 1 249 ? -3.002 26.828 -8.531 1 97.88 249 TRP B C 1
ATOM 4014 O O . TRP B 1 249 ? -4.086 26.562 -8.008 1 97.88 249 TRP B O 1
ATOM 4024 N N . GLU B 1 250 ? -2.82 26.812 -9.906 1 95.06 250 GLU B N 1
ATOM 4025 C CA . GLU B 1 250 ? -3.852 26.469 -10.875 1 95.06 250 GLU B CA 1
ATOM 4026 C C . GLU B 1 250 ? -4.094 24.969 -10.914 1 95.06 250 GLU B C 1
ATOM 4028 O O . GLU B 1 250 ? -3.559 24.266 -11.773 1 95.06 250 GLU B O 1
ATOM 4033 N N . GLN B 1 251 ? -4.973 24.531 -10.031 1 94.38 251 GLN B N 1
ATOM 4034 C CA . GLN B 1 251 ? -5.309 23.125 -9.93 1 94.38 251 GLN B CA 1
ATOM 4035 C C . GLN B 1 251 ? -6.617 22.922 -9.164 1 94.38 251 GLN B C 1
ATOM 4037 O O . GLN B 1 251 ? -7.145 23.859 -8.57 1 94.38 251 GLN B O 1
ATOM 4042 N N . GLY B 1 252 ? -7.148 21.766 -9.32 1 94.12 252 GLY B N 1
ATOM 4043 C CA . GLY B 1 252 ? -8.32 21.375 -8.547 1 94.12 252 GLY B CA 1
ATOM 4044 C C . GLY B 1 252 ? -7.98 20.781 -7.199 1 94.12 252 GLY B C 1
ATOM 4045 O O . GLY B 1 252 ? -7.051 21.234 -6.527 1 94.12 252 GLY B O 1
ATOM 4046 N N . HIS B 1 253 ? -8.836 19.844 -6.727 1 94.69 253 HIS B N 1
ATOM 4047 C CA . HIS B 1 253 ? -8.648 19.141 -5.465 1 94.69 253 HIS B CA 1
ATOM 4048 C C . HIS B 1 253 ? -7.703 17.953 -5.625 1 94.69 253 HIS B C 1
ATOM 4050 O O . HIS B 1 253 ? -8.125 16.797 -5.5 1 94.69 253 HIS B O 1
ATOM 4056 N N . LEU B 1 254 ? -6.398 18.234 -5.945 1 94.5 254 LEU B N 1
ATOM 4057 C CA . LEU B 1 254 ? -5.375 17.234 -6.223 1 94.5 254 LEU B CA 1
ATOM 4058 C C . LEU B 1 254 ? -3.998 17.734 -5.801 1 94.5 254 LEU B C 1
ATOM 4060 O O . LEU B 1 254 ? -3.838 18.906 -5.457 1 94.5 254 LEU B O 1
ATOM 4064 N N . TYR B 1 255 ? -3.012 16.891 -5.777 1 95.56 255 TYR B N 1
ATOM 4065 C CA . TYR B 1 255 ? -1.624 17.281 -5.559 1 95.56 255 TYR B CA 1
ATOM 4066 C C . TYR B 1 255 ? -1.092 18.078 -6.742 1 95.56 255 TYR B C 1
ATOM 4068 O O . TYR B 1 255 ? -1.562 17.922 -7.871 1 95.56 255 TYR B O 1
ATOM 4076 N N . PRO B 1 256 ? -0.053 18.922 -6.445 1 94.75 256 PRO B N 1
ATOM 4077 C CA . PRO B 1 256 ? 0.529 19.703 -7.547 1 94.75 256 PRO B CA 1
ATOM 4078 C C . PRO B 1 256 ? 1.019 18.812 -8.695 1 94.75 256 PRO B C 1
ATOM 4080 O O . PRO B 1 256 ? 1.619 17.766 -8.453 1 94.75 256 PRO B O 1
ATOM 4083 N N . VAL B 1 257 ? 0.748 19.281 -9.875 1 89.06 257 VAL B N 1
ATOM 4084 C CA . VAL B 1 257 ? 1.065 18.484 -11.062 1 89.06 257 VAL B CA 1
ATOM 4085 C C . VAL B 1 257 ? 2.338 19.016 -11.711 1 89.06 257 VAL B C 1
ATOM 4087 O O . VAL B 1 257 ? 3.148 18.25 -12.227 1 89.06 257 VAL B O 1
ATOM 4090 N N . LYS B 1 258 ? 2.543 20.297 -11.664 1 92.5 258 LYS B N 1
ATOM 4091 C CA . LYS B 1 258 ? 3.721 20.891 -12.281 1 92.5 258 LYS B CA 1
ATOM 4092 C C . LYS B 1 258 ? 4.98 20.594 -11.469 1 92.5 258 LYS B C 1
ATOM 4094 O O . LYS B 1 258 ? 5 20.766 -10.25 1 92.5 258 LYS B O 1
ATOM 4099 N N . PRO B 1 259 ? 6.055 20.172 -12.18 1 92.56 259 PRO B N 1
ATOM 4100 C CA . PRO B 1 259 ? 7.289 19.812 -11.477 1 92.56 259 PRO B CA 1
ATOM 4101 C C . PRO B 1 259 ? 7.836 20.953 -10.617 1 92.56 259 PRO B C 1
ATOM 4103 O O . PRO B 1 259 ? 8.352 20.703 -9.523 1 92.56 259 PRO B O 1
ATOM 4106 N N . GLU B 1 260 ? 7.695 22.141 -11.086 1 96.12 260 GLU B N 1
ATOM 4107 C CA . GLU B 1 260 ? 8.242 23.281 -10.375 1 96.12 260 GLU B CA 1
ATOM 4108 C C . GLU B 1 260 ? 7.547 23.484 -9.023 1 96.12 260 GLU B C 1
ATOM 4110 O O . GLU B 1 260 ? 8.164 23.953 -8.07 1 96.12 260 GLU B O 1
ATOM 4115 N N . GLU B 1 261 ? 6.289 23.125 -8.992 1 97.44 261 GLU B N 1
ATOM 4116 C CA . GLU B 1 261 ? 5.531 23.266 -7.746 1 97.44 261 GLU B CA 1
ATOM 4117 C C . GLU B 1 261 ? 6.008 22.25 -6.703 1 97.44 261 GLU B C 1
ATOM 4119 O O . GLU B 1 261 ? 6.227 22.609 -5.543 1 97.44 261 GLU B O 1
ATOM 4124 N N . SER B 1 262 ? 6.254 21.016 -7.129 1 97.44 262 SER B N 1
ATOM 4125 C CA . SER B 1 262 ? 6.82 20.016 -6.234 1 97.44 262 SER B CA 1
ATOM 4126 C C . SER B 1 262 ? 8.227 20.406 -5.789 1 97.44 262 SER B C 1
ATOM 4128 O O . SER B 1 262 ? 8.594 20.188 -4.633 1 97.44 262 SER B O 1
ATOM 4130 N N . GLU B 1 263 ? 9 20.969 -6.676 1 97.38 263 GLU B N 1
ATOM 4131 C CA . GLU B 1 263 ? 10.344 21.422 -6.348 1 97.38 263 GLU B CA 1
ATOM 4132 C C . GLU B 1 263 ? 10.32 22.516 -5.281 1 97.38 263 GLU B C 1
ATOM 4134 O O . GLU B 1 263 ? 11.148 22.516 -4.367 1 97.38 263 GLU B O 1
ATOM 4139 N N . GLU B 1 264 ? 9.375 23.422 -5.395 1 98.06 264 GLU B N 1
ATOM 4140 C CA . GLU B 1 264 ? 9.25 24.484 -4.398 1 98.06 264 GLU B CA 1
ATOM 4141 C C . GLU B 1 264 ? 8.953 23.906 -3.016 1 98.06 264 GLU B C 1
ATOM 4143 O O . GLU B 1 264 ? 9.523 24.344 -2.016 1 98.06 264 GLU B O 1
ATOM 4148 N N . ILE B 1 265 ? 8.047 22.953 -2.988 1 98.5 265 ILE B N 1
ATOM 4149 C CA . ILE B 1 265 ? 7.715 22.297 -1.727 1 98.5 265 ILE B CA 1
ATOM 4150 C C . ILE B 1 265 ? 8.961 21.656 -1.131 1 98.5 265 ILE B C 1
ATOM 4152 O O . ILE B 1 265 ? 9.266 21.844 0.05 1 98.5 265 ILE B O 1
ATOM 4156 N N . GLY B 1 266 ? 9.688 20.891 -1.938 1 97.94 266 GLY B N 1
ATOM 4157 C CA . GLY B 1 266 ? 10.898 20.234 -1.48 1 97.94 266 GLY B CA 1
ATOM 4158 C C . GLY B 1 266 ? 11.945 21.203 -0.948 1 97.94 266 GLY B C 1
ATOM 4159 O O . GLY B 1 266 ? 12.508 20.984 0.128 1 97.94 266 GLY B O 1
ATOM 4160 N N . ASP B 1 267 ? 12.172 22.266 -1.713 1 97.25 267 ASP B N 1
ATOM 4161 C CA . ASP B 1 267 ? 13.133 23.281 -1.303 1 97.25 267 ASP B CA 1
ATOM 4162 C C . ASP B 1 267 ? 12.734 23.906 0.033 1 97.25 267 ASP B C 1
ATOM 4164 O O . ASP B 1 267 ? 13.586 24.156 0.888 1 97.25 267 ASP B O 1
ATOM 4168 N N . TRP B 1 268 ? 11.516 24.188 0.17 1 98 268 TRP B N 1
ATOM 4169 C CA . TRP B 1 268 ? 11.023 24.766 1.412 1 98 268 TRP B CA 1
ATOM 4170 C C . TRP B 1 268 ? 11.266 23.828 2.59 1 98 268 TRP B C 1
ATOM 4172 O O . TRP B 1 268 ? 11.742 24.25 3.645 1 98 268 TRP B O 1
ATOM 4182 N N . MET B 1 269 ? 10.938 22.516 2.449 1 97.88 269 MET B N 1
ATOM 4183 C CA . MET B 1 269 ? 11.117 21.531 3.516 1 97.88 269 MET B CA 1
ATOM 4184 C C . MET B 1 269 ? 12.586 21.469 3.945 1 97.88 269 MET B C 1
ATOM 4186 O O . MET B 1 269 ? 12.883 21.484 5.141 1 97.88 269 MET B O 1
ATOM 4190 N N . LEU B 1 270 ? 13.438 21.438 2.961 1 96.5 270 LEU B N 1
ATOM 4191 C CA . LEU B 1 270 ? 14.867 21.375 3.248 1 96.5 270 LEU B CA 1
ATOM 4192 C C . LEU B 1 270 ? 15.336 22.641 3.947 1 96.5 270 LEU B C 1
ATOM 4194 O O . LEU B 1 270 ? 16.172 22.594 4.852 1 96.5 270 LEU B O 1
ATOM 4198 N N . GLY B 1 271 ? 14.805 23.766 3.518 1 95.69 271 GLY B N 1
ATOM 4199 C CA . GLY B 1 271 ? 15.117 25.031 4.16 1 95.69 271 GLY B CA 1
ATOM 4200 C C . GLY B 1 271 ? 14.711 25.078 5.621 1 95.69 271 GLY B C 1
ATOM 4201 O O . GLY B 1 271 ? 15.469 25.562 6.469 1 95.69 271 GLY B O 1
ATOM 4202 N N . VAL B 1 272 ? 13.508 24.547 5.891 1 96.69 272 VAL B N 1
ATOM 4203 C CA . VAL B 1 272 ? 13 24.547 7.258 1 96.69 272 VAL B CA 1
ATOM 4204 C C . VAL B 1 272 ? 13.898 23.703 8.148 1 96.69 272 VAL B C 1
ATOM 4206 O O . VAL B 1 272 ? 14.133 24.031 9.312 1 96.69 272 VAL B O 1
ATOM 4209 N N . LEU B 1 273 ? 14.453 22.578 7.582 1 94.75 273 LEU B N 1
ATOM 4210 C CA . LEU B 1 273 ? 15.258 21.641 8.367 1 94.75 273 LEU B CA 1
ATOM 4211 C C . LEU B 1 273 ? 16.719 22.062 8.375 1 94.75 273 LEU B C 1
ATOM 4213 O O . LEU B 1 273 ? 17.547 21.422 9.023 1 94.75 273 LEU B O 1
ATOM 4217 N N . GLY B 1 274 ? 17.047 23.172 7.688 1 88.44 274 GLY B N 1
ATOM 4218 C CA . GLY B 1 274 ? 18.422 23.656 7.637 1 88.44 274 GLY B CA 1
ATOM 4219 C C . GLY B 1 274 ? 19.328 22.781 6.781 1 88.44 274 GLY B C 1
ATOM 4220 O O . GLY B 1 274 ? 20.531 22.703 7.027 1 88.44 274 GLY B O 1
ATOM 4221 N N . LEU B 1 275 ? 18.781 21.969 5.969 1 73.44 275 LEU B N 1
ATOM 4222 C CA . LEU B 1 275 ? 19.562 21.047 5.137 1 73.44 275 LEU B CA 1
ATOM 4223 C C . LEU B 1 275 ? 19.938 21.703 3.814 1 73.44 275 LEU B C 1
ATOM 4225 O O . LEU B 1 275 ? 20.641 21.094 2.994 1 73.44 275 LEU B O 1
ATOM 4229 N N . VAL B 1 276 ? 19.516 22.984 3.52 1 63.41 276 VAL B N 1
ATOM 4230 C CA . VAL B 1 276 ? 19.969 23.672 2.309 1 63.41 276 VAL B CA 1
ATOM 4231 C C . VAL B 1 276 ? 21.25 24.453 2.6 1 63.41 276 VAL B C 1
ATOM 4233 O O . VAL B 1 276 ? 21.391 25.031 3.678 1 63.41 276 VAL B O 1
ATOM 4236 N N . GLU B 1 277 ? 22.453 24.266 2.09 1 49.5 277 GLU B N 1
ATOM 4237 C CA . GLU B 1 277 ? 23.625 25.141 2.121 1 49.5 277 GLU B CA 1
ATOM 4238 C C . GLU B 1 277 ? 23.234 26.594 1.832 1 49.5 277 GLU B C 1
ATOM 4240 O O . GLU B 1 277 ? 22.5 26.859 0.877 1 49.5 277 GLU B O 1
ATOM 4245 N N . GLY B 1 278 ? 22.984 27.5 2.834 1 38.62 278 GLY B N 1
ATOM 4246 C CA . GLY B 1 278 ? 22.781 28.938 2.764 1 38.62 278 GLY B CA 1
ATOM 4247 C C . GLY B 1 278 ? 23.625 29.594 1.688 1 38.62 278 GLY B C 1
ATOM 4248 O O . GLY B 1 278 ? 24.828 29.375 1.602 1 38.62 278 GLY B O 1
ATOM 4249 N N . GLN B 1 279 ? 23.156 29.938 0.482 1 37.28 279 GLN B N 1
ATOM 4250 C CA . GLN B 1 279 ? 23.656 31.109 -0.236 1 37.28 279 GLN B CA 1
ATOM 4251 C C . GLN B 1 279 ? 23.672 32.344 0.662 1 37.28 279 GLN B C 1
ATOM 4253 O O . GLN B 1 279 ? 22.859 33.25 0.502 1 37.28 279 GLN B O 1
ATOM 4258 N N . MET B 1 280 ? 23.703 32.344 1.987 1 32.88 280 MET B N 1
ATOM 4259 C CA . MET B 1 280 ? 23.812 33.656 2.643 1 32.88 280 MET B CA 1
ATOM 4260 C C . MET B 1 280 ? 25.016 34.438 2.125 1 32.88 280 MET B C 1
ATOM 4262 O O . MET B 1 280 ? 24.922 35.625 1.845 1 32.88 280 MET B O 1
ATOM 4266 N N . GLY B 1 281 ? 26.328 34.094 2.535 1 32.03 281 GLY B N 1
ATOM 4267 C CA . GLY B 1 281 ? 27.328 35.125 2.74 1 32.03 281 GLY B CA 1
ATOM 4268 C C . GLY B 1 281 ? 27.766 35.812 1.455 1 32.03 281 GLY B C 1
ATOM 4269 O O . GLY B 1 281 ? 28.734 36.562 1.444 1 32.03 281 GLY B O 1
ATOM 4270 N N . ASN B 1 282 ? 27.391 35.531 0.225 1 30.3 282 ASN B N 1
ATOM 4271 C CA . ASN B 1 282 ? 28.188 36.406 -0.645 1 30.3 282 ASN B CA 1
ATOM 4272 C C . ASN B 1 282 ? 27.719 37.844 -0.582 1 30.3 282 ASN B C 1
ATOM 4274 O O . ASN B 1 282 ? 28 38.625 -1.491 1 30.3 282 ASN B O 1
ATOM 4278 N N . GLN B 1 283 ? 26.688 38.25 0.267 1 23.16 283 GLN B N 1
ATOM 4279 C CA . GLN B 1 283 ? 26.609 39.719 0.278 1 23.16 283 GLN B CA 1
ATOM 4280 C C . GLN B 1 283 ? 27.672 40.312 1.188 1 23.16 283 GLN B C 1
ATOM 4282 O O . GLN B 1 283 ? 27.484 41.406 1.74 1 23.16 283 GLN B O 1
ATOM 4287 N N . ALA B 1 284 ? 28.734 39.562 1.746 1 22.8 284 ALA B N 1
ATOM 4288 C CA . ALA B 1 284 ? 29.688 40.375 2.469 1 22.8 284 ALA B CA 1
ATOM 4289 C C . ALA B 1 284 ? 30.156 41.562 1.608 1 22.8 284 ALA B C 1
ATOM 4291 O O . ALA B 1 284 ? 30.172 42.688 2.062 1 22.8 284 ALA B O 1
ATOM 4292 N N . ARG B 1 285 ? 31.172 41.344 0.782 1 22.42 285 ARG B N 1
ATOM 4293 C CA . ARG B 1 285 ? 31.953 42.5 0.378 1 22.42 285 ARG B CA 1
ATOM 4294 C C . ARG B 1 285 ? 31.281 43.25 -0.762 1 22.42 285 ARG B C 1
ATOM 4296 O O . ARG B 1 285 ? 30.703 42.656 -1.668 1 22.42 285 ARG B O 1
#